Protein AF-0000000085033524 (afdb_homodimer)

Solvent-accessible surface area (backbone atoms only — not comparable to full-atom values): 27707 Å² total; per-residue (Å²): 84,31,34,38,39,38,35,22,25,26,67,36,60,43,72,45,89,21,35,26,10,49,56,45,33,50,42,51,32,61,70,63,69,38,68,74,52,73,75,43,91,75,57,65,40,12,24,36,32,35,22,51,78,85,36,62,29,49,69,34,47,79,43,47,58,60,38,48,35,35,47,39,37,12,21,62,41,65,65,59,43,49,51,47,51,52,40,39,69,71,48,62,40,58,52,90,86,17,42,34,45,59,75,43,74,45,74,42,58,53,74,60,82,67,63,80,59,50,15,35,35,42,35,34,72,24,38,23,25,34,77,52,83,61,86,55,93,70,95,64,90,46,53,45,50,73,89,40,58,53,61,50,52,48,40,28,38,54,52,28,39,76,70,65,75,44,83,69,50,68,73,55,51,52,47,40,60,50,31,41,38,65,71,39,44,49,47,86,80,50,30,50,38,76,31,48,38,88,97,75,44,72,49,66,10,22,29,32,37,38,30,34,39,40,80,53,71,90,54,35,63,61,49,39,53,46,52,34,44,23,48,31,43,19,28,56,48,56,18,49,42,10,21,12,19,39,47,78,42,80,35,80,63,73,71,88,58,88,74,78,77,80,78,69,83,130,84,30,33,38,39,37,37,22,25,28,66,35,59,44,72,45,90,23,35,26,10,48,54,42,31,49,43,50,32,61,68,63,68,39,68,72,52,73,75,42,90,76,58,64,40,12,24,36,32,36,21,52,76,84,35,63,29,49,68,34,48,78,42,47,58,59,37,49,34,34,47,39,37,12,22,61,41,67,66,60,43,51,52,46,51,51,40,38,70,69,50,64,40,57,52,89,85,19,41,37,45,59,75,44,73,45,74,44,58,52,73,59,82,66,62,79,58,52,16,36,36,43,36,34,73,26,38,24,23,34,79,53,84,62,86,55,93,70,96,64,91,46,53,45,49,73,88,41,57,53,61,49,51,46,39,26,39,54,53,30,41,76,69,67,75,44,84,67,52,69,73,56,51,51,48,41,59,50,30,40,37,63,72,40,46,50,47,88,80,51,29,49,38,77,30,48,38,88,95,75,44,72,48,66,10,23,28,31,38,38,32,37,39,40,79,55,71,89,54,36,62,61,48,39,52,46,52,33,44,24,48,31,43,19,28,55,47,57,18,47,42,9,21,13,20,40,47,78,42,81,35,81,63,73,71,87,59,87,74,76,76,80,79,69,84,129

Nearest PDB structures (foldseek):
  4ilm-assembly2_H-2  TM=7.804E-01  e=1.007E-13  Saccharolobus solfataricus P2
  4ilm-assembly4_N-3  TM=7.829E-01  e=7.421E-13  Saccharolobus solfataricus P2
  3zfv-assembly3_D  TM=7.131E-01  e=2.994E-13  Saccharolobus solfataricus
  4ilm-assembly1_A  TM=7.771E-01  e=6.964E-12  Saccharolobus solfataricus P2
  6dd5-assembly2_B  TM=6.134E-01  e=4.002E-09  Escherichia coli O157:H7

pLDDT: mean 91.76, std 13.5, range [21.06, 98.81]

Foldseek 3Di:
DKKKKWKFFWQAKDKDAWAQLQQLLVQLCVQLVPPVQVPPPFRQKFWAAKAWQNAHDGGMDIHHGGTIIMTMMFGNDPVSVVSNLVCSCVQNGDGPNITTGTPDMDMDDLLPPFDQFQKKKKFFRAFAWAWDDDPDDDDDTDIDADPFQLQFLVQLQVSCVVSVNDDDDDVVSVLSVVFKDWDDWDADPDQWDWIADPPGDIDIHGGTMTMMGGRDRPCSSVVRVSVSSCQRQAGHPPRRSNHRHMDMDRDHDPPPPPDDDPCPDD/DKKKKWKFFWQAKDKDAWAQLQQLLVQLCVQLVNPVQVPPPFRQKFWAAKDWQNAHDGGMDIHHGGTIIMTMMFGNDPVSNVSNLVCSCVQNGDGPNITTGTPDMDMDDLLPPFDQFQKKKKFFRAFAWAWDDDPDDDDDTDIDADPFQLQFLVQLQVSCVVSVNDDDDDVVSVLSVVFKDWDDWDADPDQWDWIADPPGDIDIHGGTMTMMGGRDRPCSSVVRVSVSSCQRQAGHPPRRSNHRHMDMDRDHDPPPPPDDDPCPDD

Radius of gyration: 26.19 Å; Cα contacts (8 Å, |Δi|>4): 1264; chains: 2; bounding box: 50×79×59 Å

Structure (mmCIF, N/CA/C/O backbone):
data_AF-0000000085033524-model_v1
#
loop_
_entity.id
_entity.type
_entity.pdbx_description
1 polymer 'CRISPR-associated protein Cas6'
#
loop_
_atom_site.group_PDB
_atom_site.id
_atom_site.type_symbol
_atom_site.label_atom_id
_atom_site.label_alt_id
_atom_site.label_comp_id
_atom_site.label_asym_id
_atom_site.label_entity_id
_atom_site.label_seq_id
_atom_site.pdbx_PDB_ins_code
_atom_site.Cartn_x
_atom_site.Cartn_y
_atom_site.Cartn_z
_atom_site.occupancy
_atom_site.B_iso_or_equiv
_atom_site.auth_seq_id
_atom_site.auth_comp_id
_atom_site.auth_asym_id
_atom_site.auth_atom_id
_atom_site.pdbx_PDB_model_num
ATOM 1 N N . MET A 1 1 ? 11.75 -27.016 -8.055 1 93.81 1 MET A N 1
ATOM 2 C CA . MET A 1 1 ? 10.594 -26.266 -8.531 1 93.81 1 MET A CA 1
ATOM 3 C C . MET A 1 1 ? 10.625 -26.109 -10.047 1 93.81 1 MET A C 1
ATOM 5 O O . MET A 1 1 ? 11.68 -25.891 -10.633 1 93.81 1 MET A O 1
ATOM 9 N N . ARG A 1 2 ? 9.484 -26.312 -10.672 1 97 2 ARG A N 1
ATOM 10 C CA . ARG A 1 2 ? 9.359 -26.219 -12.125 1 97 2 ARG A CA 1
ATOM 11 C C . ARG A 1 2 ? 8.164 -25.359 -12.508 1 97 2 ARG A C 1
ATOM 13 O O . ARG A 1 2 ? 7.164 -25.312 -11.789 1 97 2 ARG A O 1
ATOM 20 N N . ILE A 1 3 ? 8.344 -24.688 -13.578 1 97.81 3 ILE A N 1
ATOM 21 C CA . ILE A 1 3 ? 7.238 -23.984 -14.203 1 97.81 3 ILE A CA 1
ATOM 22 C C . ILE A 1 3 ? 6.898 -24.625 -15.547 1 97.81 3 ILE A C 1
ATOM 24 O O . ILE A 1 3 ? 7.789 -24.875 -16.359 1 97.81 3 ILE A O 1
ATOM 28 N N . VAL A 1 4 ? 5.695 -24.953 -15.719 1 98.31 4 VAL A N 1
ATOM 29 C CA . VAL A 1 4 ? 5.223 -25.484 -16.984 1 98.31 4 VAL A CA 1
ATOM 30 C C . VAL A 1 4 ? 4.273 -24.484 -17.656 1 98.31 4 VAL A C 1
ATOM 32 O O . VAL A 1 4 ? 3.27 -24.094 -17.062 1 98.31 4 VAL A O 1
ATOM 35 N N . ALA A 1 5 ? 4.586 -24.062 -18.812 1 98.19 5 ALA A N 1
ATOM 36 C CA . ALA A 1 5 ? 3.746 -23.188 -19.625 1 98.19 5 ALA A CA 1
ATOM 37 C C . ALA A 1 5 ? 3.236 -23.906 -20.875 1 98.19 5 ALA A C 1
ATOM 39 O O . ALA A 1 5 ? 4.027 -24.438 -21.656 1 98.19 5 ALA A O 1
ATOM 40 N N . VAL A 1 6 ? 1.983 -23.938 -21.031 1 98.31 6 VAL A N 1
ATOM 41 C CA . VAL A 1 6 ? 1.35 -24.562 -22.188 1 98.31 6 VAL A CA 1
ATOM 42 C C . VAL A 1 6 ? 0.674 -23.5 -23.047 1 98.31 6 VAL A C 1
ATOM 44 O O . VAL A 1 6 ? -0.318 -22.891 -22.625 1 98.31 6 VAL A O 1
ATOM 47 N N . ARG A 1 7 ? 1.209 -23.281 -24.172 1 98.12 7 ARG A N 1
ATOM 48 C CA . ARG A 1 7 ? 0.556 -22.422 -25.172 1 98.12 7 ARG A CA 1
ATOM 49 C C . ARG A 1 7 ? -0.286 -23.25 -26.125 1 98.12 7 ARG A C 1
ATOM 51 O O . ARG A 1 7 ? 0.213 -24.203 -26.734 1 98.12 7 ARG A O 1
ATOM 58 N N . ALA A 1 8 ? -1.533 -22.906 -26.219 1 97.94 8 ALA A N 1
ATOM 59 C CA . ALA A 1 8 ? -2.467 -23.719 -26.984 1 97.94 8 ALA A CA 1
ATOM 60 C C . ALA A 1 8 ? -3.475 -22.844 -27.734 1 97.94 8 ALA A C 1
ATOM 62 O O . ALA A 1 8 ? -3.516 -21.625 -27.531 1 97.94 8 ALA A O 1
ATOM 63 N N . ARG A 1 9 ? -4.172 -23.453 -28.578 1 97.5 9 ARG A N 1
ATOM 64 C CA . ARG A 1 9 ? -5.32 -22.844 -29.25 1 97.5 9 ARG A CA 1
ATOM 65 C C . ARG A 1 9 ? -6.617 -23.547 -28.859 1 97.5 9 ARG A C 1
ATOM 67 O O . ARG A 1 9 ? -6.645 -24.781 -28.703 1 97.5 9 ARG A O 1
ATOM 74 N N . ALA A 1 10 ? -7.617 -22.766 -28.719 1 96.69 10 ALA A N 1
ATOM 75 C CA . ALA A 1 10 ? -8.914 -23.359 -28.375 1 96.69 10 ALA A CA 1
ATOM 76 C C . ALA A 1 10 ? -9.469 -24.156 -29.562 1 96.69 10 ALA A C 1
ATOM 78 O O . ALA A 1 10 ? -9.648 -23.609 -30.656 1 96.69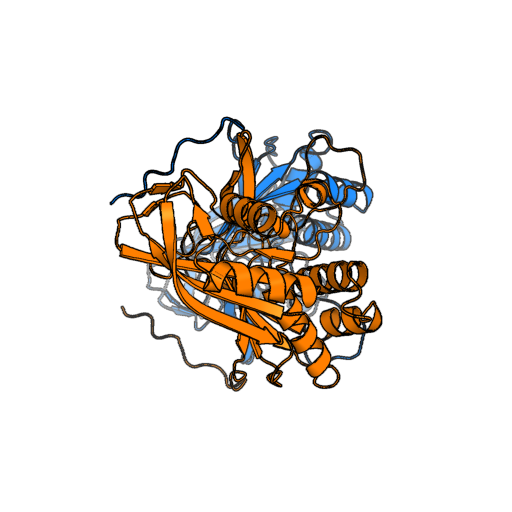 10 ALA A O 1
ATOM 79 N N . GLY A 1 11 ? -9.773 -25.391 -29.312 1 95.81 11 GLY A N 1
ATOM 80 C CA . GLY A 1 11 ? -10.328 -26.219 -30.359 1 95.81 11 GLY A CA 1
ATOM 81 C C . GLY A 1 11 ? -11.766 -25.859 -30.703 1 95.81 11 GLY A C 1
ATOM 82 O O . GLY A 1 11 ? -12.211 -26.062 -31.828 1 95.81 11 GLY A O 1
ATOM 83 N N . SER A 1 12 ? -12.492 -25.453 -29.734 1 96.5 12 SER A N 1
ATOM 84 C CA . SER A 1 12 ? -13.859 -24.969 -29.859 1 96.5 12 SER A CA 1
ATOM 85 C C . SER A 1 12 ? -14.125 -23.812 -28.906 1 96.5 12 SER A C 1
ATOM 87 O O . SER A 1 12 ? -13.289 -23.484 -28.062 1 96.5 12 SER A O 1
ATOM 89 N N . ALA A 1 13 ? -15.242 -23.203 -29.156 1 96.88 13 ALA A N 1
ATOM 90 C CA . ALA A 1 13 ? -15.586 -22.031 -28.344 1 96.88 13 ALA A CA 1
ATOM 91 C C . ALA A 1 13 ? -15.961 -22.453 -26.922 1 96.88 13 ALA A C 1
ATOM 93 O O . ALA A 1 13 ? -16.562 -23.516 -26.719 1 96.88 13 ALA A O 1
ATOM 94 N N . PHE A 1 14 ? -15.586 -21.625 -25.953 1 96.25 14 PHE A N 1
ATOM 95 C CA . PHE A 1 14 ? -16.062 -21.781 -24.578 1 96.25 14 PHE A CA 1
ATOM 96 C C . PHE A 1 14 ? -16.031 -20.453 -23.844 1 96.25 14 PHE A C 1
ATOM 98 O O . PHE A 1 14 ? -15.484 -19.469 -24.359 1 96.25 14 PHE A O 1
ATOM 105 N N . ALA A 1 15 ? -16.641 -20.438 -22.656 1 95.38 15 ALA A N 1
ATOM 106 C CA . ALA A 1 15 ? -16.703 -19.203 -21.875 1 95.38 15 ALA A CA 1
ATOM 107 C C . ALA A 1 15 ? -16.297 -19.453 -20.422 1 95.38 15 ALA A C 1
ATOM 109 O O . ALA A 1 15 ? -16.672 -20.469 -19.844 1 95.38 15 ALA A O 1
ATOM 110 N N . VAL A 1 16 ? -15.555 -18.531 -19.938 1 92.75 16 VAL A N 1
ATOM 111 C CA . VAL A 1 16 ? -15.219 -18.5 -18.516 1 92.75 16 VAL A CA 1
ATOM 112 C C . VAL A 1 16 ? -16.016 -17.406 -17.812 1 92.75 16 VAL A C 1
ATOM 114 O O . VAL A 1 16 ? -15.992 -16.25 -18.234 1 92.75 16 VAL A O 1
ATOM 117 N N . SER A 1 17 ? -16.797 -17.656 -16.703 1 89 17 SER A N 1
ATOM 118 C CA . SER A 1 17 ? -17.688 -16.688 -16.078 1 89 17 SER A CA 1
ATOM 119 C C . SER A 1 17 ? -17.047 -16.062 -14.852 1 89 17 SER A C 1
ATOM 121 O O . SER A 1 17 ? -17.625 -15.156 -14.234 1 89 17 SER A O 1
ATOM 123 N N . GLY A 1 18 ? -15.938 -15.938 -14.703 1 91.06 18 GLY A N 1
ATOM 124 C CA . GLY A 1 18 ? -15.305 -15.359 -13.523 1 91.06 18 GLY A CA 1
ATOM 125 C C . GLY A 1 18 ? -13.805 -15.539 -13.5 1 91.06 18 GLY A C 1
ATOM 126 O O . GLY A 1 18 ? -13.141 -15.445 -14.539 1 91.06 18 GLY A O 1
ATOM 127 N N . PHE A 1 19 ? -13.367 -15.633 -12.25 1 96.12 19 PHE A N 1
ATOM 128 C CA . PHE A 1 19 ? -11.93 -15.758 -12.078 1 96.12 19 PHE A CA 1
ATOM 129 C C . PHE A 1 19 ? -11.422 -17.078 -12.633 1 96.12 19 PHE A C 1
ATOM 131 O O . PHE A 1 19 ? -11.891 -18.156 -12.227 1 96.12 19 PHE A O 1
ATOM 138 N N . SER A 1 20 ? -10.484 -17.031 -13.484 1 96.94 20 SER A N 1
ATOM 139 C CA . SER A 1 20 ? -10.102 -18.219 -14.25 1 96.94 20 SER A CA 1
ATOM 140 C C . SER A 1 20 ? -9.07 -19.062 -13.5 1 96.94 20 SER A C 1
ATOM 142 O O . SER A 1 20 ? -8.766 -20.188 -13.906 1 96.94 20 SER A O 1
ATOM 144 N N . GLY A 1 21 ? -8.5 -18.5 -12.375 1 97.06 21 GLY A N 1
ATOM 145 C CA . GLY A 1 21 ? -7.551 -19.297 -11.609 1 97.06 21 GLY A CA 1
ATOM 146 C C . GLY A 1 21 ? -8.125 -20.609 -11.125 1 97.06 21 GLY A C 1
ATOM 147 O O . GLY A 1 21 ? -7.473 -21.656 -11.219 1 97.06 21 GLY A O 1
ATOM 148 N N . THR A 1 22 ? -9.328 -20.594 -10.734 1 93.69 22 THR A N 1
ATOM 149 C CA . THR A 1 22 ? -9.984 -21.797 -10.227 1 93.69 22 THR A CA 1
ATOM 150 C C . THR A 1 22 ? -10.219 -22.797 -11.352 1 93.69 22 THR A C 1
ATOM 152 O O . THR A 1 22 ? -10.188 -24 -11.133 1 93.69 22 THR A O 1
ATOM 155 N N . VAL A 1 23 ? -10.477 -22.312 -12.5 1 94.12 23 VAL A N 1
ATOM 156 C CA . VAL A 1 23 ? -10.648 -23.156 -13.68 1 94.12 23 VAL A CA 1
ATOM 157 C C . VAL A 1 23 ? -9.344 -23.891 -13.992 1 94.12 23 VAL A C 1
ATOM 159 O O . VAL A 1 23 ? -9.344 -25.094 -14.227 1 94.12 23 VAL A O 1
ATOM 162 N N . VAL A 1 24 ? -8.305 -23.156 -13.93 1 96.56 24 VAL A N 1
ATOM 163 C CA . VAL A 1 24 ? -6.996 -23.75 -14.227 1 96.56 24 VAL A CA 1
ATOM 164 C C . VAL A 1 24 ? -6.625 -24.75 -13.133 1 96.56 24 VAL A C 1
ATOM 166 O O . VAL A 1 24 ? -6.078 -25.812 -13.422 1 96.56 24 VAL A O 1
ATOM 169 N N . GLU A 1 25 ? -6.91 -24.375 -11.906 1 94.94 25 GLU A N 1
ATOM 170 C CA . GLU A 1 25 ? -6.664 -25.297 -10.805 1 94.94 25 GLU A CA 1
ATOM 171 C C . GLU A 1 25 ? -7.363 -26.641 -11.047 1 94.94 25 GLU A C 1
ATOM 173 O O . GLU A 1 25 ? -6.75 -27.688 -10.922 1 94.94 25 GLU A O 1
ATOM 178 N N . SER A 1 26 ? -8.633 -26.562 -11.398 1 92.5 26 SER A N 1
ATOM 179 C CA . SER A 1 26 ? -9.406 -27.766 -11.664 1 92.5 26 SER A CA 1
ATOM 180 C C . SER A 1 26 ? -8.805 -28.562 -12.812 1 92.5 26 SER A C 1
ATOM 182 O O . SER A 1 26 ? -8.758 -29.797 -12.766 1 92.5 26 SER A O 1
ATOM 184 N N . LEU A 1 27 ? -8.391 -27.906 -13.797 1 94.06 27 LEU A N 1
ATOM 185 C CA . LEU A 1 27 ? -7.746 -28.547 -14.938 1 94.06 27 LEU A CA 1
ATOM 186 C C . LEU A 1 27 ? -6.512 -29.328 -14.508 1 94.06 27 LEU A C 1
ATOM 188 O O . LEU A 1 27 ? -6.305 -30.453 -14.938 1 94.06 27 LEU A O 1
ATOM 192 N N . VAL A 1 28 ? -5.703 -28.703 -13.641 1 94.62 28 VAL A N 1
ATOM 193 C CA . VAL A 1 28 ? -4.469 -29.328 -13.18 1 94.62 28 VAL A CA 1
ATOM 194 C C . VAL A 1 28 ? -4.793 -30.578 -12.359 1 94.62 28 VAL A C 1
ATOM 196 O O . VAL A 1 28 ? -4.211 -31.641 -12.57 1 94.62 28 VAL A O 1
ATOM 199 N N . LEU A 1 29 ? -5.734 -30.469 -11.484 1 93.25 29 LEU A N 1
ATOM 200 C CA . LEU A 1 29 ? -6.109 -31.594 -10.633 1 93.25 29 LEU A CA 1
ATOM 201 C C . LEU A 1 29 ? -6.656 -32.75 -11.461 1 93.25 29 LEU A C 1
ATOM 203 O O . LEU A 1 29 ? -6.316 -33.906 -11.219 1 93.25 29 LEU A O 1
ATOM 207 N N . LYS A 1 30 ? -7.477 -32.406 -12.414 1 91.88 30 LYS A N 1
ATOM 208 C CA . LYS A 1 30 ? -8.039 -33.438 -13.297 1 91.88 30 LYS A CA 1
ATOM 209 C C . LYS A 1 30 ? -6.953 -34.094 -14.117 1 91.88 30 LYS A C 1
ATOM 211 O O . LYS A 1 30 ? -6.953 -35.312 -14.266 1 91.88 30 LYS A O 1
ATOM 216 N N . THR A 1 31 ? -6.113 -33.312 -14.625 1 92.69 31 THR A N 1
ATOM 217 C CA . THR A 1 31 ? -5.047 -33.812 -15.484 1 92.69 31 THR A CA 1
ATOM 218 C C . THR A 1 31 ? -4.109 -34.719 -14.703 1 92.69 31 THR A C 1
ATOM 220 O O . THR A 1 31 ? -3.654 -35.75 -15.227 1 92.69 31 THR A O 1
ATOM 223 N N . LEU A 1 32 ? -3.805 -34.375 -13.461 1 91.75 32 LEU A N 1
ATOM 224 C CA . LEU A 1 32 ? -2.873 -35.156 -12.641 1 91.75 32 LEU A CA 1
ATOM 225 C C . LEU A 1 32 ? -3.572 -36.344 -12 1 91.75 32 LEU A C 1
ATOM 227 O O . LEU A 1 32 ? -2.916 -37.25 -11.484 1 91.75 32 LEU A O 1
ATOM 231 N N . GLY A 1 33 ? -4.844 -36.406 -12.086 1 88.94 33 GLY A N 1
ATOM 232 C CA . GLY A 1 33 ? -5.586 -37.5 -11.453 1 88.94 33 GLY A CA 1
ATOM 233 C C . GLY A 1 33 ? -5.457 -37.5 -9.938 1 88.94 33 GLY A C 1
ATOM 234 O O . GLY A 1 33 ? -5.281 -38.562 -9.328 1 88.94 33 GLY A O 1
ATOM 235 N N . ARG A 1 34 ? -5.262 -36.375 -9.422 1 83.31 34 ARG A N 1
ATOM 236 C CA . ARG A 1 34 ? -5.062 -36.219 -7.98 1 83.31 34 ARG A CA 1
ATOM 237 C C . ARG A 1 34 ? -6.164 -35.375 -7.355 1 83.31 34 ARG A C 1
ATOM 239 O O . ARG A 1 34 ? -5.895 -34.312 -6.801 1 83.31 34 ARG A O 1
ATOM 246 N N . PRO A 1 35 ? -7.359 -35.938 -7.402 1 77.25 35 PRO A N 1
ATOM 247 C CA . PRO A 1 35 ? -8.445 -35.156 -6.789 1 77.25 35 PRO A CA 1
ATOM 248 C C . PRO A 1 35 ? -8.266 -34.969 -5.285 1 77.25 35 PRO A C 1
ATOM 250 O O . PRO A 1 35 ? -8.859 -34.062 -4.691 1 77.25 35 PRO A O 1
ATOM 253 N N . ASP A 1 36 ? -7.41 -35.844 -4.703 1 76.94 36 ASP A N 1
ATOM 254 C CA . ASP A 1 36 ? -7.145 -35.781 -3.27 1 76.94 36 ASP A CA 1
ATOM 255 C C . ASP A 1 36 ? -6.457 -34.469 -2.883 1 76.94 36 ASP A C 1
ATOM 257 O O . ASP A 1 36 ? -6.539 -34.031 -1.732 1 76.94 36 ASP A O 1
ATOM 261 N N . LEU A 1 37 ? -5.859 -33.844 -3.832 1 78.31 37 LEU A N 1
ATOM 262 C CA . LEU A 1 37 ? -5.117 -32.625 -3.557 1 78.31 37 LEU A CA 1
ATOM 263 C C . LEU A 1 37 ? -6.059 -31.438 -3.406 1 78.31 37 LEU A C 1
ATOM 265 O O . LEU A 1 37 ? -5.664 -30.375 -2.896 1 78.31 37 LEU A O 1
ATOM 269 N N . HIS A 1 38 ? -7.25 -31.672 -3.748 1 72.62 38 HIS A N 1
ATOM 270 C CA . HIS A 1 38 ? -8.211 -30.578 -3.652 1 72.62 38 HIS A CA 1
ATOM 271 C C . HIS A 1 38 ? -8.367 -30.109 -2.213 1 72.62 38 HIS A C 1
ATOM 273 O O . HIS A 1 38 ? -8.477 -28.906 -1.96 1 72.62 38 HIS A O 1
ATOM 279 N N . ASP A 1 39 ? -8.195 -30.984 -1.314 1 71.31 39 ASP A N 1
ATOM 280 C CA . ASP A 1 39 ? -8.453 -30.641 0.081 1 71.31 39 ASP A CA 1
ATOM 281 C C . ASP A 1 39 ? -7.141 -30.5 0.855 1 71.31 39 ASP A C 1
ATOM 283 O O . ASP A 1 39 ? -7.152 -30.328 2.076 1 71.31 39 ASP A O 1
ATOM 287 N N . ALA A 1 40 ? -6.121 -30.578 0.167 1 74.62 40 ALA A N 1
ATOM 288 C CA . ALA A 1 40 ? -4.84 -30.453 0.855 1 74.62 40 ALA A CA 1
ATOM 289 C C . ALA A 1 40 ? -4.625 -29.047 1.39 1 74.62 40 ALA A C 1
ATOM 291 O O . ALA A 1 40 ? -5.02 -28.062 0.75 1 74.62 40 ALA A O 1
ATOM 292 N N . ARG A 1 41 ? -4.043 -28.953 2.551 1 70.06 41 ARG A N 1
ATOM 293 C CA . ARG A 1 41 ? -3.781 -27.672 3.186 1 70.06 41 ARG A CA 1
ATOM 294 C C . ARG A 1 41 ? -2.75 -26.859 2.396 1 70.06 41 ARG A C 1
ATOM 296 O O . ARG A 1 41 ? -2.918 -25.672 2.184 1 70.06 41 ARG A O 1
ATOM 303 N N . VAL A 1 42 ? -1.719 -27.688 2.09 1 81.94 42 VAL A N 1
ATOM 304 C CA . VAL A 1 42 ? -0.676 -27.078 1.272 1 81.94 42 VAL A CA 1
ATOM 305 C C . VAL A 1 42 ? -0.542 -27.828 -0.046 1 81.94 42 VAL A C 1
ATOM 307 O O . VAL A 1 42 ? -0.179 -29.016 -0.058 1 81.94 42 VAL A O 1
ATOM 310 N N . LYS A 1 43 ? -0.93 -27.172 -1.04 1 90.19 43 LYS A N 1
ATOM 311 C CA . LYS A 1 43 ? -0.827 -27.797 -2.357 1 90.19 43 LYS A CA 1
ATOM 312 C C . LYS A 1 43 ? 0.543 -27.547 -2.98 1 90.19 43 LYS A C 1
ATOM 314 O O . LYS A 1 43 ? 1.025 -26.406 -2.988 1 90.19 43 LYS A O 1
ATOM 319 N N . PRO A 1 44 ? 1.163 -28.547 -3.48 1 94.19 44 PRO A N 1
ATOM 320 C CA . PRO A 1 44 ? 2.518 -28.406 -4.02 1 94.19 44 PRO A CA 1
ATOM 321 C C . PRO A 1 44 ? 2.533 -27.812 -5.43 1 94.19 44 PRO A C 1
ATOM 323 O O . PRO A 1 44 ? 3.336 -28.234 -6.266 1 94.19 44 PRO A O 1
ATOM 326 N N . PHE A 1 45 ? 1.577 -27.047 -5.754 1 96.25 45 PHE A N 1
ATOM 327 C CA . PHE A 1 45 ? 1.538 -26.359 -7.035 1 96.25 45 PHE A CA 1
ATOM 328 C C . PHE A 1 45 ? 0.716 -25.078 -6.926 1 96.25 45 PHE A C 1
ATOM 330 O O . PHE A 1 45 ? -0.011 -24.875 -5.949 1 96.25 45 PHE A O 1
ATOM 337 N N . SER A 1 46 ? 0.914 -24.172 -7.734 1 97.12 46 SER A N 1
ATOM 338 C CA . SER A 1 46 ? 0.104 -22.969 -7.926 1 97.12 46 SER A CA 1
ATOM 339 C C . SER A 1 46 ? -0.139 -22.703 -9.406 1 97.12 46 SER A C 1
ATOM 341 O O . SER A 1 46 ? 0.578 -23.219 -10.266 1 97.12 46 SER A O 1
ATOM 343 N N . VAL A 1 47 ? -1.146 -21.938 -9.656 1 98.12 47 VAL A N 1
ATOM 344 C CA . VAL A 1 47 ? -1.498 -21.703 -11.055 1 98.12 47 VAL A CA 1
ATOM 345 C C . VAL A 1 47 ? -1.625 -20.203 -11.312 1 98.12 47 VAL A C 1
ATOM 347 O O . VAL A 1 47 ? -1.903 -19.422 -10.391 1 98.12 47 VAL A O 1
ATOM 350 N N . TRP A 1 48 ? -1.317 -19.781 -12.516 1 98.5 48 TRP A N 1
ATOM 351 C CA . TRP A 1 48 ? -1.77 -18.484 -12.992 1 98.5 48 TRP A CA 1
ATOM 352 C C . TRP A 1 48 ? -3.215 -18.547 -13.469 1 98.5 48 TRP A C 1
ATOM 354 O O . TRP A 1 48 ? -3.717 -19.625 -13.797 1 98.5 48 TRP A O 1
ATOM 364 N N . PRO A 1 49 ? -3.938 -17.391 -13.492 1 98.25 49 PRO A N 1
ATOM 365 C CA . PRO A 1 49 ? -5.172 -17.391 -14.273 1 98.25 49 PRO A CA 1
ATOM 366 C C . PRO A 1 49 ? -4.938 -17.719 -15.75 1 98.25 49 PRO A C 1
ATOM 368 O O . PRO A 1 49 ? -3.826 -17.547 -16.25 1 98.25 49 PRO A O 1
ATOM 371 N N . LEU A 1 50 ? -5.988 -18.266 -16.344 1 98.12 50 LEU A N 1
ATOM 372 C CA . LEU A 1 50 ? -5.906 -18.484 -17.781 1 98.12 50 LEU A CA 1
ATOM 373 C C . LEU A 1 50 ? -5.523 -17.203 -18.516 1 98.12 50 LEU A C 1
ATOM 375 O O . LEU A 1 50 ? -6.043 -16.141 -18.219 1 98.12 50 LEU A O 1
ATOM 379 N N . LEU A 1 51 ? -4.52 -17.328 -19.328 1 98.19 51 LEU A N 1
ATOM 380 C CA . LEU A 1 51 ? -4.223 -16.203 -20.203 1 98.19 51 LEU A CA 1
ATOM 381 C C . LEU A 1 51 ? -4.949 -16.344 -21.531 1 98.19 51 LEU A C 1
ATOM 383 O O . LEU A 1 51 ? -4.848 -17.391 -22.188 1 98.19 51 LEU A O 1
ATOM 387 N N . HIS A 1 52 ? -5.738 -15.438 -21.875 1 98.12 52 HIS A N 1
ATOM 388 C CA . HIS A 1 52 ? -6.426 -15.344 -23.156 1 98.12 52 HIS A CA 1
ATOM 389 C C . HIS A 1 52 ? -5.91 -14.172 -23.969 1 98.12 52 HIS A C 1
ATOM 391 O O . HIS A 1 52 ? -6 -13.016 -23.547 1 98.12 52 HIS A O 1
ATOM 397 N N . ARG A 1 53 ? -5.297 -14.43 -25.141 1 97.06 53 ARG A N 1
ATOM 398 C CA . ARG A 1 53 ? -4.672 -13.414 -25.984 1 97.06 53 ARG A CA 1
ATOM 399 C C . ARG A 1 53 ? -3.641 -12.609 -25.203 1 97.06 53 ARG A C 1
ATOM 401 O O . ARG A 1 53 ? -3.615 -11.375 -25.266 1 97.06 53 ARG A O 1
ATOM 408 N N . GLY A 1 54 ? -2.982 -13.312 -24.297 1 95.69 54 GLY A N 1
ATOM 409 C CA . GLY A 1 54 ? -1.86 -12.742 -23.562 1 95.69 54 GLY A CA 1
ATOM 410 C C . GLY A 1 54 ? -2.273 -12.031 -22.297 1 95.69 54 GLY A C 1
ATOM 411 O O . GLY A 1 54 ? -1.428 -11.508 -21.562 1 95.69 54 GLY A O 1
ATOM 412 N N . ARG A 1 55 ? -3.521 -12.016 -22 1 95.88 55 ARG A N 1
ATOM 413 C CA . ARG A 1 55 ? -4.012 -11.305 -20.828 1 95.88 55 ARG A CA 1
ATOM 414 C C . ARG A 1 55 ? -4.688 -12.258 -19.844 1 95.88 55 ARG A C 1
ATOM 416 O O . ARG A 1 55 ? -5.395 -13.18 -20.266 1 95.88 55 ARG A O 1
ATOM 423 N N . PRO A 1 56 ? -4.461 -12.016 -18.594 1 97.5 56 PRO A N 1
ATOM 424 C CA . PRO A 1 56 ? -5.133 -12.875 -17.625 1 97.5 56 PRO A CA 1
ATOM 425 C C . PRO A 1 56 ? -6.648 -12.695 -17.609 1 97.5 56 PRO A C 1
ATOM 427 O O . PRO A 1 56 ? -7.137 -11.562 -17.656 1 97.5 56 PRO A O 1
ATOM 430 N N . VAL A 1 57 ? -7.371 -13.742 -17.516 1 97.5 57 VAL A N 1
ATOM 431 C CA . VAL A 1 57 ? -8.828 -13.703 -17.438 1 97.5 57 VAL A CA 1
ATOM 432 C C . VAL A 1 57 ? -9.258 -13.656 -15.969 1 97.5 57 VAL A C 1
ATOM 434 O O . VAL A 1 57 ? -9.359 -14.688 -15.312 1 97.5 57 VAL A O 1
ATOM 437 N N . LEU A 1 58 ? -9.648 -12.492 -15.531 1 96.38 58 LEU A N 1
ATOM 438 C CA . LEU A 1 58 ? -9.938 -12.297 -14.117 1 96.38 58 LEU A CA 1
ATOM 439 C C . LEU A 1 58 ? -11.438 -12.234 -13.867 1 96.38 58 LEU A C 1
ATOM 441 O O . LEU A 1 58 ? -11.906 -12.531 -12.766 1 96.38 58 LEU A O 1
ATOM 445 N N . TRP A 1 59 ? -12.125 -11.805 -14.859 1 95.25 59 TRP A N 1
ATOM 446 C CA . TRP A 1 59 ? -13.547 -11.555 -14.664 1 95.25 59 TRP A CA 1
ATOM 447 C C . TRP A 1 59 ? -14.375 -12.305 -15.703 1 95.25 59 TRP A C 1
ATOM 449 O O . TRP A 1 59 ? -15.547 -11.992 -15.914 1 95.25 59 TRP A O 1
ATOM 459 N N . GLY A 1 60 ? -13.836 -13.102 -16.406 1 94.25 60 GLY A N 1
ATOM 460 C CA . GLY A 1 60 ? -14.523 -13.852 -17.453 1 94.25 60 GLY A CA 1
ATOM 461 C C . GLY A 1 60 ? -14.07 -13.477 -18.844 1 94.25 60 GLY A C 1
ATOM 462 O O . GLY A 1 60 ? -13.469 -12.422 -19.047 1 94.25 60 GLY A O 1
ATOM 463 N N . ALA A 1 61 ? -14.367 -14.391 -19.734 1 95.44 61 ALA A N 1
ATOM 464 C CA . ALA A 1 61 ? -14.016 -14.172 -21.141 1 95.44 61 ALA A CA 1
ATOM 465 C C . ALA A 1 61 ? -14.719 -15.18 -22.047 1 95.44 61 ALA A C 1
ATOM 467 O O . ALA A 1 61 ? -14.969 -16.312 -21.641 1 95.44 61 ALA A O 1
ATOM 468 N N . ALA A 1 62 ? -14.977 -14.719 -23.203 1 97.25 62 ALA A N 1
ATOM 469 C CA . ALA A 1 62 ? -15.391 -15.609 -24.281 1 97.25 62 ALA A CA 1
ATOM 470 C C . ALA A 1 62 ? -14.211 -15.977 -25.172 1 97.25 62 ALA A C 1
ATOM 472 O O . ALA A 1 62 ? -13.586 -15.109 -25.781 1 97.25 62 ALA A O 1
ATOM 473 N N . VAL A 1 63 ? -13.961 -17.25 -25.25 1 97.62 63 VAL A N 1
ATOM 474 C CA . VAL A 1 63 ? -12.836 -17.734 -26.031 1 97.62 63 VAL A CA 1
ATOM 475 C C . VAL A 1 63 ? -13.344 -18.328 -27.344 1 97.62 63 VAL A C 1
ATOM 477 O O . VAL A 1 63 ? -14.133 -19.281 -27.328 1 97.62 63 VAL A O 1
ATOM 480 N N . ALA A 1 64 ? -12.898 -17.75 -28.406 1 97.81 64 ALA A N 1
ATOM 481 C CA . ALA A 1 64 ? -13.297 -18.25 -29.719 1 97.81 64 ALA A CA 1
ATOM 482 C C . ALA A 1 64 ? -12.398 -19.391 -30.172 1 97.81 64 ALA A C 1
ATOM 484 O O . ALA A 1 64 ? -11.289 -19.547 -29.656 1 97.81 64 ALA A O 1
ATOM 485 N N . PRO A 1 65 ? -13.039 -20.203 -31.094 1 97.06 65 PRO A N 1
ATOM 486 C CA . PRO A 1 65 ? -12.164 -21.219 -31.672 1 97.06 65 PRO A CA 1
ATOM 487 C C . PRO A 1 65 ? -10.898 -20.625 -32.281 1 97.06 65 PRO A C 1
ATOM 489 O O . PRO A 1 65 ? -10.961 -19.609 -32.969 1 97.06 65 PRO A O 1
ATOM 492 N N . GLY A 1 66 ? -9.781 -21.203 -31.922 1 97.25 66 GLY A N 1
ATOM 493 C CA . GLY A 1 66 ? -8.523 -20.75 -32.5 1 97.25 66 GLY A CA 1
ATOM 494 C C . GLY A 1 66 ? -7.824 -19.703 -31.656 1 97.25 66 GLY A C 1
ATOM 495 O O . GLY A 1 66 ? -6.656 -19.391 -31.891 1 97.25 66 GLY A O 1
ATOM 496 N N . ASP A 1 67 ? -8.57 -19.125 -30.688 1 97.75 67 ASP A N 1
ATOM 497 C CA . ASP A 1 67 ? -7.953 -18.125 -29.828 1 97.75 67 ASP A CA 1
ATOM 498 C C . ASP A 1 67 ? -6.746 -18.688 -29.094 1 97.75 67 ASP A C 1
ATOM 500 O O . ASP A 1 67 ? -6.777 -19.812 -28.609 1 97.75 67 ASP A O 1
ATOM 504 N N . PRO A 1 68 ? -5.672 -17.891 -29.047 1 98.12 68 PRO A N 1
ATOM 505 C CA . PRO A 1 68 ? -4.539 -18.328 -28.234 1 98.12 68 PRO A CA 1
ATOM 506 C C . PRO A 1 68 ? -4.844 -18.297 -26.734 1 98.12 68 PRO A C 1
ATOM 508 O O . PRO A 1 68 ? -5.395 -17.312 -26.234 1 98.12 68 PRO A O 1
ATOM 511 N N . VAL A 1 69 ? -4.562 -19.375 -26.062 1 97.94 69 VAL A N 1
ATOM 512 C CA . VAL A 1 69 ? -4.691 -19.469 -24.609 1 97.94 69 VAL A CA 1
ATOM 513 C C . VAL A 1 69 ? -3.396 -20.031 -24.016 1 97.94 69 VAL A C 1
ATOM 515 O O . VAL A 1 69 ? -2.648 -20.734 -24.703 1 97.94 69 VAL A O 1
ATOM 518 N N . GLU A 1 70 ? -3.111 -19.641 -22.812 1 98.31 70 GLU A N 1
ATOM 519 C CA . GLU A 1 70 ? -1.927 -20.141 -22.125 1 98.31 70 GLU A CA 1
ATOM 520 C C . GLU A 1 70 ? -2.266 -20.594 -20.703 1 98.31 70 GLU A C 1
ATOM 522 O O . GLU A 1 70 ? -3.016 -19.922 -20 1 98.31 70 GLU A O 1
ATOM 527 N N . VAL A 1 71 ? -1.824 -21.75 -20.375 1 98.19 71 VAL A N 1
ATOM 528 C CA . VAL A 1 71 ? -1.907 -22.297 -19.031 1 98.19 71 VAL A CA 1
ATOM 529 C C . VAL A 1 71 ? -0.512 -22.359 -18.422 1 98.19 71 VAL A C 1
ATOM 531 O O . VAL A 1 71 ? 0.389 -22.984 -18.984 1 98.19 71 VAL A O 1
ATOM 534 N N . ARG A 1 72 ? -0.371 -21.703 -17.328 1 98.19 72 ARG A N 1
ATOM 535 C CA . ARG A 1 72 ? 0.914 -21.719 -16.625 1 98.19 72 ARG A CA 1
ATOM 536 C C . ARG A 1 72 ? 0.765 -22.25 -15.211 1 98.19 72 ARG A C 1
ATOM 538 O O . ARG A 1 72 ? -0.058 -21.75 -14.438 1 98.19 72 ARG A O 1
ATOM 545 N N . VAL A 1 73 ? 1.562 -23.219 -14.867 1 98.25 73 VAL A N 1
ATOM 546 C CA . VAL A 1 73 ? 1.488 -23.875 -13.562 1 98.25 73 VAL A CA 1
ATOM 547 C C . VAL A 1 73 ? 2.885 -23.969 -12.953 1 98.25 73 VAL A C 1
ATOM 549 O O . VAL A 1 73 ? 3.854 -24.281 -13.656 1 98.25 73 VAL A O 1
ATOM 552 N N . GLY A 1 74 ? 2.986 -23.594 -11.695 1 98.12 74 GLY A N 1
ATOM 553 C CA . GLY A 1 74 ? 4.195 -23.828 -10.93 1 98.12 74 GLY A CA 1
ATOM 554 C C . GLY A 1 74 ? 4.094 -25.062 -10.031 1 98.12 74 GLY A C 1
ATOM 555 O O . GLY A 1 74 ? 3.066 -25.281 -9.383 1 98.12 74 GLY A O 1
ATOM 556 N N . PHE A 1 75 ? 5.156 -25.891 -10.023 1 97.56 75 PHE A N 1
ATOM 557 C CA . PHE A 1 75 ? 5.172 -27.109 -9.242 1 97.56 75 PHE A CA 1
ATOM 558 C C . PHE A 1 75 ? 6.367 -27.141 -8.289 1 97.56 75 PHE A C 1
ATOM 560 O O . PHE A 1 75 ? 7.469 -26.734 -8.664 1 97.56 75 PHE A O 1
ATOM 567 N N . ALA A 1 76 ? 6.113 -27.562 -7.102 1 95.88 76 ALA A N 1
ATOM 568 C CA . ALA A 1 76 ? 7.191 -27.797 -6.145 1 95.88 76 ALA A CA 1
ATOM 569 C C . ALA A 1 76 ? 7.867 -29.141 -6.402 1 95.88 76 ALA A C 1
ATOM 571 O O . ALA A 1 76 ? 9.008 -29.359 -5.992 1 95.88 76 ALA A O 1
ATOM 572 N N . ASP A 1 77 ? 7.164 -30.016 -7.086 1 91.12 77 ASP A N 1
ATOM 573 C CA . ASP A 1 77 ? 7.602 -31.391 -7.316 1 91.12 77 ASP A CA 1
ATOM 574 C C . ASP A 1 77 ? 7.867 -31.641 -8.797 1 91.12 77 ASP A C 1
ATOM 576 O O . ASP A 1 77 ? 6.984 -31.438 -9.633 1 91.12 77 ASP A O 1
ATOM 580 N N . ASP A 1 78 ? 8.969 -32.281 -9.117 1 94 78 ASP A N 1
ATOM 581 C CA . ASP A 1 78 ? 9.383 -32.469 -10.5 1 94 78 ASP A CA 1
ATOM 582 C C . ASP A 1 78 ? 8.516 -33.531 -11.18 1 94 78 ASP A C 1
ATOM 584 O O . ASP A 1 78 ? 8.227 -33.438 -12.375 1 94 78 ASP A O 1
ATOM 588 N N . ASP A 1 79 ? 8.156 -34.5 -10.43 1 94.12 79 ASP A N 1
ATOM 589 C CA . ASP A 1 79 ? 7.352 -35.562 -11 1 94.12 79 ASP A CA 1
ATOM 590 C C . ASP A 1 79 ? 5.98 -35.062 -11.445 1 94.12 79 ASP A C 1
ATOM 592 O O . ASP A 1 79 ? 5.496 -35.406 -12.523 1 94.12 79 ASP A O 1
ATOM 596 N N . MET A 1 80 ? 5.43 -34.281 -10.633 1 94.62 80 MET A N 1
ATOM 597 C CA . MET A 1 80 ? 4.137 -33.688 -10.977 1 94.62 80 MET A CA 1
ATOM 598 C C . MET A 1 80 ? 4.25 -32.812 -12.203 1 94.62 80 MET A C 1
ATOM 600 O O . MET A 1 80 ? 3.369 -32.812 -13.07 1 94.62 80 MET A O 1
ATOM 604 N N . ALA A 1 81 ? 5.289 -32.031 -12.227 1 97.44 81 ALA A N 1
ATOM 605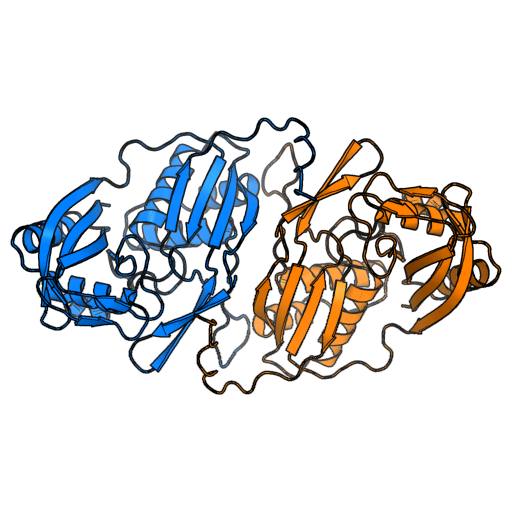 C CA . ALA A 1 81 ? 5.52 -31.156 -13.375 1 97.44 81 ALA A CA 1
ATOM 606 C C . ALA A 1 81 ? 5.637 -31.969 -14.664 1 97.44 81 ALA A C 1
ATOM 608 O O . ALA A 1 81 ? 5.023 -31.609 -15.68 1 97.44 81 ALA A O 1
ATOM 609 N N . SER A 1 82 ? 6.383 -33.031 -14.594 1 97.12 82 SER A N 1
ATOM 610 C CA . SER A 1 82 ? 6.602 -33.875 -15.766 1 97.12 82 SER A CA 1
ATOM 611 C C . SER A 1 82 ? 5.309 -34.531 -16.219 1 97.12 82 SER A C 1
ATOM 613 O O . SER A 1 82 ? 5.039 -34.656 -17.422 1 97.12 82 SER A O 1
ATOM 615 N N . GLN A 1 83 ? 4.605 -34.969 -15.266 1 96.06 83 GLN A N 1
ATOM 616 C CA . GLN A 1 83 ? 3.326 -35.625 -15.57 1 96.06 83 GLN A CA 1
ATOM 617 C C . GLN A 1 83 ? 2.385 -34.625 -16.266 1 96.06 83 GLN A C 1
ATOM 619 O O . GLN A 1 83 ? 1.756 -34.969 -17.281 1 96.06 83 GLN A O 1
ATOM 624 N N . PHE A 1 84 ? 2.271 -33.5 -15.75 1 97.12 84 PHE A N 1
ATOM 625 C CA . PHE A 1 84 ? 1.397 -32.469 -16.328 1 97.12 84 PHE A CA 1
ATOM 626 C C . PHE A 1 84 ? 1.869 -32.094 -17.734 1 97.12 84 PHE A C 1
ATOM 628 O O . PHE A 1 84 ? 1.062 -31.984 -18.656 1 97.12 84 PHE A O 1
ATOM 635 N N . ALA A 1 85 ? 3.15 -31.828 -17.844 1 97.62 85 ALA A N 1
ATOM 636 C CA . ALA A 1 85 ? 3.725 -31.453 -19.141 1 97.62 85 ALA A CA 1
ATOM 637 C C . ALA A 1 85 ? 3.459 -32.531 -20.188 1 97.62 85 ALA A C 1
ATOM 639 O O . ALA A 1 85 ? 3.119 -32.219 -21.328 1 97.62 85 ALA A O 1
ATOM 640 N N . ALA A 1 86 ? 3.617 -33.75 -19.828 1 96.69 86 ALA A N 1
ATOM 641 C CA . ALA A 1 86 ? 3.393 -34.875 -20.75 1 96.69 86 ALA A CA 1
ATOM 642 C C . ALA A 1 86 ? 1.931 -34.938 -21.172 1 96.69 86 ALA A C 1
ATOM 644 O O . ALA A 1 86 ? 1.634 -35.125 -22.359 1 96.69 86 ALA A O 1
ATOM 645 N N . ALA A 1 87 ? 1.103 -34.844 -20.219 1 95.5 87 ALA A N 1
ATOM 646 C CA . ALA A 1 87 ? -0.328 -34.844 -20.516 1 95.5 87 ALA A CA 1
ATOM 647 C C . ALA A 1 87 ? -0.708 -33.719 -21.469 1 95.5 87 ALA A C 1
ATOM 649 O O . ALA A 1 87 ? -1.5 -33.906 -22.391 1 95.5 87 ALA A O 1
ATOM 650 N N . ALA A 1 88 ? -0.198 -32.562 -21.203 1 95.56 88 ALA A N 1
ATOM 651 C CA . ALA A 1 88 ? -0.484 -31.391 -22.031 1 95.56 88 ALA A CA 1
ATOM 652 C C . ALA A 1 88 ? 0.033 -31.594 -23.453 1 95.56 88 ALA A C 1
ATOM 654 O O . ALA A 1 88 ? -0.656 -31.266 -24.422 1 95.56 88 ALA A O 1
ATOM 655 N N . ALA A 1 89 ? 1.246 -32.094 -23.562 1 94.31 89 ALA A N 1
ATOM 656 C CA . ALA A 1 89 ? 1.868 -32.312 -24.859 1 94.31 89 ALA A CA 1
ATOM 657 C C . ALA A 1 89 ? 1.074 -33.344 -25.672 1 94.31 89 ALA A C 1
ATOM 659 O O . ALA A 1 89 ? 1.02 -33.25 -26.906 1 94.31 89 ALA A O 1
ATOM 660 N N . GLY A 1 90 ? 0.447 -34.219 -25 1 91.81 90 GLY A N 1
ATOM 661 C CA . GLY A 1 90 ? -0.324 -35.25 -25.656 1 91.81 90 GLY A CA 1
ATOM 662 C C . GLY A 1 90 ? -1.732 -34.812 -26.016 1 91.81 90 GLY A C 1
ATOM 663 O O . GLY A 1 90 ? -2.514 -35.594 -26.562 1 91.81 90 GLY A O 1
ATOM 664 N N . GLY A 1 91 ? -2.061 -33.594 -25.734 1 85.56 91 GLY A N 1
ATOM 665 C CA . GLY A 1 91 ? -3.375 -33.062 -26.078 1 85.56 91 GLY A CA 1
ATOM 666 C C . GLY A 1 91 ? -4.43 -33.375 -25.047 1 85.56 91 GLY A C 1
ATOM 667 O O . GLY A 1 91 ? -5.617 -33.5 -25.359 1 85.56 91 GLY A O 1
ATOM 668 N N . GLY A 1 92 ? -4.055 -33.562 -23.891 1 84.44 92 GLY A N 1
ATOM 669 C CA . GLY A 1 92 ? -4.969 -34 -22.859 1 84.44 92 GLY A CA 1
ATOM 670 C C . GLY A 1 92 ? -5.656 -32.875 -22.109 1 84.44 92 GLY A C 1
ATOM 671 O O . GLY A 1 92 ? -6.469 -33.125 -21.219 1 84.44 92 GLY A O 1
ATOM 672 N N . LEU A 1 93 ? -5.391 -31.688 -22.5 1 93.75 93 LEU A N 1
ATOM 673 C CA . LEU A 1 93 ? -5.984 -30.578 -21.75 1 93.75 93 LEU A CA 1
ATOM 674 C C . LEU A 1 93 ? -7.324 -30.188 -22.359 1 93.75 93 LEU A C 1
ATOM 676 O O . LEU A 1 93 ? -7.434 -30.031 -23.578 1 93.75 93 LEU A O 1
ATOM 680 N N . GLN A 1 94 ? -8.336 -30.125 -21.5 1 94.06 94 GLN A N 1
ATOM 681 C CA . GLN A 1 94 ? -9.68 -29.719 -21.906 1 94.06 94 GLN A CA 1
ATOM 682 C C . GLN A 1 94 ? -10.305 -28.766 -20.891 1 94.06 94 GLN A C 1
ATOM 684 O O . GLN A 1 94 ? -10.164 -28.953 -19.688 1 94.06 94 GLN A O 1
ATOM 689 N N . LEU A 1 95 ? -10.914 -27.734 -21.422 1 92.94 95 LEU A N 1
ATOM 690 C CA . LEU A 1 95 ? -11.656 -26.797 -20.609 1 92.94 95 LEU A CA 1
ATOM 691 C C . LEU A 1 95 ? -13.094 -26.656 -21.094 1 92.94 95 LEU A C 1
ATOM 693 O O . LEU A 1 95 ? -13.328 -26.312 -22.25 1 92.94 95 LEU A O 1
ATOM 697 N N . PHE A 1 96 ? -13.984 -26.922 -20.219 1 92.12 96 PHE A N 1
ATOM 698 C CA . PHE A 1 96 ? -15.406 -26.812 -20.531 1 92.12 96 PHE A CA 1
ATOM 699 C C . PHE A 1 96 ? -15.742 -27.562 -21.812 1 92.12 96 PHE A C 1
ATOM 701 O O . PHE A 1 96 ? -16.438 -27.031 -22.688 1 92.12 96 PHE A O 1
ATOM 708 N N . GLY A 1 97 ? -15.188 -28.688 -21.969 1 90.06 97 GLY A N 1
ATOM 709 C CA . GLY A 1 97 ? -15.461 -29.547 -23.109 1 90.06 97 GLY A CA 1
ATOM 710 C C . GLY A 1 97 ? -14.641 -29.203 -24.328 1 90.06 97 GLY A C 1
ATOM 711 O O . GLY A 1 97 ? -14.617 -29.953 -25.312 1 90.06 97 GLY A O 1
ATOM 712 N N . ALA A 1 98 ? -14.055 -28.078 -24.297 1 93.62 98 ALA A N 1
ATOM 713 C CA . ALA A 1 98 ? -13.227 -27.656 -25.438 1 93.62 98 ALA A CA 1
ATOM 714 C C . ALA A 1 98 ? -11.797 -28.141 -25.281 1 93.62 98 ALA A C 1
ATOM 716 O O . ALA A 1 98 ? -11.156 -27.906 -24.25 1 93.62 98 ALA A O 1
ATOM 717 N N . ARG A 1 99 ? -11.359 -28.75 -26.297 1 94.12 99 ARG A N 1
ATOM 718 C CA . ARG A 1 99 ? -9.969 -29.188 -26.297 1 94.12 99 ARG A CA 1
ATOM 719 C C . ARG A 1 99 ? -9.016 -28 -26.453 1 94.12 99 ARG A C 1
ATOM 721 O O . ARG A 1 99 ? -9.305 -27.078 -27.203 1 94.12 99 ARG A O 1
ATOM 728 N N . LEU A 1 100 ? -7.934 -28.031 -25.75 1 95.88 100 LEU A N 1
ATOM 729 C CA . LEU A 1 100 ? -6.84 -27.094 -25.953 1 95.88 100 LEU A CA 1
ATOM 730 C C . LEU A 1 100 ? -5.727 -27.719 -26.781 1 95.88 100 LEU A C 1
ATOM 732 O O . LEU A 1 100 ? -5.016 -28.609 -26.297 1 95.88 100 LEU A O 1
ATOM 736 N N . ASP A 1 101 ? -5.582 -27.297 -27.953 1 95.44 101 ASP A N 1
ATOM 737 C CA . ASP A 1 101 ? -4.574 -27.859 -28.844 1 95.44 101 ASP A CA 1
ATOM 738 C C . ASP A 1 101 ? -3.199 -27.25 -28.578 1 95.44 101 ASP A C 1
ATOM 740 O O . ASP A 1 101 ? -2.955 -26.078 -28.891 1 95.44 101 ASP A O 1
ATOM 744 N N . PRO A 1 102 ? -2.32 -28.016 -28.078 1 96.06 102 PRO A N 1
ATOM 745 C CA . PRO A 1 102 ? -1.037 -27.453 -27.656 1 96.06 102 PRO A CA 1
ATOM 746 C C . PRO A 1 102 ? -0.163 -27.047 -28.844 1 96.06 102 PRO A C 1
ATOM 748 O O . PRO A 1 102 ? -0.077 -27.781 -29.828 1 96.06 102 PRO A O 1
ATOM 751 N N . GLU A 1 103 ? 0.344 -25.859 -28.766 1 96.38 103 GLU A N 1
ATOM 752 C CA . GLU A 1 103 ? 1.334 -25.391 -29.734 1 96.38 103 GLU A CA 1
ATOM 753 C C . GLU A 1 103 ? 2.748 -25.5 -29.172 1 96.38 103 GLU A C 1
ATOM 755 O O . GLU A 1 103 ? 3.697 -25.766 -29.922 1 96.38 103 GLU A O 1
ATOM 760 N N . ALA A 1 104 ? 2.871 -25.297 -27.953 1 97.06 104 ALA A N 1
ATOM 761 C CA . ALA A 1 104 ? 4.16 -25.391 -27.281 1 97.06 104 ALA A CA 1
ATOM 762 C C . ALA A 1 104 ? 3.977 -25.719 -25.797 1 97.06 104 ALA A C 1
ATOM 764 O O . ALA A 1 104 ? 3.064 -25.203 -25.141 1 97.06 104 ALA A O 1
ATOM 765 N N . VAL A 1 105 ? 4.742 -26.625 -25.312 1 97.69 105 VAL A N 1
ATOM 766 C CA . VAL A 1 105 ? 4.824 -26.953 -23.891 1 97.69 105 VAL A CA 1
ATOM 767 C C . VAL A 1 105 ? 6.25 -26.734 -23.391 1 97.69 105 VAL A C 1
ATOM 769 O O . VAL A 1 105 ? 7.184 -27.391 -23.844 1 97.69 105 VAL A O 1
ATOM 772 N N . GLU A 1 106 ? 6.367 -25.797 -22.516 1 96.94 106 GLU A N 1
ATOM 773 C CA . GLU A 1 106 ? 7.684 -25.453 -21.969 1 96.94 106 GLU A CA 1
ATOM 774 C C . GLU A 1 106 ? 7.77 -25.781 -20.484 1 96.94 106 GLU A C 1
ATOM 776 O O . GLU A 1 106 ? 6.887 -25.406 -19.703 1 96.94 106 GLU A O 1
ATOM 781 N N . MET A 1 107 ? 8.711 -26.562 -20.156 1 96.38 107 MET A N 1
ATOM 782 C CA . MET A 1 107 ? 9.016 -26.812 -18.75 1 96.38 107 MET A CA 1
ATOM 783 C C . MET A 1 107 ? 10.391 -26.281 -18.391 1 96.38 107 MET A C 1
ATOM 785 O O . MET A 1 107 ? 11.383 -26.594 -19.047 1 96.38 107 MET A O 1
ATOM 789 N N . ARG A 1 108 ? 10.453 -25.453 -17.406 1 94.38 108 ARG A N 1
ATOM 790 C CA . ARG A 1 108 ? 11.75 -24.891 -17.047 1 94.38 108 ARG A CA 1
ATOM 791 C C . ARG A 1 108 ? 11.984 -24.984 -15.539 1 94.38 108 ARG A C 1
ATOM 793 O O . ARG A 1 108 ? 11.031 -25.031 -14.758 1 94.38 108 ARG A O 1
ATOM 800 N N . ASP A 1 109 ? 13.273 -25.031 -15.242 1 94.38 109 ASP A N 1
ATOM 801 C CA . ASP A 1 109 ? 13.703 -24.891 -13.859 1 94.38 109 ASP A CA 1
ATOM 802 C C . ASP A 1 109 ? 13.547 -23.453 -13.375 1 94.38 109 ASP A C 1
ATOM 804 O O . ASP A 1 109 ? 14.117 -22.531 -13.969 1 94.38 109 ASP A O 1
ATOM 808 N N . ALA A 1 110 ? 12.867 -23.312 -12.297 1 92.25 110 ALA A N 1
ATOM 809 C CA . ALA A 1 110 ? 12.57 -21.969 -11.812 1 92.25 110 ALA A CA 1
ATOM 810 C C . ALA A 1 110 ? 13.836 -21.25 -11.375 1 92.25 110 ALA A C 1
ATOM 812 O O . ALA A 1 110 ? 13.891 -20.016 -11.383 1 92.25 110 ALA A O 1
ATOM 813 N N . HIS A 1 111 ? 14.859 -21.969 -10.984 1 89.69 111 HIS A N 1
ATOM 814 C CA . HIS A 1 111 ? 16.062 -21.359 -10.445 1 89.69 111 HIS A CA 1
ATOM 815 C C . HIS A 1 111 ? 17.156 -21.266 -11.516 1 89.69 111 HIS A C 1
ATOM 817 O O . HIS A 1 111 ? 18.297 -20.891 -11.211 1 89.69 111 HIS A O 1
ATOM 823 N N . HIS A 1 112 ? 16.719 -21.5 -12.648 1 85.25 112 HIS A N 1
ATOM 824 C CA . HIS A 1 112 ? 17.703 -21.391 -13.711 1 85.25 112 HIS A CA 1
ATOM 825 C C . HIS A 1 112 ? 18.094 -19.938 -13.961 1 85.25 112 HIS A C 1
ATOM 827 O O . HIS A 1 112 ? 17.234 -19.062 -14.039 1 85.25 112 HIS A O 1
ATOM 833 N N . ASP A 1 113 ? 19.375 -19.594 -13.945 1 90.25 113 ASP A N 1
ATOM 834 C CA . ASP A 1 113 ? 19.938 -18.297 -14.305 1 90.25 113 ASP A CA 1
ATOM 835 C C . ASP A 1 113 ? 19.375 -17.188 -13.422 1 90.25 113 ASP A C 1
ATOM 837 O O . ASP A 1 113 ? 18.703 -16.281 -13.914 1 90.25 113 ASP A O 1
ATOM 841 N N . LEU A 1 114 ? 19.672 -17.25 -12.266 1 95.06 114 LEU A N 1
ATOM 842 C CA . LEU A 1 114 ? 19.188 -16.25 -11.312 1 95.06 114 LEU A CA 1
ATOM 843 C C . LEU A 1 114 ? 19.828 -14.891 -11.578 1 95.06 114 LEU A C 1
ATOM 845 O O . LEU A 1 114 ? 21.062 -14.781 -11.617 1 95.06 114 LEU A O 1
ATOM 849 N N . PRO A 1 115 ? 19 -13.875 -11.734 1 96.06 115 PRO A N 1
ATOM 850 C CA . PRO A 1 115 ? 19.578 -12.531 -11.852 1 96.06 115 PRO A CA 1
ATOM 851 C C . PRO A 1 115 ? 20.344 -12.109 -10.602 1 96.06 115 PRO A C 1
ATOM 853 O O . PRO A 1 115 ? 20.234 -12.75 -9.555 1 96.06 115 PRO A O 1
ATOM 856 N N . GLN A 1 116 ? 21.156 -11.078 -10.75 1 96 116 GLN A N 1
ATOM 857 C CA . GLN A 1 116 ? 21.906 -10.531 -9.625 1 96 116 GLN A CA 1
ATOM 858 C C . GLN A 1 116 ? 21.609 -9.047 -9.43 1 96 116 GLN A C 1
ATOM 860 O O . GLN A 1 116 ? 22.297 -8.359 -8.68 1 96 116 GLN A O 1
ATOM 865 N N . GLU A 1 117 ? 20.562 -8.578 -10.078 1 97.31 117 GLU A N 1
ATOM 866 C CA . GLU A 1 117 ? 20.203 -7.168 -9.992 1 97.31 117 GLU A CA 1
ATOM 867 C C . GLU A 1 117 ? 19.641 -6.824 -8.609 1 97.31 117 GLU A C 1
ATOM 869 O O . GLU A 1 117 ? 18.953 -7.637 -7.996 1 97.31 117 GLU A O 1
ATOM 874 N N . GLN A 1 118 ? 19.891 -5.586 -8.195 1 97.44 118 GLN A N 1
ATOM 875 C CA . GLN A 1 118 ? 19.391 -5.102 -6.914 1 97.44 118 GLN A CA 1
ATOM 876 C C . GLN A 1 118 ? 18 -4.5 -7.051 1 97.44 118 GLN A C 1
ATOM 878 O O . GLN A 1 118 ? 17.266 -4.379 -6.066 1 97.44 118 GLN A O 1
ATOM 883 N N . CYS A 1 119 ? 17.656 -4.023 -8.258 1 98.25 119 CYS A N 1
ATOM 884 C CA . CYS A 1 119 ? 16.344 -3.467 -8.523 1 98.25 119 CYS A CA 1
ATOM 885 C C . CYS A 1 119 ? 15.484 -4.445 -9.32 1 98.25 119 CYS A C 1
ATOM 887 O O . CYS A 1 119 ? 15.992 -5.168 -10.18 1 98.25 119 CYS A O 1
ATOM 889 N N . PHE A 1 120 ? 14.219 -4.465 -8.992 1 98.56 120 PHE A N 1
ATOM 890 C CA . PHE A 1 120 ? 13.336 -5.375 -9.703 1 98.56 120 PHE A CA 1
ATOM 891 C C . PHE A 1 120 ? 11.898 -4.875 -9.672 1 98.56 120 PHE A C 1
ATOM 893 O O . PHE A 1 120 ? 11.539 -4.062 -8.812 1 98.56 120 PHE A O 1
ATOM 900 N N . LYS A 1 121 ? 11.164 -5.266 -10.625 1 98.69 121 LYS A N 1
ATOM 901 C CA . LYS A 1 121 ? 9.742 -4.988 -10.742 1 98.69 121 LYS A CA 1
ATOM 902 C C . LYS A 1 121 ? 8.914 -6.258 -10.562 1 98.69 121 LYS A C 1
ATOM 904 O O . LYS A 1 121 ? 9.273 -7.316 -11.078 1 98.69 121 LYS A O 1
ATOM 909 N N . LEU A 1 122 ? 7.93 -6.219 -9.773 1 98.69 122 LEU A N 1
ATOM 910 C CA . LEU A 1 122 ? 6.922 -7.273 -9.711 1 98.69 122 LEU A CA 1
ATOM 911 C C . LEU A 1 122 ? 5.598 -6.805 -10.297 1 98.69 122 LEU A C 1
ATOM 913 O O . LEU A 1 122 ? 5.086 -5.746 -9.922 1 98.69 122 LEU A O 1
ATOM 917 N N . GLU A 1 123 ? 5.102 -7.516 -11.195 1 98.12 123 GLU A N 1
ATOM 918 C CA . GLU A 1 123 ? 3.762 -7.32 -11.734 1 98.12 123 GLU A CA 1
ATOM 919 C C . GLU A 1 123 ? 2.789 -8.359 -11.188 1 98.12 123 GLU A C 1
ATOM 921 O O . GLU A 1 123 ? 3.031 -9.562 -11.297 1 98.12 123 GLU A O 1
ATOM 926 N N . PHE A 1 124 ? 1.78 -7.895 -10.625 1 97.81 124 PHE A N 1
ATOM 927 C CA . PHE A 1 124 ? 0.783 -8.789 -10.047 1 97.81 124 PHE A CA 1
ATOM 928 C C . PHE A 1 124 ? -0.339 -9.062 -11.039 1 97.81 124 PHE A C 1
ATOM 930 O O . PHE A 1 124 ? -1.194 -8.203 -11.273 1 97.81 124 PHE A O 1
ATOM 937 N N . LEU A 1 125 ? -0.399 -10.258 -11.523 1 97.38 125 LEU A N 1
ATOM 938 C CA . LEU A 1 125 ? -1.279 -10.641 -12.617 1 97.38 125 LEU A CA 1
ATOM 939 C C . LEU A 1 125 ? -2.666 -11.008 -12.102 1 97.38 125 LEU A C 1
ATOM 941 O O . LEU A 1 125 ? -3.623 -11.078 -12.875 1 97.38 125 LEU A O 1
ATOM 945 N N . SER A 1 126 ? -2.777 -11.312 -10.875 1 97.88 126 SER A N 1
ATOM 946 C CA . SER A 1 126 ? -4.02 -11.602 -10.172 1 97.88 126 SER A CA 1
ATOM 947 C C . SER A 1 126 ? -4.016 -10.984 -8.773 1 97.88 126 SER A C 1
ATOM 949 O O . SER A 1 126 ? -2.969 -10.562 -8.281 1 97.88 126 SER A O 1
ATOM 951 N N . PRO A 1 127 ? -5.164 -10.875 -8.141 1 97.19 127 PRO A N 1
ATOM 952 C CA . PRO A 1 127 ? -5.262 -10.164 -6.867 1 97.19 127 PRO A CA 1
ATOM 953 C C . PRO A 1 127 ? -4.324 -10.727 -5.801 1 97.19 127 PRO A C 1
ATOM 955 O O . PRO A 1 127 ? -4.332 -11.938 -5.547 1 97.19 127 PRO A O 1
ATOM 958 N N . LEU A 1 128 ? -3.566 -9.844 -5.199 1 98.06 128 LEU A N 1
ATOM 959 C CA . LEU A 1 128 ? -2.682 -10.164 -4.086 1 98.06 128 LEU A CA 1
ATOM 960 C C . LEU A 1 128 ? -3.338 -9.82 -2.752 1 98.06 128 LEU A C 1
ATOM 962 O O . LEU A 1 128 ? -3.861 -8.711 -2.58 1 98.06 128 LEU A O 1
ATOM 966 N N . ARG A 1 129 ? -3.309 -10.695 -1.837 1 97.75 129 ARG A N 1
ATOM 967 C CA . ARG A 1 129 ? -3.869 -10.422 -0.517 1 97.75 129 ARG A CA 1
ATOM 968 C C . ARG A 1 129 ? -3.158 -11.234 0.559 1 97.75 129 ARG A C 1
ATOM 970 O O . ARG A 1 129 ? -2.736 -12.367 0.312 1 97.75 129 ARG A O 1
ATOM 977 N N . PHE A 1 130 ? -3.021 -10.68 1.714 1 97.5 130 PHE A N 1
ATOM 978 C CA . PHE A 1 130 ? -2.449 -11.344 2.879 1 97.5 130 PHE A CA 1
ATOM 979 C C . PHE A 1 130 ? -3.445 -11.375 4.031 1 97.5 130 PHE A C 1
ATOM 981 O O . PHE A 1 130 ? -3.961 -10.336 4.441 1 97.5 130 PHE A O 1
ATOM 988 N N . ALA A 1 131 ? -3.697 -12.531 4.5 1 94.5 131 ALA A N 1
ATOM 989 C CA . ALA A 1 131 ? -4.582 -12.617 5.66 1 94.5 131 ALA A CA 1
ATOM 990 C C . ALA A 1 131 ? -3.932 -12 6.895 1 94.5 131 ALA A C 1
ATOM 992 O O . ALA A 1 131 ? -2.736 -12.195 7.133 1 94.5 131 ALA A O 1
ATOM 993 N N . THR A 1 132 ? -4.676 -11.234 7.652 1 91.94 132 THR A N 1
ATOM 994 C CA . THR A 1 132 ? -4.191 -10.633 8.891 1 91.94 132 THR A CA 1
ATOM 995 C C . THR A 1 132 ? -4.73 -11.391 10.102 1 91.94 132 THR A C 1
ATOM 997 O O . THR A 1 132 ? -5.93 -11.359 10.375 1 91.94 132 THR A O 1
ATOM 1000 N N . PRO A 1 133 ? -3.859 -12.023 10.758 1 91 133 PRO A N 1
ATOM 1001 C CA . PRO A 1 133 ? -4.348 -12.727 11.945 1 91 133 PRO A CA 1
ATOM 1002 C C . PRO A 1 133 ? -4.891 -11.781 13.008 1 91 133 PRO A C 1
ATOM 1004 O O . PRO A 1 133 ? -4.242 -10.789 13.344 1 91 133 PRO A O 1
ATOM 1007 N N . PRO A 1 134 ? -5.98 -12.125 13.562 1 89.06 134 PRO A N 1
ATOM 1008 C CA . PRO A 1 134 ? -6.578 -11.219 14.547 1 89.06 134 PRO A CA 1
ATOM 1009 C C . PRO A 1 134 ? -5.977 -11.383 15.945 1 89.06 134 PRO A C 1
ATOM 1011 O O . PRO A 1 134 ? -5.48 -12.453 16.281 1 89.06 134 PRO A O 1
ATOM 1014 N N . LEU A 1 135 ? -5.988 -10.312 16.703 1 91.19 135 LEU A N 1
ATOM 1015 C CA . LEU A 1 135 ? -5.633 -10.367 18.109 1 91.19 135 LEU A CA 1
ATOM 1016 C C . LEU A 1 135 ? -6.855 -10.68 18.969 1 91.19 135 LEU A C 1
ATOM 1018 O O . LEU A 1 135 ? -6.723 -11.211 20.078 1 91.19 135 LEU A O 1
ATOM 1022 N N . TYR A 1 136 ? -8.055 -10.281 18.469 1 89.5 136 TYR A N 1
ATOM 1023 C CA . TYR A 1 136 ? -9.336 -10.531 19.109 1 89.5 136 TYR A CA 1
ATOM 1024 C C . TYR A 1 136 ? -10.297 -11.227 18.156 1 89.5 136 TYR A C 1
ATOM 1026 O O . TYR A 1 136 ? -10.062 -11.258 16.938 1 89.5 136 TYR A O 1
ATOM 1034 N N . ARG A 1 137 ? -11.25 -11.773 18.719 1 88.31 137 ARG A N 1
ATOM 1035 C CA . ARG A 1 137 ? -12.242 -12.469 17.906 1 88.31 137 ARG A CA 1
ATOM 1036 C C . ARG A 1 137 ? -12.883 -11.523 16.906 1 88.31 137 ARG A C 1
ATOM 1038 O O . ARG A 1 137 ? -13.211 -10.375 17.234 1 88.31 137 ARG A O 1
ATOM 1045 N N . ARG A 1 138 ? -12.945 -12.008 15.648 1 86.38 138 ARG A N 1
ATOM 1046 C CA . ARG A 1 138 ? -13.664 -11.234 14.641 1 86.38 138 ARG A CA 1
ATOM 1047 C C . ARG A 1 138 ? -14.492 -12.141 13.742 1 86.38 138 ARG A C 1
ATOM 1049 O O . ARG A 1 138 ? -14.148 -13.312 13.539 1 86.38 138 ARG A O 1
ATOM 1056 N N . SER A 1 139 ? -15.531 -11.633 13.172 1 82.19 139 SER A N 1
ATOM 1057 C CA . SER A 1 139 ? -16.5 -12.398 12.398 1 82.19 139 SER A CA 1
ATOM 1058 C C . SER A 1 139 ? -16.031 -12.586 10.961 1 82.19 139 SER A C 1
ATOM 1060 O O . SER A 1 139 ? -16.422 -13.547 10.289 1 82.19 139 SER A O 1
ATOM 1062 N N . LYS A 1 140 ? -15.234 -11.672 10.5 1 83.81 140 LYS A N 1
ATOM 1063 C CA . LYS A 1 140 ? -14.797 -11.711 9.109 1 83.81 140 LYS A CA 1
ATOM 1064 C C . LYS A 1 140 ? -13.281 -11.555 9 1 83.81 140 LYS A C 1
ATOM 1066 O O . LYS A 1 140 ? -12.68 -10.789 9.758 1 83.81 140 LYS A O 1
ATOM 1071 N N . PRO A 1 141 ? -12.789 -12.297 8.102 1 88.88 141 PRO A N 1
ATOM 1072 C CA . PRO A 1 141 ? -11.344 -12.117 7.91 1 88.88 141 PRO A CA 1
ATOM 1073 C C . PRO A 1 141 ? -10.992 -10.758 7.305 1 88.88 141 PRO A C 1
ATOM 1075 O O . PRO A 1 141 ? -11.773 -10.203 6.527 1 88.88 141 PRO A O 1
ATOM 1078 N N . ILE A 1 142 ? -9.922 -10.227 7.746 1 92.44 142 ILE A N 1
ATOM 1079 C CA . ILE A 1 142 ? -9.383 -8.992 7.191 1 92.44 142 ILE A CA 1
ATOM 1080 C C . ILE A 1 142 ? -8.086 -9.289 6.438 1 92.44 142 ILE A C 1
ATOM 1082 O O . ILE A 1 142 ? -7.266 -10.094 6.887 1 92.44 142 ILE A O 1
ATOM 1086 N N . TYR A 1 143 ? -7.988 -8.633 5.262 1 95.12 143 TYR A N 1
ATOM 1087 C CA . TYR A 1 143 ? -6.816 -8.852 4.418 1 95.12 143 TYR A CA 1
ATOM 1088 C C . TYR A 1 143 ? -6.062 -7.543 4.195 1 95.12 143 TYR A C 1
ATOM 1090 O O . TYR A 1 143 ? -6.656 -6.465 4.211 1 95.12 143 TYR A O 1
ATOM 1098 N N . GLU A 1 144 ? -4.805 -7.684 4.078 1 95.88 144 GLU A N 1
ATOM 1099 C CA . GLU A 1 144 ? -3.947 -6.598 3.615 1 95.88 144 GLU A CA 1
ATOM 1100 C C . GLU A 1 144 ? -3.629 -6.738 2.129 1 95.88 144 GLU A C 1
ATOM 1102 O O . GLU A 1 144 ? -3.389 -7.844 1.643 1 95.88 144 GLU A O 1
ATOM 1107 N N . PHE A 1 145 ? -3.562 -5.605 1.418 1 96.56 145 PHE A N 1
ATOM 1108 C CA . PHE A 1 145 ? -3.455 -5.648 -0.035 1 96.56 145 PHE A CA 1
ATOM 1109 C C . PHE A 1 145 ? -2.131 -5.051 -0.499 1 96.56 145 PHE A C 1
ATOM 1111 O O . PHE A 1 145 ? -1.808 -5.094 -1.688 1 96.56 145 PHE A O 1
ATOM 1118 N N . PHE A 1 146 ? -1.316 -4.594 0.358 1 96.56 146 PHE A N 1
ATOM 1119 C CA . PHE A 1 146 ? -0.121 -3.861 -0.045 1 96.56 146 PHE A CA 1
ATOM 1120 C C . PHE A 1 146 ? 1.026 -4.82 -0.344 1 96.56 146 PHE A C 1
ATOM 1122 O O . PHE A 1 146 ? 1.295 -5.734 0.436 1 96.56 146 PHE A O 1
ATOM 1129 N N . PRO A 1 147 ? 1.692 -4.566 -1.403 1 97.25 147 PRO A N 1
ATOM 1130 C CA . PRO A 1 147 ? 2.846 -5.402 -1.745 1 97.25 147 PRO A CA 1
ATOM 1131 C C . PRO A 1 147 ? 4.109 -5.004 -0.986 1 97.25 147 PRO A C 1
ATOM 1133 O O . PRO A 1 147 ? 5.141 -4.715 -1.601 1 97.25 147 PRO A O 1
ATOM 1136 N N . ARG A 1 148 ? 4.094 -5.125 0.255 1 97.12 148 ARG A N 1
ATOM 1137 C CA . ARG A 1 148 ? 5.25 -4.848 1.099 1 97.12 148 ARG A CA 1
ATOM 1138 C C . ARG A 1 148 ? 6.328 -5.91 0.916 1 97.12 148 ARG A C 1
ATOM 1140 O O . ARG A 1 148 ? 6.031 -7.105 0.876 1 97.12 148 ARG A O 1
ATOM 1147 N N . PRO A 1 149 ? 7.539 -5.441 0.912 1 97.56 149 PRO A N 1
ATOM 1148 C CA . PRO A 1 149 ? 8.594 -6.441 0.729 1 97.56 149 PRO A CA 1
ATOM 1149 C C . PRO A 1 149 ? 8.539 -7.559 1.769 1 97.56 149 PRO A C 1
ATOM 1151 O O . PRO A 1 149 ? 8.523 -8.742 1.411 1 97.56 149 PRO A O 1
ATOM 1154 N N . LEU A 1 150 ? 8.43 -7.18 2.992 1 97.06 150 LEU A N 1
ATOM 1155 C CA . LEU A 1 150 ? 8.492 -8.203 4.027 1 97.06 150 LEU A CA 1
ATOM 1156 C C . LEU A 1 150 ? 7.305 -9.156 3.914 1 97.06 150 LEU A C 1
ATOM 1158 O O . LEU A 1 150 ? 7.453 -10.367 4.109 1 97.06 150 LEU A O 1
ATOM 1162 N N . SER A 1 151 ? 6.102 -8.641 3.621 1 97.75 151 SER A N 1
ATOM 1163 C CA . SER A 1 151 ? 4.93 -9.5 3.475 1 97.75 151 SER A CA 1
ATOM 1164 C C . SER A 1 151 ? 5.102 -10.484 2.322 1 97.75 151 SER A C 1
ATOM 1166 O O . SER A 1 151 ? 4.77 -11.664 2.451 1 97.75 151 SER A O 1
ATOM 1168 N N . LEU A 1 152 ? 5.633 -10 1.232 1 98.69 152 LEU A N 1
ATOM 1169 C CA . LEU A 1 152 ? 5.84 -10.828 0.051 1 98.69 152 LEU A CA 1
ATOM 1170 C C . LEU A 1 152 ? 6.836 -11.945 0.34 1 98.69 152 LEU A C 1
ATOM 1172 O O . LEU A 1 152 ? 6.543 -13.125 0.112 1 98.69 152 LEU A O 1
ATOM 1176 N N . PHE A 1 153 ? 7.969 -11.57 0.887 1 98.81 153 PHE A N 1
ATOM 1177 C CA . PHE A 1 153 ? 9.047 -12.531 1.093 1 98.81 153 PHE A CA 1
ATOM 1178 C C . PHE A 1 153 ? 8.703 -13.492 2.227 1 98.81 153 PHE A C 1
ATOM 1180 O O . PHE A 1 153 ? 9.062 -14.672 2.18 1 98.81 153 PHE A O 1
ATOM 1187 N N . LYS A 1 154 ? 8.078 -12.969 3.217 1 98.44 154 LYS A N 1
ATOM 1188 C CA . LYS A 1 154 ? 7.625 -13.844 4.301 1 98.44 154 LYS A CA 1
ATOM 1189 C C . LYS A 1 154 ? 6.656 -14.898 3.785 1 98.44 154 LYS A C 1
ATOM 1191 O O . LYS A 1 154 ? 6.762 -16.078 4.148 1 98.44 154 LYS A O 1
ATOM 1196 N N . SER A 1 155 ? 5.68 -14.477 2.992 1 98.06 155 SER A N 1
ATOM 1197 C CA . SER A 1 155 ? 4.727 -15.398 2.393 1 98.06 155 SER A CA 1
ATOM 1198 C C . SER A 1 155 ? 5.441 -16.484 1.59 1 98.06 155 SER A C 1
ATOM 1200 O O . SER A 1 155 ? 5.16 -17.672 1.755 1 98.06 155 SER A O 1
ATOM 1202 N N . ALA A 1 156 ? 6.367 -16.078 0.749 1 98.19 156 ALA A N 1
ATOM 1203 C CA . ALA A 1 156 ? 7.094 -17 -0.11 1 98.19 156 ALA A CA 1
ATOM 1204 C C . ALA A 1 156 ? 7.934 -17.969 0.718 1 98.19 156 ALA A C 1
ATOM 1206 O O . ALA A 1 156 ? 7.922 -19.172 0.471 1 98.19 156 ALA A O 1
ATOM 1207 N N . VAL A 1 157 ? 8.648 -17.469 1.721 1 98.38 157 VAL A N 1
ATOM 1208 C CA . VAL A 1 157 ? 9.523 -18.281 2.557 1 98.38 157 VAL A CA 1
ATOM 1209 C C . VAL A 1 157 ? 8.695 -19.297 3.35 1 98.38 157 VAL A C 1
ATOM 1211 O O . VAL A 1 157 ? 9.047 -20.469 3.43 1 98.38 157 VAL A O 1
ATOM 1214 N N . LYS A 1 158 ? 7.613 -18.812 3.922 1 97.5 158 LYS A N 1
ATOM 1215 C CA . LYS A 1 158 ? 6.742 -19.688 4.695 1 97.5 158 LYS A CA 1
ATOM 1216 C C . LYS A 1 158 ? 6.23 -20.844 3.844 1 97.5 158 LYS A C 1
ATOM 1218 O O . LYS A 1 158 ? 6.32 -22 4.246 1 97.5 158 LYS A O 1
ATOM 1223 N N . HIS A 1 159 ? 5.727 -20.516 2.725 1 96.31 159 HIS A N 1
ATOM 1224 C CA . HIS A 1 159 ? 5.191 -21.547 1.831 1 96.31 159 HIS A CA 1
ATOM 1225 C C . HIS A 1 159 ? 6.293 -22.469 1.32 1 96.31 159 HIS A C 1
ATOM 1227 O O . HIS A 1 159 ? 6.117 -23.688 1.278 1 96.31 159 HIS A O 1
ATOM 1233 N N . GLY A 1 160 ? 7.406 -21.875 0.903 1 96.88 160 GLY A N 1
ATOM 1234 C CA . GLY A 1 160 ? 8.531 -22.672 0.43 1 96.88 160 GLY A CA 1
ATOM 1235 C C . GLY A 1 160 ? 9.055 -23.641 1.467 1 96.88 160 GLY A C 1
ATOM 1236 O O . GLY A 1 160 ? 9.391 -24.781 1.14 1 96.88 160 GLY A O 1
ATOM 1237 N N . ARG A 1 161 ? 9.102 -23.25 2.656 1 97.12 161 ARG A N 1
ATOM 1238 C CA . ARG A 1 161 ? 9.539 -24.125 3.732 1 97.12 161 ARG A CA 1
ATOM 1239 C C . ARG A 1 161 ? 8.547 -25.266 3.953 1 97.12 161 ARG A C 1
ATOM 1241 O O . ARG A 1 161 ? 8.945 -26.422 4.152 1 97.12 161 ARG A O 1
ATOM 1248 N N . ALA A 1 162 ? 7.277 -24.922 3.928 1 95.81 162 ALA A N 1
ATOM 1249 C CA . ALA A 1 162 ? 6.238 -25.938 4.102 1 95.81 162 ALA A CA 1
ATOM 1250 C C . ALA A 1 162 ? 6.344 -27.016 3.037 1 95.81 162 ALA A C 1
ATOM 1252 O O . ALA A 1 162 ? 6.039 -28.188 3.301 1 95.81 162 ALA A O 1
ATOM 1253 N N . LEU A 1 163 ? 6.797 -26.672 1.859 1 95.31 163 LEU A N 1
ATOM 1254 C CA . LEU A 1 163 ? 6.883 -27.609 0.743 1 95.31 163 LEU A CA 1
ATOM 1255 C C . LEU A 1 163 ? 8.289 -28.203 0.633 1 95.31 163 LEU A C 1
ATOM 1257 O O . LEU A 1 163 ? 8.555 -29.016 -0.255 1 95.31 163 LEU A O 1
ATOM 1261 N N . GLY A 1 164 ? 9.18 -27.688 1.451 1 94.88 164 GLY A N 1
ATOM 1262 C CA . GLY A 1 164 ? 10.539 -28.203 1.466 1 94.88 164 GLY A CA 1
ATOM 1263 C C . GLY A 1 164 ? 11.391 -27.688 0.322 1 94.88 164 GLY A C 1
ATOM 1264 O O . GLY A 1 164 ? 12.406 -28.281 -0.028 1 94.88 164 GLY A O 1
ATOM 1265 N N . VAL A 1 165 ? 11.031 -26.562 -0.243 1 94.75 165 VAL A N 1
ATOM 1266 C CA . VAL A 1 165 ? 11.727 -26.078 -1.429 1 94.75 165 VAL A CA 1
ATOM 1267 C C . VAL A 1 165 ? 12.773 -25.047 -1.023 1 94.75 165 VAL A C 1
ATOM 1269 O O . VAL A 1 165 ? 13.656 -24.703 -1.814 1 94.75 165 VAL A O 1
ATOM 1272 N N . THR A 1 166 ? 12.719 -24.516 0.171 1 96.81 166 THR A N 1
ATOM 1273 C CA . THR A 1 166 ? 13.719 -23.578 0.652 1 96.81 166 THR A CA 1
ATOM 1274 C C . THR A 1 166 ? 13.984 -23.781 2.141 1 96.81 166 THR A C 1
ATOM 1276 O O . THR A 1 166 ? 13.133 -24.312 2.861 1 96.81 166 THR A O 1
ATOM 1279 N N . LYS A 1 167 ? 15.133 -23.344 2.592 1 97.38 167 LYS A N 1
ATOM 1280 C CA . LYS A 1 167 ? 15.492 -23.391 4.004 1 97.38 167 LYS A CA 1
ATOM 1281 C C . LYS A 1 167 ? 15.633 -22 4.586 1 97.38 167 LYS A C 1
ATOM 1283 O O . LYS A 1 167 ? 15.961 -21.828 5.762 1 97.38 167 LYS A O 1
ATOM 1288 N N . LEU A 1 168 ? 15.398 -21.031 3.756 1 98.12 168 LEU A N 1
ATOM 1289 C CA . LEU A 1 168 ? 15.516 -19.641 4.211 1 98.12 168 LEU A CA 1
ATOM 1290 C C . LEU A 1 168 ? 14.531 -19.359 5.344 1 98.12 168 LEU A C 1
ATOM 1292 O O . LEU A 1 168 ? 13.453 -19.969 5.402 1 98.12 168 LEU A O 1
ATOM 1296 N N . GLY A 1 169 ? 14.922 -18.453 6.246 1 97.5 169 GLY A N 1
ATOM 1297 C CA . GLY A 1 169 ? 14.086 -18.172 7.402 1 97.5 169 GLY A CA 1
ATOM 1298 C C . GLY A 1 169 ? 14.273 -16.781 7.957 1 97.5 169 GLY A C 1
ATOM 1299 O O . GLY A 1 169 ? 14.391 -15.812 7.195 1 97.5 169 GLY A O 1
ATOM 1300 N N . ALA A 1 170 ? 14.344 -16.703 9.273 1 97.31 170 ALA A N 1
ATOM 1301 C CA . ALA A 1 170 ? 14.289 -15.438 9.992 1 97.31 170 ALA A CA 1
ATOM 1302 C C . ALA A 1 170 ? 15.492 -14.562 9.648 1 97.31 170 ALA A C 1
ATOM 1304 O O . ALA A 1 170 ? 15.336 -13.352 9.43 1 97.31 170 ALA A O 1
ATOM 1305 N N . PRO A 1 171 ? 16.734 -15.125 9.539 1 97.19 171 PRO A N 1
ATOM 1306 C CA . PRO A 1 171 ? 17.875 -14.258 9.203 1 97.19 171 PRO A CA 1
ATOM 1307 C C . PRO A 1 171 ? 17.703 -13.586 7.844 1 97.19 171 PRO A C 1
ATOM 1309 O O . PRO A 1 171 ? 18.031 -12.398 7.699 1 97.19 171 PRO A O 1
ATOM 1312 N N . PHE A 1 172 ? 17.203 -14.336 6.918 1 98.19 172 PHE A N 1
ATOM 1313 C CA . PHE A 1 172 ? 16.969 -13.773 5.594 1 98.19 172 PHE A CA 1
ATOM 1314 C C . PHE A 1 172 ? 15.875 -12.719 5.637 1 98.19 172 PHE A C 1
ATOM 1316 O O . PHE A 1 172 ? 16.016 -11.648 5.043 1 98.19 172 PHE A O 1
ATOM 1323 N N . LEU A 1 173 ? 14.812 -13 6.316 1 98.31 173 LEU A N 1
ATOM 1324 C CA . LEU A 1 173 ? 13.688 -12.078 6.398 1 98.31 173 LEU A CA 1
ATOM 1325 C C . LEU A 1 173 ? 14.086 -10.789 7.105 1 98.31 173 LEU A C 1
ATOM 1327 O O . LEU A 1 173 ? 13.602 -9.711 6.766 1 98.31 173 LEU A O 1
ATOM 1331 N N . ARG A 1 174 ? 14.945 -10.867 8.109 1 97.25 174 ARG A N 1
ATOM 1332 C CA . ARG A 1 174 ? 15.469 -9.672 8.758 1 97.25 174 ARG A CA 1
ATOM 1333 C C . ARG A 1 174 ? 16.281 -8.828 7.777 1 97.25 174 ARG A C 1
ATOM 1335 O O . ARG A 1 174 ? 16.219 -7.594 7.824 1 97.25 174 ARG A O 1
ATOM 1342 N N . TRP A 1 175 ? 17.047 -9.555 6.984 1 97 175 TRP A N 1
ATOM 1343 C CA . TRP A 1 175 ? 17.797 -8.852 5.949 1 97 175 TRP A CA 1
ATOM 1344 C C . TRP A 1 175 ? 16.859 -8.133 4.988 1 97 175 TRP A C 1
ATOM 1346 O O . TRP A 1 175 ? 17.094 -6.977 4.633 1 97 175 TRP A O 1
ATOM 1356 N N . VAL A 1 176 ? 15.797 -8.789 4.559 1 97.81 176 VAL A N 1
ATOM 1357 C CA . VAL A 1 176 ? 14.805 -8.203 3.662 1 97.81 176 VAL A CA 1
ATOM 1358 C C . VAL A 1 176 ? 14.195 -6.961 4.305 1 97.81 176 VAL A C 1
ATOM 1360 O O . VAL A 1 176 ? 14.109 -5.902 3.676 1 97.81 176 VAL A O 1
ATOM 1363 N N . TYR A 1 177 ? 13.82 -7.094 5.52 1 96.75 177 TYR A N 1
ATOM 1364 C CA . TYR A 1 177 ? 13.211 -5.996 6.262 1 96.75 177 TYR A CA 1
ATOM 1365 C C . TYR A 1 177 ? 14.133 -4.785 6.293 1 96.75 177 TYR A C 1
ATOM 1367 O O . TYR A 1 177 ? 13.68 -3.645 6.164 1 96.75 177 TYR A O 1
ATOM 1375 N N . THR A 1 178 ? 15.383 -5.07 6.461 1 96 178 THR A N 1
ATOM 1376 C CA . THR A 1 178 ? 16.344 -4.004 6.691 1 96 178 THR A CA 1
ATOM 1377 C C . THR A 1 178 ? 16.766 -3.361 5.371 1 96 178 THR A C 1
ATOM 1379 O O . THR A 1 178 ? 16.984 -2.148 5.301 1 96 178 THR A O 1
ATOM 1382 N N . TYR A 1 179 ? 16.828 -4.191 4.281 1 95.94 179 TYR A N 1
ATOM 1383 C CA . TYR A 1 179 ? 17.609 -3.697 3.15 1 95.94 179 TYR A CA 1
ATOM 1384 C C . TYR A 1 179 ? 16.75 -3.639 1.887 1 95.94 179 TYR A C 1
ATOM 1386 O O . TYR A 1 179 ? 17.188 -3.111 0.862 1 95.94 179 TYR A O 1
ATOM 1394 N N . VAL A 1 180 ? 15.578 -4.211 1.885 1 97.12 180 VAL A N 1
ATOM 1395 C CA . VAL A 1 180 ? 14.75 -4.188 0.683 1 97.12 180 VAL A CA 1
ATOM 1396 C C . VAL A 1 180 ? 13.625 -3.162 0.846 1 97.12 180 VAL A C 1
ATOM 1398 O O . VAL A 1 180 ? 12.852 -3.227 1.802 1 97.12 180 VAL A O 1
ATOM 1401 N N . ALA A 1 181 ? 13.555 -2.262 -0.087 1 96.44 181 ALA A N 1
ATOM 1402 C CA . ALA A 1 181 ? 12.594 -1.17 0.016 1 96.44 181 ALA A CA 1
ATOM 1403 C C . ALA A 1 181 ? 11.695 -1.115 -1.215 1 96.44 181 ALA A C 1
ATOM 1405 O O . ALA A 1 181 ? 12.133 -1.416 -2.326 1 96.44 181 ALA A O 1
ATOM 1406 N N . LEU A 1 182 ? 10.445 -0.784 -0.997 1 96.88 182 LEU A N 1
ATOM 1407 C CA . LEU A 1 182 ? 9.555 -0.371 -2.076 1 96.88 182 LEU A CA 1
ATOM 1408 C C . LEU A 1 182 ? 9.898 1.036 -2.555 1 96.88 182 LEU A C 1
ATOM 1410 O O . LEU A 1 182 ? 10.016 1.96 -1.745 1 96.88 182 LEU A O 1
ATOM 1414 N N . THR A 1 183 ? 10.062 1.217 -3.84 1 94.75 183 THR A N 1
ATOM 1415 C CA . THR A 1 183 ? 10.43 2.537 -4.34 1 94.75 183 THR A CA 1
ATOM 1416 C C . THR A 1 183 ? 9.25 3.189 -5.055 1 94.75 183 THR A C 1
ATOM 1418 O O . THR A 1 183 ? 9.164 4.418 -5.129 1 94.75 183 THR A O 1
ATOM 1421 N N . ASP A 1 184 ? 8.43 2.389 -5.645 1 94.44 184 ASP A N 1
ATOM 1422 C CA . ASP A 1 184 ? 7.234 2.881 -6.32 1 94.44 184 ASP A CA 1
ATOM 1423 C C . ASP A 1 184 ? 6.234 1.754 -6.555 1 94.44 184 ASP A C 1
ATOM 1425 O O . ASP A 1 184 ? 6.578 0.576 -6.438 1 94.44 184 ASP A O 1
ATOM 1429 N N . PHE A 1 185 ? 5.031 2.162 -6.809 1 96.25 185 PHE A N 1
ATOM 1430 C CA . PHE A 1 185 ? 4.012 1.188 -7.188 1 96.25 185 PHE A CA 1
ATOM 1431 C C . PHE A 1 185 ? 2.859 1.866 -7.914 1 96.25 185 PHE A C 1
ATOM 1433 O O . PHE A 1 185 ? 2.787 3.096 -7.965 1 96.25 185 PHE A O 1
ATOM 1440 N N . GLY A 1 186 ? 2.006 1.055 -8.5 1 94.12 186 GLY A N 1
ATOM 1441 C CA . GLY A 1 186 ? 0.857 1.589 -9.219 1 94.12 186 GLY A CA 1
ATOM 1442 C C . GLY A 1 186 ? -0.149 0.523 -9.609 1 94.12 186 GLY A C 1
ATOM 1443 O O . GLY A 1 186 ? 0.088 -0.668 -9.406 1 94.12 186 GLY A O 1
ATOM 1444 N N . CYS A 1 187 ? -1.285 1.037 -9.977 1 92.31 187 CYS A N 1
ATOM 1445 C CA . CYS A 1 187 ? -2.354 0.178 -10.477 1 92.31 187 CYS A CA 1
ATOM 1446 C C . CYS A 1 187 ? -2.918 0.71 -11.789 1 92.31 187 CYS A C 1
ATOM 1448 O O . CYS A 1 187 ? -2.725 1.88 -12.117 1 92.31 187 CYS A O 1
ATOM 1450 N N . HIS A 1 188 ? -3.365 -0.094 -12.648 1 78 188 HIS A N 1
ATOM 1451 C CA . HIS A 1 188 ? -3.854 0.299 -13.961 1 78 188 HIS A CA 1
ATOM 1452 C C . HIS A 1 188 ? -5.246 0.913 -13.875 1 78 188 HIS A C 1
ATOM 1454 O O . HIS A 1 188 ? -5.57 1.841 -14.617 1 78 188 HIS A O 1
ATOM 1460 N N . SER A 1 189 ? -6.113 0.301 -13.117 1 77.44 189 SER A N 1
ATOM 1461 C CA . SER A 1 189 ? -7.457 0.825 -12.898 1 77.44 189 SER A CA 1
ATOM 1462 C C . SER A 1 189 ? -7.785 0.917 -11.414 1 77.44 189 SER A C 1
ATOM 1464 O O . SER A 1 189 ? -7.555 1.952 -10.789 1 77.44 189 SER A O 1
ATOM 1466 N N . ARG A 1 190 ? -8.094 -0.154 -10.969 1 84.25 190 ARG A N 1
ATOM 1467 C CA . ARG A 1 190 ? -8.344 -0.245 -9.539 1 84.25 190 ARG A CA 1
ATOM 1468 C C . ARG A 1 190 ? -7.195 -0.945 -8.82 1 84.25 190 ARG A C 1
ATOM 1470 O O . ARG A 1 190 ? -6.668 -1.944 -9.312 1 84.25 190 ARG A O 1
ATOM 1477 N N . CYS A 1 191 ? -6.828 -0.334 -7.762 1 92.06 191 CYS A N 1
ATOM 1478 C CA . CYS A 1 191 ? -5.719 -0.934 -7.031 1 92.06 191 CYS A CA 1
ATOM 1479 C C . CYS A 1 191 ? -6.164 -2.199 -6.309 1 92.06 191 CYS A C 1
ATOM 1481 O O . CYS A 1 191 ? -5.414 -3.176 -6.242 1 92.06 191 CYS A O 1
ATOM 1483 N N . VAL A 1 192 ? -7.395 -2.125 -5.844 1 95.81 192 VAL A N 1
ATOM 1484 C CA . VAL A 1 192 ? -7.965 -3.32 -5.23 1 95.81 192 VAL A CA 1
ATOM 1485 C C . VAL A 1 192 ? -9.047 -3.898 -6.141 1 95.81 192 VAL A C 1
ATOM 1487 O O . VAL A 1 192 ? -10.109 -3.297 -6.309 1 95.81 192 VAL A O 1
ATOM 1490 N N . ALA A 1 193 ? -8.773 -5.043 -6.641 1 95.25 193 ALA A N 1
ATOM 1491 C CA . ALA A 1 193 ? -9.711 -5.707 -7.543 1 95.25 193 ALA A CA 1
ATOM 1492 C C . ALA A 1 193 ? -10.516 -6.777 -6.812 1 95.25 193 ALA A C 1
ATOM 1494 O O . ALA A 1 193 ? -10.016 -7.402 -5.871 1 95.25 193 ALA A O 1
ATOM 1495 N N . THR A 1 194 ? -11.703 -6.961 -7.234 1 94.5 194 THR A N 1
ATOM 1496 C CA . THR A 1 194 ? -12.578 -8.016 -6.73 1 94.5 194 THR A CA 1
ATOM 1497 C C . THR A 1 194 ? -12.836 -9.062 -7.805 1 94.5 194 THR A C 1
ATOM 1499 O O . THR A 1 194 ? -13.203 -8.734 -8.93 1 94.5 194 THR A O 1
ATOM 1502 N N . VAL A 1 195 ? -12.609 -10.273 -7.43 1 95.19 195 VAL A N 1
ATOM 1503 C CA . VAL A 1 195 ? -12.906 -11.352 -8.375 1 95.19 195 VAL A CA 1
ATOM 1504 C C . VAL A 1 195 ? -13.906 -12.32 -7.754 1 95.19 195 VAL A C 1
ATOM 1506 O O . VAL A 1 195 ? -13.922 -12.508 -6.535 1 95.19 195 VAL A O 1
ATOM 1509 N N . LYS A 1 196 ? -14.664 -12.945 -8.578 1 93.81 196 LYS A N 1
ATOM 1510 C CA . LYS A 1 196 ? -15.641 -13.93 -8.141 1 93.81 196 LYS A CA 1
ATOM 1511 C C . LYS A 1 196 ? -15.047 -15.336 -8.125 1 93.81 196 LYS A C 1
ATOM 1513 O O . LYS A 1 196 ? -14.398 -15.75 -9.086 1 93.81 196 LYS A O 1
ATOM 1518 N N . LEU A 1 197 ? -15.211 -15.945 -6.996 1 87.5 197 LEU A N 1
ATOM 1519 C CA . LEU A 1 197 ? -14.734 -17.312 -6.863 1 87.5 197 LEU A CA 1
ATOM 1520 C C . LEU A 1 197 ? -15.875 -18.312 -7.062 1 87.5 197 LEU A C 1
ATOM 1522 O O . LEU A 1 197 ? -17.047 -17.969 -6.898 1 87.5 197 LEU A O 1
ATOM 1526 N N . PRO A 1 198 ? -15.406 -19.5 -7.469 1 75.25 198 PRO A N 1
ATOM 1527 C CA . PRO A 1 198 ? -16.453 -20.5 -7.598 1 75.25 198 PRO A CA 1
ATOM 1528 C C . PRO A 1 198 ? -17.156 -20.797 -6.273 1 75.25 198 PRO A C 1
ATOM 1530 O O . PRO A 1 198 ? -16.531 -20.75 -5.211 1 75.25 198 PRO A O 1
ATOM 1533 N N . GLY A 1 199 ? -18.5 -21.047 -6.246 1 73.62 199 GLY A N 1
ATOM 1534 C CA . GLY A 1 199 ? -19.281 -21.328 -5.051 1 73.62 199 GLY A CA 1
ATOM 1535 C C . GLY A 1 199 ? -19.875 -20.078 -4.41 1 73.62 199 GLY A C 1
ATOM 1536 O O . GLY A 1 199 ? -20.469 -20.156 -3.334 1 73.62 199 GLY A O 1
ATOM 1537 N N . GLY A 1 200 ? -19.562 -18.906 -5.094 1 75.94 200 GLY A N 1
ATOM 1538 C CA . GLY A 1 200 ? -20.25 -17.703 -4.672 1 75.94 200 GLY A CA 1
ATOM 1539 C C . GLY A 1 200 ? -19.375 -16.766 -3.859 1 75.94 200 GLY A C 1
ATOM 1540 O O . GLY A 1 200 ? -19.766 -15.648 -3.545 1 75.94 200 GLY A O 1
ATOM 1541 N N . GLY A 1 201 ? -18.172 -17.141 -3.553 1 86.12 201 GLY A N 1
ATOM 1542 C CA . GLY A 1 201 ? -17.312 -16.25 -2.775 1 86.12 201 GLY A CA 1
ATOM 1543 C C . GLY A 1 201 ? -16.547 -15.266 -3.629 1 86.12 201 GLY A C 1
ATOM 1544 O O . GLY A 1 201 ? -16.609 -15.312 -4.859 1 86.12 201 GLY A O 1
ATOM 1545 N N . ILE A 1 202 ? -16.078 -14.164 -2.969 1 91.62 202 ILE A N 1
ATOM 1546 C CA . ILE A 1 202 ? -15.258 -13.172 -3.666 1 91.62 202 ILE A CA 1
ATOM 1547 C C . ILE A 1 202 ? -13.875 -13.094 -3.023 1 91.62 202 ILE A C 1
ATOM 1549 O O . ILE A 1 202 ? -13.703 -13.477 -1.863 1 91.62 202 ILE A O 1
ATOM 1553 N N . ALA A 1 203 ? -12.961 -12.719 -3.816 1 94.44 203 ALA A N 1
ATOM 1554 C CA . ALA A 1 203 ? -11.625 -12.398 -3.332 1 94.44 203 ALA A CA 1
ATOM 1555 C C . ALA A 1 203 ? -11.195 -11.008 -3.789 1 94.44 203 ALA A C 1
ATOM 1557 O O . ALA A 1 203 ? -11.359 -10.648 -4.957 1 94.44 203 ALA A O 1
ATOM 1558 N N . ARG A 1 204 ? -10.789 -10.266 -2.834 1 95.25 204 ARG A N 1
ATOM 1559 C CA . ARG A 1 204 ? -10.258 -8.938 -3.115 1 95.25 204 ARG A CA 1
ATOM 1560 C C . ARG A 1 204 ? -8.75 -8.891 -2.896 1 95.25 204 ARG A C 1
ATOM 1562 O O . ARG A 1 204 ? -8.234 -9.523 -1.976 1 95.25 204 ARG A O 1
ATOM 1569 N N . GLY A 1 205 ? -8.117 -8.141 -3.785 1 96.75 205 GLY A N 1
ATOM 1570 C CA . GLY A 1 205 ? -6.676 -7.992 -3.621 1 96.75 205 GLY A CA 1
ATOM 1571 C C . GLY A 1 205 ? -6.07 -6.953 -4.547 1 96.75 205 GLY A C 1
ATOM 1572 O O . GLY A 1 205 ? -6.773 -6.367 -5.371 1 96.75 205 GLY A O 1
ATOM 1573 N N . PHE A 1 206 ? -4.871 -6.699 -4.395 1 97.56 206 PHE A N 1
ATOM 1574 C CA . PHE A 1 206 ? -4.133 -5.703 -5.164 1 97.56 206 PHE A CA 1
ATOM 1575 C C . PHE A 1 206 ? -3.84 -6.211 -6.57 1 97.56 206 PHE A C 1
ATOM 1577 O O . PHE A 1 206 ? -3.408 -7.355 -6.746 1 97.56 206 PHE A O 1
ATOM 1584 N N . LEU A 1 207 ? -4.086 -5.406 -7.543 1 96.62 207 LEU A N 1
ATOM 1585 C CA . LEU A 1 207 ? -3.754 -5.629 -8.945 1 96.62 207 LEU A CA 1
ATOM 1586 C C . LEU A 1 207 ? -2.949 -4.461 -9.508 1 96.62 207 LEU A C 1
ATOM 1588 O O . LEU A 1 207 ? -3.447 -3.336 -9.578 1 96.62 207 LEU A O 1
ATOM 1592 N N . GLY A 1 208 ? -1.715 -4.707 -9.836 1 96.06 208 GLY A N 1
ATOM 1593 C CA . GLY A 1 208 ? -0.838 -3.652 -10.312 1 96.06 208 GLY A CA 1
ATOM 1594 C C . GLY A 1 208 ? 0.621 -4.066 -10.367 1 96.06 208 GLY A C 1
ATOM 1595 O O . GLY A 1 208 ? 0.936 -5.207 -10.711 1 96.06 208 GLY A O 1
ATOM 1596 N N . TRP A 1 209 ? 1.463 -3.076 -10.164 1 97 209 TRP A N 1
ATOM 1597 C CA . TRP A 1 209 ? 2.902 -3.312 -10.211 1 97 209 TRP A CA 1
ATOM 1598 C C . TRP A 1 209 ? 3.609 -2.59 -9.07 1 97 209 TRP A C 1
ATOM 1600 O O . TRP A 1 209 ? 3.053 -1.667 -8.469 1 97 209 TRP A O 1
ATOM 1610 N N . ALA A 1 210 ? 4.762 -3.045 -8.75 1 97.62 210 ALA A N 1
ATOM 1611 C CA . ALA A 1 210 ? 5.586 -2.424 -7.715 1 97.62 210 ALA A CA 1
ATOM 1612 C C . ALA A 1 210 ? 7.066 -2.514 -8.062 1 97.62 210 ALA A C 1
ATOM 1614 O O . ALA A 1 210 ? 7.508 -3.479 -8.688 1 97.62 210 ALA A O 1
ATOM 1615 N N . LEU A 1 211 ? 7.793 -1.5 -7.668 1 97.75 211 LEU A N 1
ATOM 1616 C CA . LEU A 1 211 ? 9.234 -1.423 -7.852 1 97.75 211 LEU A CA 1
ATOM 1617 C C . LEU A 1 211 ? 9.961 -1.514 -6.516 1 97.75 211 LEU A C 1
ATOM 1619 O O . LEU A 1 211 ? 9.523 -0.923 -5.523 1 97.75 211 LEU A O 1
ATOM 1623 N N . TYR A 1 212 ? 11.031 -2.27 -6.547 1 97.94 212 TYR A N 1
ATOM 1624 C CA . TYR A 1 212 ? 11.797 -2.49 -5.32 1 97.94 212 TYR A CA 1
ATOM 1625 C C . TYR A 1 212 ? 13.281 -2.279 -5.559 1 97.94 212 TYR A C 1
ATOM 1627 O O . TYR A 1 212 ? 13.758 -2.383 -6.691 1 97.94 212 TYR A O 1
ATOM 1635 N N . ARG A 1 213 ? 13.961 -2.029 -4.484 1 96.94 213 ARG A N 1
ATOM 1636 C CA . ARG A 1 213 ? 15.422 -1.93 -4.492 1 96.94 213 ARG A CA 1
ATOM 1637 C C . ARG A 1 213 ? 16.016 -2.574 -3.248 1 96.94 213 ARG A C 1
ATOM 1639 O O . ARG A 1 213 ? 15.578 -2.307 -2.129 1 96.94 213 ARG A O 1
ATOM 1646 N N . ALA A 1 214 ? 16.969 -3.402 -3.434 1 96.56 214 ALA A N 1
ATOM 1647 C CA . ALA A 1 214 ? 17.766 -3.951 -2.336 1 96.56 214 ALA A CA 1
ATOM 1648 C C . ALA A 1 214 ? 19.031 -3.121 -2.1 1 96.56 214 ALA A C 1
ATOM 1650 O O . ALA A 1 214 ? 19.844 -2.963 -3.002 1 96.56 214 ALA A O 1
ATOM 1651 N N . TYR A 1 215 ? 19.219 -2.564 -0.944 1 91.69 215 TYR A N 1
ATOM 1652 C CA . TYR A 1 215 ? 20.391 -1.763 -0.604 1 91.69 215 TYR A CA 1
ATOM 1653 C C . TYR A 1 215 ? 21.516 -2.639 -0.06 1 91.69 215 TYR A C 1
ATOM 1655 O O . TYR A 1 215 ? 22.641 -2.168 0.141 1 91.69 215 TYR A O 1
ATOM 1663 N N . GLY A 1 216 ? 21.375 -3.867 0.027 1 86.38 216 GLY A N 1
ATOM 1664 C CA . GLY A 1 216 ? 22.391 -4.828 0.408 1 86.38 216 GLY A CA 1
ATOM 1665 C C . GLY A 1 216 ? 22.688 -5.848 -0.675 1 86.38 216 GLY A C 1
ATOM 1666 O O . GLY A 1 216 ? 21.781 -6.297 -1.378 1 86.38 216 GLY A O 1
ATOM 1667 N N . LYS A 1 217 ? 23.969 -6.254 -0.716 1 89.06 217 LYS A N 1
ATOM 1668 C CA . LYS A 1 217 ? 24.359 -7.184 -1.774 1 89.06 217 LYS A CA 1
ATOM 1669 C C . LYS A 1 217 ? 24.578 -8.586 -1.22 1 89.06 217 LYS A C 1
ATOM 1671 O O . LYS A 1 217 ? 24.641 -9.555 -1.978 1 89.06 217 LYS A O 1
ATOM 1676 N N . ARG A 1 218 ? 24.641 -8.719 -0.01 1 92.19 218 ARG A N 1
ATOM 1677 C CA . ARG A 1 218 ? 25.109 -9.953 0.616 1 92.19 218 ARG A CA 1
ATOM 1678 C C . ARG A 1 218 ? 24.156 -11.102 0.332 1 92.19 218 ARG A C 1
ATOM 1680 O O . ARG A 1 218 ? 24.594 -12.258 0.225 1 92.19 218 ARG A O 1
ATOM 1687 N N . ARG A 1 219 ? 22.875 -10.805 0.181 1 96.44 219 ARG A N 1
ATOM 1688 C CA . ARG A 1 219 ? 21.891 -11.883 0.067 1 96.44 219 ARG A CA 1
ATOM 1689 C C . ARG A 1 219 ? 21.078 -11.75 -1.214 1 96.44 219 ARG A C 1
ATOM 1691 O O . ARG A 1 219 ? 19.891 -12.07 -1.233 1 96.44 219 ARG A O 1
ATOM 1698 N N . ILE A 1 220 ? 21.688 -11.305 -2.234 1 97.56 220 ILE A N 1
ATOM 1699 C CA . ILE A 1 220 ? 20.984 -11.055 -3.496 1 97.56 220 ILE A CA 1
ATOM 1700 C C . ILE A 1 220 ? 20.578 -12.383 -4.133 1 97.56 220 ILE A C 1
ATOM 1702 O O . ILE A 1 220 ? 19.5 -12.492 -4.719 1 97.56 220 ILE A O 1
ATOM 1706 N N . THR A 1 221 ? 21.453 -13.359 -4.02 1 97.44 221 THR A N 1
ATOM 1707 C CA . THR A 1 221 ? 21.109 -14.672 -4.559 1 97.44 221 THR A CA 1
ATOM 1708 C C . THR A 1 221 ? 19.875 -15.234 -3.865 1 97.44 221 THR A C 1
ATOM 1710 O O . THR A 1 221 ? 18.969 -15.742 -4.523 1 97.44 221 THR A O 1
ATOM 1713 N N . ASP A 1 222 ? 19.859 -15.148 -2.506 1 98.12 222 ASP A N 1
ATOM 1714 C CA . ASP A 1 222 ? 18.703 -15.594 -1.741 1 98.12 222 ASP A CA 1
ATOM 1715 C C . ASP A 1 222 ? 17.453 -14.805 -2.133 1 98.12 222 ASP A C 1
ATOM 1717 O O . ASP A 1 222 ? 16.359 -15.359 -2.191 1 98.12 222 ASP A O 1
ATOM 1721 N N . LEU A 1 223 ? 17.688 -13.516 -2.371 1 98.56 223 LEU A N 1
ATOM 1722 C CA . LEU A 1 223 ? 16.594 -12.641 -2.807 1 98.56 223 LEU A CA 1
ATOM 1723 C C . LEU A 1 223 ? 15.977 -13.156 -4.102 1 98.56 223 LEU A C 1
ATOM 1725 O O . LEU A 1 223 ? 14.766 -13.359 -4.176 1 98.56 223 LEU A O 1
ATOM 1729 N N . TRP A 1 224 ? 16.719 -13.453 -5.043 1 98.44 224 TRP A N 1
ATOM 1730 C CA . TRP A 1 224 ? 16.203 -13.852 -6.348 1 98.44 224 TRP A CA 1
ATOM 1731 C C . TRP A 1 224 ? 15.664 -15.281 -6.312 1 98.44 224 TRP A C 1
ATOM 1733 O O . TRP A 1 224 ? 14.703 -15.609 -7.012 1 98.44 224 TRP A O 1
ATOM 1743 N N . LYS A 1 225 ? 16.281 -16.156 -5.516 1 98.12 225 LYS A N 1
ATOM 1744 C CA . LYS A 1 225 ? 15.68 -17.469 -5.316 1 98.12 225 LYS A CA 1
ATOM 1745 C C . LYS A 1 225 ? 14.25 -17.359 -4.805 1 98.12 225 LYS A C 1
ATOM 1747 O O . LYS A 1 225 ? 13.367 -18.094 -5.246 1 98.12 225 LYS A O 1
ATOM 1752 N N . THR A 1 226 ? 14.086 -16.469 -3.912 1 98.62 226 THR A N 1
ATOM 1753 C CA . THR A 1 226 ? 12.758 -16.281 -3.32 1 98.62 226 THR A CA 1
ATOM 1754 C C . THR A 1 226 ? 11.805 -15.625 -4.312 1 98.62 226 THR A C 1
ATOM 1756 O O . THR A 1 226 ? 10.617 -15.953 -4.348 1 98.62 226 THR A O 1
ATOM 1759 N N . ILE A 1 227 ? 12.305 -14.672 -5.121 1 98.62 227 ILE A N 1
ATOM 1760 C CA . ILE A 1 227 ? 11.484 -14.055 -6.156 1 98.62 227 ILE A CA 1
ATOM 1761 C C . ILE A 1 227 ? 11.016 -15.117 -7.148 1 98.62 227 ILE A C 1
ATOM 1763 O O . ILE A 1 227 ? 9.859 -15.109 -7.57 1 98.62 227 ILE A O 1
ATOM 1767 N N . ARG A 1 228 ? 11.914 -16.031 -7.484 1 97.94 228 ARG A N 1
ATOM 1768 C CA . ARG A 1 228 ? 11.531 -17.109 -8.383 1 97.94 228 ARG A CA 1
ATOM 1769 C C . ARG A 1 228 ? 10.516 -18.031 -7.719 1 97.94 228 ARG A C 1
ATOM 1771 O O . ARG A 1 228 ? 9.633 -18.594 -8.391 1 97.94 228 ARG A O 1
ATOM 1778 N N . LEU A 1 229 ? 10.688 -18.219 -6.477 1 97.75 229 L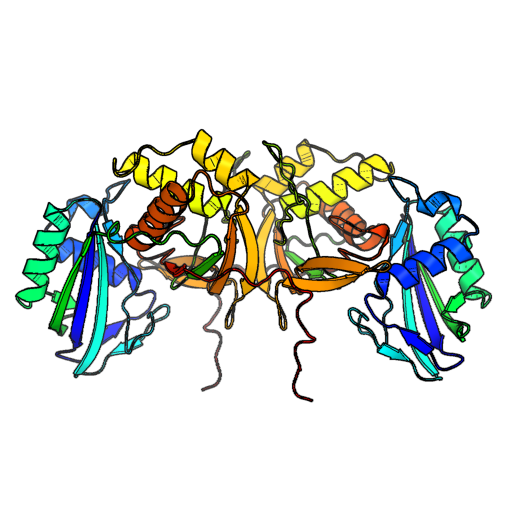EU A N 1
ATOM 1779 C CA . LEU A 1 229 ? 9.68 -18.969 -5.723 1 97.75 229 LEU A CA 1
ATOM 1780 C C . LEU A 1 229 ? 8.312 -18.281 -5.828 1 97.75 229 LEU A C 1
ATOM 1782 O O . LEU A 1 229 ? 7.297 -18.953 -6.035 1 97.75 229 LEU A O 1
ATOM 1786 N N . MET A 1 230 ? 8.234 -16.953 -5.719 1 98.44 230 MET A N 1
ATOM 1787 C CA . MET A 1 230 ? 7 -16.188 -5.875 1 98.44 230 MET A CA 1
ATOM 1788 C C . MET A 1 230 ? 6.391 -16.406 -7.254 1 98.44 230 MET A C 1
ATOM 1790 O O . MET A 1 230 ? 5.184 -16.625 -7.375 1 98.44 230 MET A O 1
ATOM 1794 N N . GLU A 1 231 ? 7.215 -16.375 -8.211 1 97.62 231 GLU A N 1
ATOM 1795 C CA . GLU A 1 231 ? 6.746 -16.547 -9.586 1 97.62 231 GLU A CA 1
ATOM 1796 C C . GLU A 1 231 ? 6.203 -17.953 -9.812 1 97.62 231 GLU A C 1
ATOM 1798 O O . GLU A 1 231 ? 5.281 -18.156 -10.609 1 97.62 231 GLU A O 1
ATOM 1803 N N . THR A 1 232 ? 6.797 -18.859 -9.148 1 97.75 232 THR A N 1
ATOM 1804 C CA . THR A 1 232 ? 6.453 -20.25 -9.375 1 97.75 232 THR A CA 1
ATOM 1805 C C . THR A 1 232 ? 5.223 -20.656 -8.57 1 97.75 232 THR A C 1
ATOM 1807 O O . THR A 1 232 ? 4.293 -21.266 -9.102 1 97.75 232 THR A O 1
ATOM 1810 N N . LEU A 1 233 ? 5.188 -20.25 -7.301 1 97.81 233 LEU A N 1
ATOM 1811 C CA . LEU A 1 233 ? 4.168 -20.766 -6.398 1 97.81 233 LEU A CA 1
ATOM 1812 C C . LEU A 1 233 ? 3.209 -19.672 -5.965 1 97.81 233 LEU A C 1
ATOM 1814 O O . LEU A 1 233 ? 2.373 -19.875 -5.086 1 97.81 233 LEU A O 1
ATOM 1818 N N . ASN A 1 234 ? 3.301 -18.516 -6.559 1 98.44 234 ASN A N 1
ATOM 1819 C CA . ASN A 1 234 ? 2.457 -17.375 -6.238 1 98.44 234 ASN A CA 1
ATOM 1820 C C . ASN A 1 234 ? 2.666 -16.906 -4.801 1 98.44 234 ASN A C 1
ATOM 1822 O O . ASN A 1 234 ? 3.506 -17.453 -4.082 1 98.44 234 ASN A O 1
ATOM 1826 N N . VAL A 1 235 ? 1.987 -15.805 -4.441 1 98.19 235 VAL A N 1
ATOM 1827 C CA . VAL A 1 235 ? 2.258 -15.188 -3.146 1 98.19 235 VAL A CA 1
ATOM 1828 C C . VAL A 1 235 ? 0.943 -14.789 -2.484 1 98.19 235 VAL A C 1
ATOM 1830 O O . VAL A 1 235 ? -0.036 -14.477 -3.168 1 98.19 235 VAL A O 1
ATOM 1833 N N . GLY A 1 236 ? 0.953 -14.812 -1.134 1 97.38 236 GLY A N 1
ATOM 1834 C CA . GLY A 1 236 ? -0.219 -14.414 -0.369 1 97.38 236 GLY A CA 1
ATOM 1835 C C . GLY A 1 236 ? -1.179 -15.562 -0.111 1 97.38 236 GLY A C 1
ATOM 1836 O O . GLY A 1 236 ? -0.754 -16.688 0.117 1 97.38 236 GLY A O 1
ATOM 1837 N N . THR A 1 237 ? -2.498 -15.25 -0.064 1 94.81 237 THR A N 1
ATOM 1838 C CA . THR A 1 237 ? -3.535 -16.25 0.189 1 94.81 237 THR A CA 1
ATOM 1839 C C . THR A 1 237 ? -4.23 -16.641 -1.109 1 94.81 237 THR A C 1
ATOM 1841 O O . THR A 1 237 ? -4.449 -15.805 -1.985 1 94.81 237 THR A O 1
ATOM 1844 N N . GLY A 1 238 ? -4.625 -17.922 -1.172 1 93.56 238 GLY A N 1
ATOM 1845 C CA . GLY A 1 238 ? -5.348 -18.406 -2.336 1 93.56 238 GLY A CA 1
ATOM 1846 C C . GLY A 1 238 ? -4.449 -18.672 -3.529 1 93.56 238 GLY A C 1
ATOM 1847 O O . GLY A 1 238 ? -4.844 -18.453 -4.672 1 93.56 238 GLY A O 1
ATOM 1848 N N . ARG A 1 239 ? -3.24 -19.125 -3.291 1 94.56 239 ARG A N 1
ATOM 1849 C CA . ARG A 1 239 ? -2.221 -19.297 -4.324 1 94.56 239 ARG A CA 1
ATOM 1850 C C . ARG A 1 239 ? -2.588 -20.422 -5.285 1 94.56 239 ARG A C 1
ATOM 1852 O O . ARG A 1 239 ? -2.398 -20.297 -6.496 1 94.56 239 ARG A O 1
ATOM 1859 N N . SER A 1 240 ? -3.125 -21.5 -4.75 1 92.75 240 SER A N 1
ATOM 1860 C CA . SER A 1 240 ? -3.42 -22.672 -5.582 1 92.75 240 SER A CA 1
ATOM 1861 C C . SER A 1 240 ? -4.586 -22.391 -6.523 1 92.75 240 SER A C 1
ATOM 1863 O O . SER A 1 240 ? -4.723 -23.031 -7.562 1 92.75 240 SER A O 1
ATOM 1865 N N . MET A 1 241 ? -5.383 -21.422 -6.129 1 93.75 241 MET A N 1
ATOM 1866 C CA . MET A 1 241 ? -6.52 -21.078 -6.977 1 93.75 241 MET A CA 1
ATOM 1867 C C . MET A 1 241 ? -6.172 -19.953 -7.934 1 93.75 241 MET A C 1
ATOM 1869 O O . MET A 1 241 ? -7.043 -19.422 -8.633 1 93.75 241 MET A O 1
ATOM 1873 N N . GLY A 1 242 ? -4.965 -19.578 -7.891 1 97.25 242 GLY A N 1
ATOM 1874 C CA . GLY A 1 242 ? -4.492 -18.672 -8.922 1 97.25 242 GLY A CA 1
ATOM 1875 C C . GLY A 1 242 ? -4.379 -17.234 -8.438 1 97.25 242 GLY A C 1
ATOM 1876 O O . GLY A 1 242 ? -4.121 -16.328 -9.234 1 97.25 242 GLY A O 1
ATOM 1877 N N . LEU A 1 243 ? -4.629 -16.969 -7.18 1 97.75 243 LEU A N 1
ATOM 1878 C CA . LEU A 1 243 ? -4.418 -15.625 -6.641 1 97.75 243 LEU A CA 1
ATOM 1879 C C . LEU A 1 243 ? -2.938 -15.383 -6.359 1 97.75 243 LEU A C 1
ATOM 1881 O O . LEU A 1 243 ? -2.172 -16.328 -6.176 1 97.75 243 LEU A O 1
ATOM 1885 N N . GLY A 1 244 ? -2.514 -14.141 -6.438 1 98.44 244 GLY A N 1
ATOM 1886 C CA . GLY A 1 244 ? -1.156 -13.773 -6.07 1 98.44 244 GLY A CA 1
ATOM 1887 C C . GLY A 1 244 ? -0.13 -14.133 -7.125 1 98.44 244 GLY A C 1
ATOM 1888 O O . GLY A 1 244 ? 1.043 -14.352 -6.809 1 98.44 244 GLY A O 1
ATOM 1889 N N . ALA A 1 245 ? -0.584 -14.32 -8.367 1 98.69 245 ALA A N 1
ATOM 1890 C CA . ALA A 1 245 ? 0.343 -14.57 -9.469 1 98.69 245 ALA A CA 1
ATOM 1891 C C . ALA A 1 245 ? 1.202 -13.344 -9.758 1 98.69 245 ALA A C 1
ATOM 1893 O O . ALA A 1 245 ? 0.685 -12.234 -9.875 1 98.69 245 ALA A O 1
ATOM 1894 N N . VAL A 1 246 ? 2.52 -13.602 -9.898 1 98.06 246 VAL A N 1
ATOM 1895 C CA . VAL A 1 246 ? 3.43 -12.469 -10.047 1 98.06 246 VAL A CA 1
ATOM 1896 C C . VAL A 1 246 ? 4.406 -12.742 -11.188 1 98.06 246 VAL A C 1
ATOM 1898 O O . VAL A 1 246 ? 4.758 -13.891 -11.453 1 98.06 246 VAL A O 1
ATOM 1901 N N . LYS A 1 247 ? 4.789 -11.766 -11.859 1 98.06 247 LYS A N 1
ATOM 1902 C CA . LYS A 1 247 ? 5.875 -11.758 -12.836 1 98.06 247 LYS A CA 1
ATOM 1903 C C . LYS A 1 247 ? 6.977 -10.789 -12.422 1 98.06 247 LYS A C 1
ATOM 1905 O O . LYS A 1 247 ? 6.711 -9.625 -12.125 1 98.06 247 LYS A O 1
ATOM 1910 N N . ALA A 1 248 ? 8.18 -11.297 -12.391 1 98.06 248 ALA A N 1
ATOM 1911 C CA . ALA A 1 248 ? 9.305 -10.492 -11.938 1 98.06 248 ALA A CA 1
ATOM 1912 C C . ALA A 1 248 ? 10.211 -10.102 -13.102 1 98.06 248 ALA A C 1
ATOM 1914 O O . ALA A 1 248 ? 10.453 -10.906 -14 1 98.06 248 ALA A O 1
ATOM 1915 N N . THR A 1 249 ? 10.695 -8.867 -13.062 1 98.44 249 THR A N 1
ATOM 1916 C CA . THR A 1 249 ? 11.641 -8.359 -14.047 1 98.44 249 THR A CA 1
ATOM 1917 C C . THR A 1 249 ? 12.836 -7.703 -13.359 1 98.44 249 THR A C 1
ATOM 1919 O O . THR A 1 249 ? 12.68 -6.723 -12.633 1 98.44 249 THR A O 1
ATOM 1922 N N . PRO A 1 250 ? 14.016 -8.289 -13.562 1 98.12 250 PRO A N 1
ATOM 1923 C CA . PRO A 1 250 ? 15.188 -7.574 -13.062 1 98.12 250 PRO A CA 1
ATOM 1924 C C . PRO A 1 250 ? 15.398 -6.227 -13.75 1 98.12 250 PRO A C 1
ATOM 1926 O O . PRO A 1 250 ? 15.148 -6.094 -14.953 1 98.12 250 PRO A O 1
ATOM 1929 N N . LEU A 1 251 ? 15.805 -5.273 -13 1 98 251 LEU A N 1
ATOM 1930 C CA . LEU A 1 251 ? 16.016 -3.934 -13.531 1 98 251 LEU A CA 1
ATOM 1931 C C . LEU A 1 251 ? 17.406 -3.41 -13.141 1 98 251 LEU A C 1
ATOM 1933 O O . LEU A 1 251 ? 17.938 -3.787 -12.094 1 98 251 LEU A O 1
ATOM 1937 N N . LYS A 1 252 ? 17.953 -2.512 -13.977 1 95.12 252 LYS A N 1
ATOM 1938 C CA . LYS A 1 252 ? 19.094 -1.713 -13.555 1 95.12 252 LYS A CA 1
ATOM 1939 C C . LYS A 1 252 ? 18.656 -0.577 -12.633 1 95.12 252 LYS A C 1
ATOM 1941 O O . LYS A 1 252 ? 17.703 0.146 -12.938 1 95.12 252 LYS A O 1
ATOM 1946 N N . CYS A 1 253 ? 19.297 -0.502 -11.508 1 92.5 253 CYS A N 1
ATOM 1947 C CA . CYS A 1 253 ? 18.906 0.554 -10.578 1 92.5 253 CYS A CA 1
ATOM 1948 C C . CYS A 1 253 ? 19.172 1.931 -11.18 1 92.5 253 CYS A C 1
ATOM 1950 O O . CYS A 1 253 ? 20.203 2.154 -11.812 1 92.5 253 CYS A O 1
ATOM 1952 N N . PRO A 1 254 ? 18.062 2.729 -11.102 1 80.38 254 PRO A N 1
ATOM 1953 C CA . PRO A 1 254 ? 18.312 4.078 -11.617 1 80.38 254 PRO A CA 1
ATOM 1954 C C . PRO A 1 254 ? 19.484 4.766 -10.938 1 80.38 254 PRO A C 1
ATOM 1956 O O . PRO A 1 254 ? 19.766 4.516 -9.766 1 80.38 254 PRO A O 1
ATOM 1959 N N . ASN A 1 255 ? 20.375 5.227 -11.688 1 64.44 255 ASN A N 1
ATOM 1960 C CA . ASN A 1 255 ? 21.469 6.012 -11.133 1 64.44 255 ASN A CA 1
ATOM 1961 C C . ASN A 1 255 ? 20.953 7.078 -10.164 1 64.44 255 ASN A C 1
ATOM 1963 O O . ASN A 1 255 ? 19.906 7.684 -10.398 1 64.44 255 ASN A O 1
ATOM 1967 N N . GLN A 1 256 ? 20.906 6.867 -8.906 1 52.97 256 GLN A N 1
ATOM 1968 C CA . GLN A 1 256 ? 20.469 7.883 -7.949 1 52.97 256 GLN A CA 1
ATOM 1969 C C . GLN A 1 256 ? 20.719 9.289 -8.484 1 52.97 256 GLN A C 1
ATOM 1971 O O . GLN A 1 256 ? 21.328 10.117 -7.805 1 52.97 256 GLN A O 1
ATOM 1976 N N . GLN A 1 257 ? 21.062 9.523 -9.742 1 43.66 257 GLN A N 1
ATOM 1977 C CA . GLN A 1 257 ? 21.156 10.961 -9.992 1 43.66 257 GLN A CA 1
ATOM 1978 C C . GLN A 1 257 ? 19.812 11.648 -9.844 1 43.66 257 GLN A C 1
ATOM 1980 O O . GLN A 1 257 ? 18.766 11.023 -10.055 1 43.66 257 GLN A O 1
ATOM 1985 N N . PRO A 1 258 ? 19.578 12.922 -9.273 1 39.66 258 PRO A N 1
ATOM 1986 C CA . PRO A 1 258 ? 18.375 13.75 -9.258 1 39.66 258 PRO A CA 1
ATOM 1987 C C . PRO A 1 258 ? 17.578 13.648 -10.555 1 39.66 258 PRO A C 1
ATOM 1989 O O . PRO A 1 258 ? 18.109 13.906 -11.633 1 39.66 258 PRO A O 1
ATOM 1992 N N . THR A 1 259 ? 16.781 12.688 -10.758 1 37.09 259 THR A N 1
ATOM 1993 C CA . THR A 1 259 ? 15.992 12.516 -11.969 1 37.09 259 THR A CA 1
ATOM 1994 C C . THR A 1 259 ? 15.414 13.852 -12.438 1 37.09 259 THR A C 1
ATOM 1996 O O . THR A 1 259 ? 14.977 14.664 -11.617 1 37.09 259 THR A O 1
ATOM 1999 N N . GLU A 1 260 ? 15.68 14.188 -13.711 1 32.84 260 GLU A N 1
ATOM 2000 C CA . GLU A 1 260 ? 15.039 15.273 -14.445 1 32.84 260 GLU A CA 1
ATOM 2001 C C . GLU A 1 260 ? 13.516 15.195 -14.32 1 32.84 260 GLU A C 1
ATOM 2003 O O . GLU A 1 260 ? 12.961 14.117 -14.102 1 32.84 260 GLU A O 1
ATOM 2008 N N . LYS A 1 261 ? 12.719 16.406 -14.391 1 32.25 261 LYS A N 1
ATOM 2009 C CA . LYS A 1 261 ? 11.312 16.781 -14.328 1 32.25 261 LYS A CA 1
ATOM 2010 C C . LYS A 1 261 ? 10.461 15.891 -15.219 1 32.25 261 LYS A C 1
ATOM 2012 O O . LYS A 1 261 ? 10.711 15.781 -16.422 1 32.25 261 LYS A O 1
ATOM 2017 N N . PRO A 1 262 ? 9.734 14.93 -14.734 1 32.25 262 PRO A N 1
ATOM 2018 C CA . PRO A 1 262 ? 8.867 14.305 -15.742 1 32.25 262 PRO A CA 1
ATOM 2019 C C . PRO A 1 262 ? 8.094 15.32 -16.562 1 32.25 262 PRO A C 1
ATOM 2021 O O . PRO A 1 262 ? 7.559 16.297 -16.016 1 32.25 262 PRO A O 1
ATOM 2024 N N . THR A 1 263 ? 8.43 15.492 -17.797 1 27.44 263 THR A N 1
ATOM 2025 C CA . THR A 1 263 ? 7.699 16.328 -18.75 1 27.44 263 THR A CA 1
ATOM 2026 C C . THR A 1 263 ? 6.254 15.852 -18.891 1 27.44 263 THR A C 1
ATOM 2028 O O . THR A 1 263 ? 6.008 14.75 -19.375 1 27.44 263 THR A O 1
ATOM 2031 N N . TYR A 1 264 ? 5.324 16.25 -17.953 1 23.45 264 TYR A N 1
ATOM 2032 C CA . TYR A 1 264 ? 3.904 16.078 -18.266 1 23.45 264 TYR A CA 1
ATOM 2033 C C . TYR A 1 264 ? 3.535 16.797 -19.562 1 23.45 264 TYR A C 1
ATOM 2035 O O . TYR A 1 264 ? 3.975 17.922 -19.797 1 23.45 264 TYR A O 1
ATOM 2043 N N . PRO A 1 265 ? 3.264 16.062 -20.594 1 25.23 265 PRO A N 1
ATOM 2044 C CA . PRO A 1 265 ? 2.729 16.875 -21.688 1 25.23 265 PRO A CA 1
ATOM 2045 C C . PRO A 1 265 ? 1.643 17.844 -21.219 1 25.23 265 PRO A C 1
ATOM 2047 O O . PRO A 1 265 ? 0.828 17.5 -20.359 1 25.23 265 PRO A O 1
ATOM 2050 N N . ILE A 1 266 ? 1.727 19.172 -21.578 1 21.06 266 ILE A N 1
ATOM 2051 C CA . ILE A 1 266 ? 0.694 20.203 -21.547 1 21.06 266 ILE A CA 1
ATOM 2052 C C . ILE A 1 266 ? -0.556 19.719 -22.266 1 21.06 266 ILE A C 1
ATOM 2054 O O . ILE A 1 266 ? -0.468 19.172 -23.359 1 21.06 266 ILE A O 1
ATOM 2058 N N . MET B 1 1 ? -6.738 20.844 20.641 1 93.94 1 MET B N 1
ATOM 2059 C CA . MET B 1 1 ? -6.262 20.938 19.266 1 93.94 1 MET B CA 1
ATOM 2060 C C . MET B 1 1 ? -7.152 21.875 18.438 1 93.94 1 MET B C 1
ATOM 2062 O O . MET B 1 1 ? -8.375 21.844 18.578 1 93.94 1 MET B O 1
ATOM 2066 N N . ARG B 1 2 ? -6.535 22.719 17.656 1 97 2 ARG B N 1
ATOM 2067 C CA . ARG B 1 2 ? -7.254 23.672 16.812 1 97 2 ARG B CA 1
ATOM 2068 C C . ARG B 1 2 ? -6.734 23.641 15.383 1 97 2 ARG B C 1
ATOM 2070 O O . ARG B 1 2 ? -5.555 23.375 15.156 1 97 2 ARG B O 1
ATOM 2077 N N . ILE B 1 3 ? -7.645 23.859 14.516 1 97.81 3 ILE B N 1
ATOM 2078 C CA . ILE B 1 3 ? -7.285 24.062 13.117 1 97.81 3 ILE B CA 1
ATOM 2079 C C . ILE B 1 3 ? -7.582 25.516 12.727 1 97.81 3 ILE B C 1
ATOM 2081 O O . ILE B 1 3 ? -8.68 26.016 12.992 1 97.81 3 ILE B O 1
ATOM 2085 N N . VAL B 1 4 ? -6.629 26.156 12.203 1 98.38 4 VAL B N 1
ATOM 2086 C CA . VAL B 1 4 ? -6.809 27.516 11.695 1 98.38 4 VAL B CA 1
ATOM 2087 C C . VAL B 1 4 ? -6.664 27.516 10.172 1 98.38 4 VAL B C 1
ATOM 2089 O O . VAL B 1 4 ? -5.637 27.094 9.641 1 98.38 4 VAL B O 1
ATOM 2092 N N . ALA B 1 5 ? -7.668 27.938 9.477 1 98.19 5 ALA B N 1
ATOM 2093 C CA . ALA B 1 5 ? -7.66 28.094 8.023 1 98.19 5 ALA B CA 1
ATOM 2094 C C . ALA B 1 5 ? -7.758 29.562 7.625 1 98.19 5 ALA B C 1
ATOM 2096 O O . ALA B 1 5 ? -8.688 30.266 8.039 1 98.19 5 ALA B O 1
ATOM 2097 N N . VAL B 1 6 ? -6.832 30.016 6.898 1 98.38 6 VAL B N 1
ATOM 2098 C CA . VAL B 1 6 ? -6.805 31.391 6.414 1 98.38 6 VAL B CA 1
ATOM 2099 C C . VAL B 1 6 ? -7.004 31.406 4.898 1 98.38 6 VAL B C 1
ATOM 2101 O O . VAL B 1 6 ? -6.137 30.953 4.145 1 98.38 6 VAL B O 1
ATOM 2104 N N . ARG B 1 7 ? -8.109 31.875 4.484 1 98.19 7 ARG B N 1
ATOM 2105 C CA . ARG B 1 7 ? -8.352 32.125 3.068 1 98.19 7 ARG B CA 1
ATOM 2106 C C . ARG B 1 7 ? -8 33.562 2.703 1 98.19 7 ARG B C 1
ATOM 2108 O O . ARG B 1 7 ? -8.492 34.531 3.324 1 98.19 7 ARG B O 1
ATOM 2115 N N . ALA B 1 8 ? -7.133 33.688 1.742 1 98 8 ALA B N 1
ATOM 2116 C CA . ALA B 1 8 ? -6.617 35 1.405 1 98 8 ALA B CA 1
ATOM 2117 C C . ALA B 1 8 ? -6.434 35.156 -0.103 1 98 8 ALA B C 1
ATOM 2119 O O . ALA B 1 8 ? -6.598 34.188 -0.854 1 98 8 ALA B O 1
ATOM 2120 N N . ARG B 1 9 ? -6.191 36.344 -0.489 1 97.56 9 ARG B N 1
ATOM 2121 C CA . ARG B 1 9 ? -5.789 36.656 -1.854 1 97.56 9 ARG B CA 1
ATOM 2122 C C . ARG B 1 9 ? -4.363 37.219 -1.891 1 97.56 9 ARG B C 1
ATOM 2124 O O . ARG B 1 9 ? -3.961 37.969 -1.003 1 97.56 9 ARG B O 1
ATOM 2131 N N . ALA B 1 10 ? -3.686 36.812 -2.912 1 96.81 10 ALA B N 1
ATOM 2132 C CA . ALA B 1 10 ? -2.324 37.344 -3.055 1 96.81 10 ALA B CA 1
ATOM 2133 C C . ALA B 1 10 ? -2.33 38.812 -3.398 1 96.81 10 ALA B C 1
ATOM 2135 O O . ALA B 1 10 ? -2.916 39.219 -4.402 1 96.81 10 ALA B O 1
ATOM 2136 N N . GLY B 1 11 ? -1.637 39.594 -2.588 1 95.81 11 GLY B N 1
ATOM 2137 C CA . GLY B 1 11 ? -1.56 41 -2.848 1 95.81 11 GLY B CA 1
ATOM 2138 C C . GLY B 1 11 ? -0.688 41.344 -4.043 1 95.81 11 GLY B C 1
ATOM 2139 O O . GLY B 1 11 ? -0.909 42.375 -4.707 1 95.81 11 GLY B O 1
ATOM 2140 N N . SER B 1 12 ? 0.32 40.594 -4.25 1 96.56 12 SER B N 1
ATOM 2141 C CA . SER B 1 12 ? 1.218 40.688 -5.395 1 96.56 12 SER B CA 1
ATOM 2142 C C . SER B 1 12 ? 1.665 39.312 -5.859 1 96.56 12 SER B C 1
ATOM 2144 O O . SER B 1 12 ? 1.381 38.312 -5.203 1 96.56 12 SER B O 1
ATOM 2146 N N . ALA B 1 13 ? 2.268 39.344 -7.016 1 96.94 13 ALA B N 1
ATOM 2147 C CA . ALA B 1 13 ? 2.697 38.062 -7.594 1 96.94 13 ALA B CA 1
ATOM 2148 C C . ALA B 1 13 ? 3.877 37.5 -6.82 1 96.94 13 ALA B C 1
ATOM 2150 O O . ALA B 1 13 ? 4.73 38.219 -6.328 1 96.94 13 ALA B O 1
ATOM 2151 N N . PHE B 1 14 ? 3.91 36.156 -6.695 1 96.25 14 PHE B N 1
ATOM 2152 C CA . PHE B 1 14 ? 5.078 35.469 -6.184 1 96.25 14 PHE B CA 1
ATOM 2153 C C . PHE B 1 14 ? 5.125 34.031 -6.719 1 96.25 14 PHE B C 1
ATOM 2155 O O . PHE B 1 14 ? 4.168 33.562 -7.336 1 96.25 14 PHE B O 1
ATOM 2162 N N . ALA B 1 15 ? 6.262 33.375 -6.488 1 95.38 15 ALA B N 1
ATOM 2163 C CA . ALA B 1 15 ? 6.43 32 -6.98 1 95.38 15 ALA B CA 1
ATOM 2164 C C . ALA B 1 15 ? 6.977 31.094 -5.891 1 95.38 15 ALA B C 1
ATOM 2166 O O . ALA B 1 15 ? 7.844 31.484 -5.113 1 95.38 15 ALA B O 1
ATOM 2167 N N . VAL B 1 16 ? 6.402 29.938 -5.871 1 92.75 16 VAL B N 1
ATOM 2168 C CA . VAL B 1 16 ? 6.91 28.875 -5.023 1 92.75 16 VAL B CA 1
ATOM 2169 C C . VAL B 1 16 ? 7.652 27.844 -5.875 1 92.75 16 VAL B C 1
ATOM 2171 O O . VAL B 1 16 ? 7.105 27.328 -6.852 1 92.75 16 VAL B O 1
ATOM 2174 N N . SER B 1 17 ? 8.945 27.453 -5.598 1 89.06 17 SER B N 1
ATOM 2175 C CA . SER B 1 17 ? 9.766 26.594 -6.449 1 89.06 17 SER B CA 1
ATOM 2176 C C . SER B 1 17 ? 9.758 25.156 -5.941 1 89.06 17 SER B C 1
ATOM 2178 O O . SER B 1 17 ? 10.289 24.266 -6.605 1 89.06 17 SER B O 1
ATOM 2180 N N . GLY B 1 18 ? 8.953 24.719 -5.289 1 91.12 18 GLY B N 1
ATOM 2181 C CA . GLY B 1 18 ? 8.945 23.359 -4.773 1 91.12 18 GLY B CA 1
ATOM 2182 C C . GLY B 1 18 ? 7.797 23.094 -3.816 1 91.12 18 GLY B C 1
ATOM 2183 O O . GLY B 1 18 ? 6.68 23.562 -4.023 1 91.12 18 GLY B O 1
ATOM 2184 N N . PHE B 1 19 ? 8.164 22.188 -2.91 1 96.12 19 PHE B N 1
ATOM 2185 C CA . PHE B 1 19 ? 7.137 21.797 -1.953 1 96.12 19 PHE B CA 1
ATOM 2186 C C . PHE B 1 19 ? 6.766 22.953 -1.045 1 96.12 19 PHE B C 1
ATOM 2188 O O . PHE B 1 19 ? 7.629 23.531 -0.381 1 96.12 19 PHE B O 1
ATOM 2195 N N . SER B 1 20 ? 5.531 23.266 -0.969 1 96.94 20 SER B N 1
ATOM 2196 C CA . SER B 1 20 ? 5.102 24.5 -0.331 1 96.94 20 SER B CA 1
ATOM 2197 C C . SER B 1 20 ? 4.902 24.312 1.169 1 96.94 20 SER B C 1
ATOM 2199 O O . SER B 1 20 ? 4.719 25.281 1.904 1 96.94 20 SER B O 1
ATOM 2201 N N . GLY B 1 21 ? 4.934 23.016 1.647 1 97.06 21 GLY B N 1
ATOM 2202 C CA . GLY B 1 21 ? 4.793 22.797 3.078 1 97.06 21 GLY B CA 1
ATOM 2203 C C . GLY B 1 21 ? 5.848 23.516 3.896 1 97.06 21 GLY B C 1
ATOM 2204 O O . GLY B 1 21 ? 5.535 24.125 4.922 1 97.06 21 GLY B O 1
ATOM 2205 N N . THR B 1 22 ? 7.016 23.547 3.42 1 93.69 22 THR B N 1
ATOM 2206 C CA . THR B 1 22 ? 8.109 24.188 4.133 1 93.69 22 THR B CA 1
ATOM 2207 C C . THR B 1 22 ? 7.938 25.703 4.141 1 93.69 22 THR B C 1
ATOM 2209 O O . THR B 1 22 ? 8.344 26.375 5.09 1 93.69 22 THR B O 1
ATOM 2212 N N . VAL B 1 23 ? 7.383 26.234 3.117 1 94.19 23 VAL B N 1
ATOM 2213 C CA . VAL B 1 23 ? 7.09 27.656 3.023 1 94.19 23 VAL B CA 1
ATOM 2214 C C . VAL B 1 23 ? 6.059 28.047 4.082 1 94.19 23 VAL B C 1
ATOM 2216 O O . VAL B 1 23 ? 6.23 29.031 4.793 1 94.19 23 VAL B O 1
ATOM 2219 N N . VAL B 1 24 ? 5.078 27.234 4.188 1 96.62 24 VAL B N 1
ATOM 2220 C CA . VAL B 1 24 ? 4.023 27.5 5.16 1 96.62 24 VAL B CA 1
ATOM 2221 C C . VAL B 1 24 ? 4.574 27.359 6.578 1 96.62 24 VAL B C 1
ATOM 2223 O O . VAL B 1 24 ? 4.25 28.141 7.465 1 96.62 24 VAL B O 1
ATOM 2226 N N . GLU B 1 25 ? 5.387 26.328 6.754 1 95 25 GLU B N 1
ATOM 2227 C CA . GLU B 1 25 ? 6.023 26.172 8.055 1 95 25 GLU B CA 1
ATOM 2228 C C . GLU B 1 25 ? 6.785 27.422 8.469 1 95 25 GLU B C 1
ATOM 2230 O O . GLU B 1 25 ? 6.633 27.906 9.586 1 95 25 GLU B O 1
ATOM 2235 N N . SER B 1 26 ? 7.59 27.938 7.555 1 92.56 26 SER B N 1
ATOM 2236 C CA . SER B 1 26 ? 8.359 29.141 7.82 1 92.56 26 SER B CA 1
ATOM 2237 C C . SER B 1 26 ? 7.445 30.328 8.141 1 92.56 26 SER B C 1
ATOM 2239 O O . SER B 1 26 ? 7.746 31.125 9.023 1 92.56 26 SER B O 1
ATOM 2241 N N . LEU B 1 27 ? 6.422 30.438 7.434 1 94.25 27 LEU B N 1
ATOM 2242 C CA . LEU B 1 27 ? 5.438 31.484 7.664 1 94.25 27 LEU B CA 1
ATOM 2243 C C . LEU B 1 27 ? 4.887 31.422 9.078 1 94.25 27 LEU B C 1
ATOM 2245 O O . LEU B 1 27 ? 4.762 32.438 9.758 1 94.25 27 LEU B O 1
ATOM 2249 N N . VAL B 1 28 ? 4.555 30.203 9.523 1 94.75 28 VAL B N 1
ATOM 2250 C CA . VAL B 1 28 ? 3.977 30 10.852 1 94.75 28 VAL B CA 1
ATOM 2251 C C . VAL B 1 28 ? 4.996 30.375 11.922 1 94.75 28 VAL B C 1
ATOM 2253 O O . VAL B 1 28 ? 4.676 31.109 12.867 1 94.75 28 VAL B O 1
ATOM 2256 N N . LEU B 1 29 ? 6.184 29.953 11.758 1 93.31 29 LEU B N 1
ATOM 2257 C CA . LEU B 1 29 ? 7.234 30.234 12.727 1 93.31 29 LEU B CA 1
ATOM 2258 C C . LEU B 1 29 ? 7.508 31.734 12.812 1 93.31 29 LEU B C 1
ATOM 2260 O O . LEU B 1 29 ? 7.66 32.281 13.914 1 93.31 29 LEU B O 1
ATOM 2264 N N . LYS B 1 30 ? 7.562 32.344 11.68 1 92 30 LYS B N 1
ATOM 2265 C CA . LYS B 1 30 ? 7.785 33.812 11.633 1 92 30 LYS B CA 1
ATOM 2266 C C . LYS B 1 30 ? 6.633 34.562 12.297 1 92 30 LYS B C 1
ATOM 2268 O O . LYS B 1 30 ? 6.859 35.5 13.055 1 92 30 LYS B O 1
ATOM 2273 N N . THR B 1 31 ? 5.484 34.125 11.961 1 92.94 31 THR B N 1
ATOM 2274 C CA . THR B 1 31 ? 4.285 34.781 12.469 1 92.94 31 THR B CA 1
ATOM 2275 C C . THR B 1 31 ? 4.199 34.656 13.984 1 92.94 31 THR B C 1
ATOM 2277 O O . THR B 1 31 ? 3.805 35.594 14.68 1 92.94 31 THR B O 1
ATOM 2280 N N . LEU B 1 32 ? 4.555 33.5 14.523 1 91.88 32 LEU B N 1
ATOM 2281 C CA . LEU B 1 32 ? 4.453 33.25 15.953 1 91.88 32 LEU B CA 1
ATOM 2282 C C . LEU B 1 32 ? 5.664 33.812 16.703 1 91.88 32 LEU B C 1
ATOM 2284 O O . LEU B 1 32 ? 5.652 33.906 17.922 1 91.88 32 LEU B O 1
ATOM 2288 N N . GLY B 1 33 ? 6.633 34.25 16.016 1 89.25 33 GLY B N 1
ATOM 2289 C CA . GLY B 1 33 ? 7.848 34.75 16.641 1 89.25 33 GLY B CA 1
ATOM 2290 C C . GLY B 1 33 ? 8.578 33.688 17.438 1 89.25 33 GLY B C 1
ATOM 2291 O O . GLY B 1 33 ? 9.047 33.938 18.547 1 89.25 33 GLY B O 1
ATOM 2292 N N . ARG B 1 34 ? 8.422 32.5 17.016 1 83.44 34 ARG B N 1
ATOM 2293 C CA . ARG B 1 34 ? 9.023 31.375 17.734 1 83.44 34 ARG B CA 1
ATOM 2294 C C . ARG B 1 34 ? 10.023 30.641 16.844 1 83.44 34 ARG B C 1
ATOM 2296 O O . ARG B 1 34 ? 9.844 29.469 16.547 1 83.44 34 ARG B O 1
ATOM 2303 N N . PRO B 1 35 ? 11.078 31.359 16.516 1 77.44 35 PRO B N 1
ATOM 2304 C CA . PRO B 1 35 ? 12.086 30.688 15.68 1 77.44 35 PRO B CA 1
ATOM 2305 C C . PRO B 1 35 ? 12.742 29.516 16.375 1 77.44 35 PRO B C 1
ATOM 2307 O O . PRO B 1 35 ? 13.305 28.625 15.719 1 77.44 35 PRO B O 1
ATOM 2310 N N . ASP B 1 36 ? 12.609 29.5 17.703 1 77.06 36 ASP B N 1
ATOM 2311 C CA . ASP B 1 36 ? 13.188 28.438 18.516 1 77.06 36 ASP B CA 1
ATOM 2312 C C . ASP B 1 36 ? 12.523 27.094 18.219 1 77.06 36 ASP B C 1
ATOM 2314 O O . ASP B 1 36 ? 13.117 26.031 18.438 1 77.06 36 ASP B O 1
ATOM 2318 N N . LEU B 1 37 ? 11.367 27.125 17.672 1 78.5 37 LEU B N 1
ATOM 2319 C CA . LEU B 1 37 ? 10.617 25.906 17.406 1 78.5 37 LEU B CA 1
ATOM 2320 C C . LEU B 1 37 ? 11.141 25.203 16.156 1 78.5 37 LEU B C 1
ATOM 2322 O O . LEU B 1 37 ? 10.844 24.031 15.914 1 78.5 37 LEU B O 1
ATOM 2326 N N . HIS B 1 38 ? 11.953 25.922 15.477 1 72.62 38 HIS B N 1
ATOM 2327 C CA . HIS B 1 38 ? 12.484 25.328 14.25 1 72.62 38 HIS B CA 1
ATOM 2328 C C . HIS B 1 38 ? 13.281 24.062 14.547 1 72.62 38 HIS B C 1
ATOM 2330 O O . HIS B 1 38 ? 13.211 23.094 13.797 1 72.62 38 HIS B O 1
ATOM 2336 N N . ASP B 1 39 ? 13.867 24.031 15.664 1 71.5 39 ASP B N 1
ATOM 2337 C CA . ASP B 1 39 ? 14.75 22.906 15.977 1 71.5 39 ASP B CA 1
ATOM 2338 C C . ASP B 1 39 ? 14.102 21.953 16.969 1 71.5 39 ASP B C 1
ATOM 2340 O O . ASP B 1 39 ? 14.742 21.016 17.453 1 71.5 39 ASP B O 1
ATOM 2344 N N . ALA B 1 40 ? 12.906 22.219 17.25 1 74.88 40 ALA B N 1
ATOM 2345 C CA . ALA B 1 40 ? 12.242 21.344 18.219 1 74.88 40 ALA B CA 1
ATOM 2346 C C . ALA B 1 40 ? 12.008 19.953 17.625 1 74.88 40 ALA B C 1
ATOM 2348 O O . ALA B 1 40 ? 11.734 19.812 16.438 1 74.88 40 ALA B O 1
ATOM 2349 N N . ARG B 1 41 ? 12.164 18.969 18.469 1 69.19 41 ARG B N 1
ATOM 2350 C CA . ARG B 1 41 ? 11.984 17.594 18.047 1 69.19 41 ARG B CA 1
ATOM 2351 C C . ARG B 1 41 ? 10.523 17.312 17.688 1 69.19 41 ARG B C 1
ATOM 2353 O O . ARG B 1 41 ? 10.242 16.656 16.688 1 69.19 41 ARG B O 1
ATOM 2360 N N . VAL B 1 42 ? 9.742 17.797 18.656 1 82.38 42 VAL B N 1
ATOM 2361 C CA . VAL B 1 42 ? 8.312 17.672 18.406 1 82.38 42 VAL B CA 1
ATOM 2362 C C . VAL B 1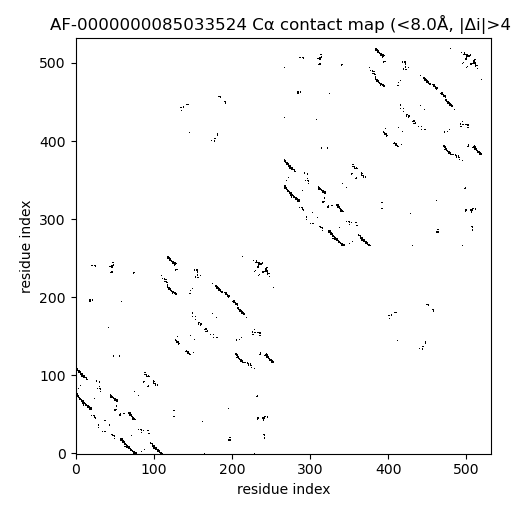 42 ? 7.668 19.062 18.359 1 82.38 42 VAL B C 1
ATOM 2364 O O . VAL B 1 42 ? 7.672 19.797 19.359 1 82.38 42 VAL B O 1
ATOM 2367 N N . LYS B 1 43 ? 7.266 19.375 17.219 1 90.12 43 LYS B N 1
ATOM 2368 C CA . LYS B 1 43 ? 6.613 20.672 17.062 1 90.12 43 LYS B CA 1
ATOM 2369 C C . LYS B 1 43 ? 5.113 20.578 17.328 1 90.12 43 LYS B C 1
ATOM 2371 O O . LYS B 1 43 ? 4.445 19.672 16.828 1 90.12 43 LYS B O 1
ATOM 2376 N N . PRO B 1 44 ? 4.605 21.453 18.109 1 94.19 44 PRO B N 1
ATOM 2377 C CA . PRO B 1 44 ? 3.193 21.375 18.5 1 94.19 44 PRO B CA 1
ATOM 2378 C C . PRO B 1 44 ? 2.26 21.922 17.422 1 94.19 44 PRO B C 1
ATOM 2380 O O . PRO B 1 44 ? 1.262 22.578 17.734 1 94.19 44 PRO B O 1
ATOM 2383 N N . PHE B 1 45 ? 2.654 21.875 16.219 1 96.38 45 PHE B N 1
ATOM 2384 C CA . PHE B 1 45 ? 1.811 22.266 15.102 1 96.38 45 PHE B CA 1
ATOM 2385 C C . PHE B 1 45 ? 2.209 21.531 13.828 1 96.38 45 PHE B C 1
ATOM 2387 O O . PHE B 1 45 ? 3.277 20.906 13.773 1 96.38 45 PHE B O 1
ATOM 2394 N N . SER B 1 46 ? 1.372 21.391 12.938 1 97.19 46 SER B N 1
ATOM 2395 C CA . SER B 1 46 ? 1.612 20.891 11.586 1 97.19 46 SER B CA 1
ATOM 2396 C C . SER B 1 46 ? 0.928 21.781 10.547 1 97.19 46 SER B C 1
ATOM 2398 O O . SER B 1 46 ? 0.014 22.531 10.875 1 97.19 46 SER B O 1
ATOM 2400 N N . VAL B 1 47 ? 1.41 21.688 9.344 1 98.19 47 VAL B N 1
ATOM 2401 C CA . VAL B 1 47 ? 0.869 22.562 8.312 1 98.19 47 VAL B CA 1
ATOM 2402 C C . VAL B 1 47 ? 0.456 21.734 7.094 1 98.19 47 VAL B C 1
ATOM 2404 O O . VAL B 1 47 ? 0.991 20.641 6.863 1 98.19 47 VAL B O 1
ATOM 2407 N N . TRP B 1 48 ? -0.558 22.188 6.402 1 98.5 48 TRP B N 1
ATOM 2408 C CA . TRP B 1 48 ? -0.784 21.734 5.035 1 98.5 48 TRP B CA 1
ATOM 2409 C C . TRP B 1 48 ? 0.119 22.469 4.055 1 98.5 48 TRP B C 1
ATOM 2411 O O . TRP B 1 48 ? 0.607 23.562 4.352 1 98.5 48 TRP B O 1
ATOM 2421 N N . PRO B 1 49 ? 0.4 21.859 2.861 1 98.25 49 PRO B N 1
ATOM 2422 C CA . PRO B 1 49 ? 0.951 22.703 1.8 1 98.25 49 PRO B CA 1
ATOM 2423 C C . PRO B 1 49 ? 0.037 23.875 1.444 1 98.25 49 PRO B C 1
ATOM 2425 O O . PRO B 1 49 ? -1.17 23.812 1.692 1 98.25 49 PRO B O 1
ATOM 2428 N N . LEU B 1 50 ? 0.686 24.922 0.943 1 98.12 50 LEU B N 1
ATOM 2429 C CA . LEU B 1 50 ? -0.114 26.031 0.446 1 98.12 50 LEU B CA 1
ATOM 2430 C C . LEU B 1 50 ? -1.145 25.547 -0.569 1 98.12 50 LEU B C 1
ATOM 2432 O O . LEU B 1 50 ? -0.832 24.734 -1.438 1 98.12 50 LEU B O 1
ATOM 2436 N N . LEU B 1 51 ? -2.367 25.922 -0.338 1 98.25 51 LEU B N 1
ATOM 2437 C CA . LEU B 1 51 ? -3.371 25.672 -1.367 1 98.25 51 LEU B CA 1
ATOM 2438 C C . LEU B 1 51 ? -3.488 26.859 -2.314 1 98.25 51 LEU B C 1
ATOM 2440 O O . LEU B 1 51 ? -3.674 28 -1.872 1 98.25 51 LEU B O 1
ATOM 2444 N N . HIS B 1 52 ? -3.26 26.656 -3.531 1 98.19 52 HIS B N 1
ATOM 2445 C CA . HIS B 1 52 ? -3.438 27.641 -4.594 1 98.19 52 HIS B CA 1
ATOM 2446 C C . HIS B 1 52 ? -4.598 27.25 -5.508 1 98.19 52 HIS B C 1
ATOM 2448 O O . HIS B 1 52 ? -4.582 26.188 -6.125 1 98.19 52 HIS B O 1
ATOM 2454 N N . ARG B 1 53 ? -5.664 28.078 -5.566 1 97.12 53 ARG B N 1
ATOM 2455 C CA . ARG B 1 53 ? -6.879 27.797 -6.32 1 97.12 53 ARG B CA 1
ATOM 2456 C C . ARG B 1 53 ? -7.469 26.453 -5.918 1 97.12 53 ARG B C 1
ATOM 2458 O O . ARG B 1 53 ? -7.84 25.641 -6.773 1 97.12 53 ARG B O 1
ATOM 2465 N N . GLY B 1 54 ? -7.316 26.156 -4.641 1 95.75 54 GLY B N 1
ATOM 2466 C CA . GLY B 1 54 ? -7.957 24.984 -4.062 1 95.75 54 GLY B CA 1
ATOM 2467 C C . GLY B 1 54 ? -7.109 23.734 -4.152 1 95.75 54 GLY B C 1
ATOM 2468 O O . GLY B 1 54 ? -7.52 22.672 -3.695 1 95.75 54 GLY B O 1
ATOM 2469 N N . ARG B 1 55 ? -5.953 23.844 -4.703 1 96 55 ARG B N 1
ATOM 2470 C CA . ARG B 1 55 ? -5.098 22.672 -4.891 1 96 55 ARG B CA 1
ATOM 2471 C C . ARG B 1 55 ? -3.783 22.828 -4.133 1 96 55 ARG B C 1
ATOM 2473 O O . ARG B 1 55 ? -3.213 23.922 -4.09 1 96 55 ARG B O 1
ATOM 2480 N N . PRO B 1 56 ? -3.332 21.75 -3.576 1 97.5 56 PRO B N 1
ATOM 2481 C CA . PRO B 1 56 ? -2.047 21.859 -2.881 1 97.5 56 PRO B CA 1
ATOM 2482 C C . PRO B 1 56 ? -0.878 22.109 -3.83 1 97.5 56 PRO B C 1
ATOM 2484 O O . PRO B 1 56 ? -0.795 21.484 -4.891 1 97.5 56 PRO B O 1
ATOM 2487 N N . VAL B 1 57 ? 0.002 22.953 -3.469 1 97.56 57 VAL B N 1
ATOM 2488 C CA . VAL B 1 57 ? 1.204 23.234 -4.246 1 97.56 57 VAL B CA 1
ATOM 2489 C C . VAL B 1 57 ? 2.336 22.312 -3.799 1 97.56 57 VAL B C 1
ATOM 2491 O O . VAL B 1 57 ? 3.033 22.594 -2.822 1 97.56 57 VAL B O 1
ATOM 2494 N N . LEU B 1 58 ? 2.605 21.312 -4.586 1 96.44 58 LEU B N 1
ATOM 2495 C CA . LEU B 1 58 ? 3.564 20.281 -4.188 1 96.44 58 LEU B CA 1
ATOM 2496 C C . LEU B 1 58 ? 4.883 20.453 -4.938 1 96.44 58 LEU B C 1
ATOM 2498 O O . LEU B 1 58 ? 5.934 20.031 -4.453 1 96.44 58 LEU B O 1
ATOM 2502 N N . TRP B 1 59 ? 4.777 21 -6.074 1 95.31 59 TRP B N 1
ATOM 2503 C CA . TRP B 1 59 ? 5.957 21.062 -6.934 1 95.31 59 TRP B CA 1
ATOM 2504 C C . TRP B 1 59 ? 6.234 22.484 -7.391 1 95.31 59 TRP B C 1
ATOM 2506 O O . TRP B 1 59 ? 6.977 22.703 -8.352 1 95.31 59 TRP B O 1
ATOM 2516 N N . GLY B 1 60 ? 5.625 23.359 -6.91 1 94.19 60 GLY B N 1
ATOM 2517 C CA . GLY B 1 60 ? 5.789 24.766 -7.285 1 94.19 60 GLY B CA 1
ATOM 2518 C C . GLY B 1 60 ? 4.566 25.344 -7.969 1 94.19 60 GLY B C 1
ATOM 2519 O O . GLY B 1 60 ? 3.713 24.609 -8.461 1 94.19 60 GLY B O 1
ATOM 2520 N N . ALA B 1 61 ? 4.543 26.641 -7.93 1 95.44 61 ALA B N 1
ATOM 2521 C CA . ALA B 1 61 ? 3.438 27.359 -8.562 1 95.44 61 ALA B CA 1
ATOM 2522 C C . ALA B 1 61 ? 3.754 28.844 -8.703 1 95.44 61 ALA B C 1
ATOM 2524 O O . ALA B 1 61 ? 4.477 29.422 -7.879 1 95.44 61 ALA B O 1
ATOM 2525 N N . ALA B 1 62 ? 3.211 29.391 -9.727 1 97.25 62 ALA B N 1
ATOM 2526 C CA . ALA B 1 62 ? 3.176 30.844 -9.867 1 97.25 62 ALA B CA 1
ATOM 2527 C C . ALA B 1 62 ? 1.834 31.406 -9.406 1 97.25 62 ALA B C 1
ATOM 2529 O O . ALA B 1 62 ? 0.786 31.062 -9.961 1 97.25 62 ALA B O 1
ATOM 2530 N N . VAL B 1 63 ? 1.91 32.25 -8.445 1 97.69 63 VAL B N 1
ATOM 2531 C CA . VAL B 1 63 ? 0.697 32.844 -7.883 1 97.69 63 VAL B CA 1
ATOM 2532 C C . VAL B 1 63 ? 0.538 34.281 -8.391 1 97.69 63 VAL B C 1
ATOM 2534 O O . VAL B 1 63 ? 1.409 35.125 -8.172 1 97.69 63 VAL B O 1
ATOM 2537 N N . ALA B 1 64 ? -0.543 34.5 -9.055 1 97.88 64 ALA B N 1
ATOM 2538 C CA . ALA B 1 64 ? -0.824 35.812 -9.578 1 97.88 64 ALA B CA 1
ATOM 2539 C C . ALA B 1 64 ? -1.512 36.688 -8.531 1 97.88 64 ALA B C 1
ATOM 2541 O O . ALA B 1 64 ? -2.076 36.188 -7.562 1 97.88 64 ALA B O 1
ATOM 2542 N N . PRO B 1 65 ? -1.303 38.031 -8.781 1 97.12 65 PRO B N 1
ATOM 2543 C CA . PRO B 1 65 ? -2.066 38.906 -7.891 1 97.12 65 PRO B CA 1
ATOM 2544 C C . PRO B 1 65 ? -3.562 38.594 -7.898 1 97.12 65 PRO B C 1
ATOM 2546 O O . PRO B 1 65 ? -4.145 38.375 -8.961 1 97.12 65 PRO B O 1
ATOM 2549 N N . GLY B 1 66 ? -4.113 38.469 -6.723 1 97.31 66 GLY B N 1
ATOM 2550 C CA . GLY B 1 66 ? -5.547 38.219 -6.625 1 97.31 66 GLY B CA 1
ATOM 2551 C C . GLY B 1 66 ? -5.906 36.75 -6.555 1 97.31 66 GLY B C 1
ATOM 2552 O O . GLY B 1 66 ? -7.047 36.406 -6.242 1 97.31 66 GLY B O 1
ATOM 2553 N N . ASP B 1 67 ? -4.918 35.906 -6.863 1 97.81 67 ASP B N 1
ATOM 2554 C CA . ASP B 1 67 ? -5.199 34.469 -6.801 1 97.81 67 ASP B CA 1
ATOM 2555 C C . ASP B 1 67 ? -5.613 34.062 -5.395 1 97.81 67 ASP B C 1
ATOM 2557 O O . ASP B 1 67 ? -5.039 34.531 -4.406 1 97.81 67 ASP B O 1
ATOM 2561 N N . PRO B 1 68 ? -6.641 33.219 -5.324 1 98.12 68 PRO B N 1
ATOM 2562 C CA . PRO B 1 68 ? -6.984 32.688 -4.008 1 98.12 68 PRO B CA 1
ATOM 2563 C C . PRO B 1 68 ? -5.93 31.719 -3.473 1 98.12 68 PRO B C 1
ATOM 2565 O O . PRO B 1 68 ? -5.457 30.844 -4.203 1 98.12 68 PRO B O 1
ATOM 2568 N N . VAL B 1 69 ? -5.516 31.922 -2.258 1 98 69 VAL B N 1
ATOM 2569 C CA . VAL B 1 69 ? -4.594 31.047 -1.549 1 98 69 VAL B CA 1
ATOM 2570 C C . VAL B 1 69 ? -5.156 30.703 -0.172 1 98 69 VAL B C 1
ATOM 2572 O O . VAL B 1 69 ? -5.949 31.453 0.387 1 98 69 VAL B O 1
ATOM 2575 N N . GLU B 1 70 ? -4.816 29.547 0.31 1 98.38 70 GLU B N 1
ATOM 2576 C CA . GLU B 1 70 ? -5.258 29.125 1.638 1 98.38 70 GLU B CA 1
ATOM 2577 C C . GLU B 1 70 ? -4.094 28.547 2.447 1 98.38 70 GLU B C 1
ATOM 2579 O O . GLU B 1 70 ? -3.275 27.797 1.919 1 98.38 70 GLU B O 1
ATOM 2584 N N . VAL B 1 71 ? -3.979 29.016 3.633 1 98.25 71 VAL B N 1
ATOM 2585 C CA . VAL B 1 71 ? -3.037 28.5 4.613 1 98.25 71 VAL B CA 1
ATOM 2586 C C . VAL B 1 71 ? -3.797 27.781 5.727 1 98.25 71 VAL B C 1
ATOM 2588 O O . VAL B 1 71 ? -4.672 28.359 6.367 1 98.25 71 VAL B O 1
ATOM 2591 N N . ARG B 1 72 ? -3.475 26.547 5.895 1 98.19 72 ARG B N 1
ATOM 2592 C CA . ARG B 1 72 ? -4.117 25.75 6.941 1 98.19 72 ARG B CA 1
ATOM 2593 C C . ARG B 1 72 ? -3.088 25.188 7.914 1 98.19 72 ARG B C 1
ATOM 2595 O O . ARG B 1 72 ? -2.135 24.531 7.5 1 98.19 72 ARG B O 1
ATOM 2602 N N . VAL B 1 73 ? -3.299 25.422 9.172 1 98.31 73 VAL B N 1
ATOM 2603 C CA . VAL B 1 73 ? -2.365 25.016 10.211 1 98.31 73 VAL B CA 1
ATOM 2604 C C . VAL B 1 73 ? -3.123 24.312 11.336 1 98.31 73 VAL B C 1
ATOM 2606 O O . VAL B 1 73 ? -4.203 24.766 11.734 1 98.31 73 VAL B O 1
ATOM 2609 N N . GLY B 1 74 ? -2.604 23.172 11.75 1 98.19 74 GLY B N 1
ATOM 2610 C CA . GLY B 1 74 ? -3.082 22.516 12.953 1 98.19 74 GLY B CA 1
ATOM 2611 C C . GLY B 1 74 ? -2.205 22.766 14.164 1 98.19 74 GLY B C 1
ATOM 2612 O O . GLY B 1 74 ? -0.977 22.75 14.062 1 98.19 74 GLY B O 1
ATOM 2613 N N . PHE B 1 75 ? -2.848 23.078 15.312 1 97.62 75 PHE B N 1
ATOM 2614 C CA . PHE B 1 75 ? -2.123 23.391 16.547 1 97.62 75 PHE B CA 1
ATOM 2615 C C . PHE B 1 75 ? -2.549 22.453 17.672 1 97.62 75 PHE B C 1
ATOM 2617 O O . PHE B 1 75 ? -3.736 22.156 17.828 1 97.62 75 PHE B O 1
ATOM 2624 N N . ALA B 1 76 ? -1.578 22 18.406 1 95.94 76 ALA B N 1
ATOM 2625 C CA . ALA B 1 76 ? -1.856 21.25 19.625 1 95.94 76 ALA B CA 1
ATOM 2626 C C . ALA B 1 76 ? -2.211 22.172 20.781 1 95.94 76 ALA B C 1
ATOM 2628 O O . ALA B 1 76 ? -2.848 21.75 21.75 1 95.94 76 ALA B O 1
ATOM 2629 N N . ASP B 1 77 ? -1.809 23.438 20.656 1 91.12 77 ASP B N 1
ATOM 2630 C CA . ASP B 1 77 ? -1.949 24.422 21.719 1 91.12 77 ASP B CA 1
ATOM 2631 C C . ASP B 1 77 ? -2.914 25.531 21.297 1 91.12 77 ASP B C 1
ATOM 2633 O O . ASP B 1 77 ? -2.723 26.172 20.266 1 91.12 77 ASP B O 1
ATOM 2637 N N . ASP B 1 78 ? -3.811 25.891 22.188 1 94 78 ASP B N 1
ATOM 2638 C CA . ASP B 1 78 ? -4.844 26.875 21.891 1 94 78 ASP B CA 1
ATOM 2639 C C . ASP B 1 78 ? -4.254 28.281 21.797 1 94 78 ASP B C 1
ATOM 2641 O O . ASP B 1 78 ? -4.707 29.109 20.984 1 94 78 ASP B O 1
ATOM 2645 N N . ASP B 1 79 ? -3.32 28.516 22.609 1 94.19 79 ASP B N 1
ATOM 2646 C CA . ASP B 1 79 ? -2.727 29.859 22.625 1 94.19 79 ASP B CA 1
ATOM 2647 C C . ASP B 1 79 ? -2.002 30.141 21.312 1 94.19 79 ASP B C 1
ATOM 2649 O O . ASP B 1 79 ? -2.121 31.234 20.75 1 94.19 79 ASP B O 1
ATOM 2653 N N . MET B 1 80 ? -1.308 29.188 20.875 1 94.62 80 MET B N 1
ATOM 2654 C CA . MET B 1 80 ? -0.606 29.359 19.594 1 94.62 80 MET B CA 1
ATOM 2655 C C . MET B 1 80 ? -1.595 29.547 18.453 1 94.62 80 MET B C 1
ATOM 2657 O O . MET B 1 80 ? -1.364 30.359 17.562 1 94.62 80 MET B O 1
ATOM 2661 N N . ALA B 1 81 ? -2.621 28.766 18.5 1 97.44 81 ALA B N 1
ATOM 2662 C CA . ALA B 1 81 ? -3.652 28.891 17.469 1 97.44 81 ALA B CA 1
ATOM 2663 C C . ALA B 1 81 ? -4.258 30.281 17.453 1 97.44 81 ALA B C 1
ATOM 2665 O O . ALA B 1 81 ? -4.41 30.891 16.375 1 97.44 81 ALA B O 1
ATOM 2666 N N . SER B 1 82 ? -4.543 30.797 18.625 1 97.19 82 SER B N 1
ATOM 2667 C CA . SER B 1 82 ? -5.152 32.125 18.734 1 97.19 82 SER B CA 1
ATOM 2668 C C . SER B 1 82 ? -4.203 33.219 18.266 1 97.19 82 SER B C 1
ATOM 2670 O O . SER B 1 82 ? -4.621 34.156 17.609 1 97.19 82 SER B O 1
ATOM 2672 N N . GLN B 1 83 ? -3.006 33.031 18.641 1 96.19 83 GLN B N 1
ATOM 2673 C CA . GLN B 1 83 ? -1.997 34 18.219 1 96.19 83 GLN B CA 1
ATOM 2674 C C . GLN B 1 83 ? -1.874 34.031 16.703 1 96.19 83 GLN B C 1
ATOM 2676 O O . GLN B 1 83 ? -1.836 35.125 16.109 1 96.19 83 GLN B O 1
ATOM 2681 N N . PHE B 1 84 ? -1.78 32.938 16.109 1 97.19 84 PHE B N 1
ATOM 2682 C CA . PHE B 1 84 ? -1.655 32.844 14.664 1 97.19 84 PHE B CA 1
ATOM 2683 C C . PHE B 1 84 ? -2.893 33.406 13.984 1 97.19 84 PHE B C 1
ATOM 2685 O O . PHE B 1 84 ? -2.783 34.156 13.016 1 97.19 84 PHE B O 1
ATOM 2692 N N . ALA B 1 85 ? -4.043 32.969 14.445 1 97.75 85 ALA B N 1
ATOM 2693 C CA . ALA B 1 85 ? -5.305 33.469 13.875 1 97.75 85 ALA B CA 1
ATOM 2694 C C . ALA B 1 85 ? -5.398 34.969 13.953 1 97.75 85 ALA B C 1
ATOM 2696 O O . ALA B 1 85 ? -5.832 35.625 12.992 1 97.75 85 ALA B O 1
ATOM 2697 N N . ALA B 1 86 ? -5.023 35.531 15.047 1 96.81 86 ALA B N 1
ATOM 2698 C CA . ALA B 1 86 ? -5.074 37 15.234 1 96.81 86 ALA B CA 1
ATOM 2699 C C . ALA B 1 86 ? -4.125 37.688 14.273 1 96.81 86 ALA B C 1
ATOM 2701 O O . ALA B 1 86 ? -4.488 38.719 13.664 1 96.81 86 ALA B O 1
ATOM 2702 N N . ALA B 1 87 ? -2.957 37.188 14.219 1 95.69 87 ALA B N 1
ATOM 2703 C CA . ALA B 1 87 ? -1.973 37.75 13.305 1 95.69 87 ALA B CA 1
ATOM 2704 C C . ALA B 1 87 ? -2.473 37.719 11.859 1 95.69 87 ALA B C 1
ATOM 2706 O O . ALA B 1 87 ? -2.299 38.688 11.109 1 95.69 87 ALA B O 1
ATOM 2707 N N . ALA B 1 88 ? -3.033 36.594 11.477 1 95.69 88 ALA B N 1
ATOM 2708 C CA . ALA B 1 88 ? -3.553 36.438 10.125 1 95.69 88 ALA B CA 1
ATOM 2709 C C . ALA B 1 88 ? -4.695 37.406 9.852 1 95.69 88 ALA B C 1
ATOM 2711 O O . ALA B 1 88 ? -4.758 38.031 8.781 1 95.69 88 ALA B O 1
ATOM 2712 N N . ALA B 1 89 ? -5.594 37.5 10.805 1 94.5 89 ALA B N 1
ATOM 2713 C CA . ALA B 1 89 ? -6.746 38.406 10.664 1 94.5 89 ALA B CA 1
ATOM 2714 C C . ALA B 1 89 ? -6.305 39.844 10.531 1 94.5 89 ALA B C 1
ATOM 2716 O O . ALA B 1 89 ? -6.957 40.625 9.836 1 94.5 89 ALA B O 1
ATOM 2717 N N . GLY B 1 90 ? -5.219 40.156 11.117 1 92.12 90 GLY B N 1
ATOM 2718 C CA . GLY B 1 90 ? -4.707 41.5 11.086 1 92.12 90 GLY B CA 1
ATOM 2719 C C . GLY B 1 90 ? -3.887 41.812 9.844 1 92.12 90 GLY B C 1
ATOM 2720 O O . GLY B 1 90 ? -3.355 42.906 9.695 1 92.12 90 GLY B O 1
ATOM 2721 N N . GLY B 1 91 ? -3.771 40.844 8.961 1 85.88 91 GLY B N 1
ATOM 2722 C CA . GLY B 1 91 ? -3.035 41.062 7.723 1 85.88 91 GLY B CA 1
ATOM 2723 C C . GLY B 1 91 ? -1.54 40.844 7.875 1 85.88 91 GLY B C 1
ATOM 2724 O O . GLY B 1 91 ? -0.746 41.438 7.137 1 85.88 91 GLY B O 1
ATOM 2725 N N . GLY B 1 92 ? -1.164 40.094 8.766 1 85 92 GLY B N 1
ATOM 2726 C CA . GLY B 1 92 ? 0.248 39.938 9.078 1 85 92 GLY B CA 1
ATOM 2727 C C . GLY B 1 92 ? 0.92 38.812 8.289 1 85 92 GLY B C 1
ATOM 2728 O O . GLY B 1 92 ? 2.123 38.594 8.43 1 85 92 GLY B O 1
ATOM 2729 N N . LEU B 1 93 ? 0.195 38.188 7.438 1 93.94 93 LEU B N 1
ATOM 2730 C CA . LEU B 1 93 ? 0.797 37.062 6.711 1 93.94 93 LEU B CA 1
ATOM 2731 C C . LEU B 1 93 ? 1.424 37.562 5.406 1 93.94 93 LEU B C 1
ATOM 2733 O O . LEU B 1 93 ? 0.803 38.312 4.652 1 93.94 93 LEU B O 1
ATOM 2737 N N . GLN B 1 94 ? 2.693 37.156 5.227 1 94.25 94 GLN B N 1
ATOM 2738 C CA . GLN B 1 94 ? 3.436 37.5 4.016 1 94.25 94 GLN B CA 1
ATOM 2739 C C . GLN B 1 94 ? 4.25 36.312 3.516 1 94.25 94 GLN B C 1
ATOM 2741 O O . GLN B 1 94 ? 4.852 35.594 4.309 1 94.25 94 GLN B O 1
ATOM 2746 N N . LEU B 1 95 ? 4.188 36.125 2.221 1 93.19 95 LEU B N 1
ATOM 2747 C CA . LEU B 1 95 ? 5 35.125 1.567 1 93.19 95 LEU B CA 1
ATOM 2748 C C . LEU B 1 95 ? 5.844 35.719 0.452 1 93.19 95 LEU B C 1
ATOM 2750 O O . LEU B 1 95 ? 5.309 36.344 -0.475 1 93.19 95 LEU B O 1
ATOM 2754 N N . PHE B 1 96 ? 7.113 35.531 0.57 1 92.25 96 PHE B N 1
ATOM 2755 C CA . PHE B 1 96 ? 8.047 36.031 -0.427 1 92.25 96 PHE B CA 1
ATOM 2756 C C . PHE B 1 96 ? 7.789 37.5 -0.724 1 92.25 96 PHE B C 1
ATOM 2758 O O . PHE B 1 96 ? 7.727 37.906 -1.888 1 92.25 96 PHE B O 1
ATOM 2765 N N . GLY B 1 97 ? 7.535 38.219 0.269 1 90.12 97 GLY B N 1
ATOM 2766 C CA . GLY B 1 97 ? 7.336 39.656 0.154 1 90.12 97 GLY B CA 1
ATOM 2767 C C . GLY B 1 97 ? 5.922 40.031 -0.235 1 90.12 97 GLY B C 1
ATOM 2768 O O . GLY B 1 97 ? 5.543 41.219 -0.171 1 90.12 97 GLY B O 1
ATOM 2769 N N . ALA B 1 98 ? 5.195 39.094 -0.671 1 93.81 98 ALA B N 1
ATOM 2770 C CA . ALA B 1 98 ? 3.811 39.375 -1.056 1 93.81 98 ALA B CA 1
ATOM 2771 C C . ALA B 1 98 ? 2.875 39.25 0.144 1 93.81 98 ALA B C 1
ATOM 2773 O O . ALA B 1 98 ? 2.869 38.219 0.832 1 93.81 98 ALA B O 1
ATOM 2774 N N . ARG B 1 99 ? 2.123 40.25 0.302 1 94.19 99 ARG B N 1
ATOM 2775 C CA . ARG B 1 99 ? 1.122 40.188 1.362 1 94.19 99 ARG B CA 1
ATOM 2776 C C . ARG B 1 99 ? -0.016 39.25 0.998 1 94.19 99 ARG B C 1
ATOM 2778 O O . ARG B 1 99 ? -0.437 39.188 -0.159 1 94.19 99 ARG B O 1
ATOM 2785 N N . LEU B 1 100 ? -0.49 38.5 1.961 1 95.94 100 LEU B N 1
ATOM 2786 C CA . LEU B 1 100 ? -1.713 37.719 1.818 1 95.94 100 LEU B CA 1
ATOM 2787 C C . LEU B 1 100 ? -2.896 38.438 2.457 1 95.94 100 LEU B C 1
ATOM 2789 O O . LEU B 1 100 ? -2.979 38.562 3.684 1 95.94 100 LEU B O 1
ATOM 2793 N N . ASP B 1 101 ? -3.775 38.906 1.666 1 95.5 101 ASP B N 1
ATOM 2794 C CA . ASP B 1 101 ? -4.93 39.656 2.16 1 95.5 101 ASP B CA 1
ATOM 2795 C C . ASP B 1 101 ? -6.031 38.719 2.633 1 95.5 101 ASP B C 1
ATOM 2797 O O . ASP B 1 101 ? -6.691 38.062 1.818 1 95.5 101 ASP B O 1
ATOM 2801 N N . PRO B 1 102 ? -6.254 38.656 3.885 1 96.12 102 PRO B N 1
ATOM 2802 C CA . PRO B 1 102 ? -7.199 37.688 4.398 1 96.12 102 PRO B CA 1
ATOM 2803 C C . PRO B 1 102 ? -8.648 38 4.023 1 96.12 102 PRO B C 1
ATOM 2805 O O . PRO B 1 102 ? -9.07 39.156 4.094 1 96.12 102 PRO B O 1
ATOM 2808 N N . GLU B 1 103 ? -9.297 37 3.543 1 96.5 103 GLU B N 1
ATOM 2809 C CA . GLU B 1 103 ? -10.734 37.094 3.297 1 96.5 103 GLU B CA 1
ATOM 2810 C C . GLU B 1 103 ? -11.531 36.438 4.422 1 96.5 103 GLU B C 1
ATOM 2812 O O . GLU B 1 103 ? -12.625 36.875 4.762 1 96.5 103 GLU B O 1
ATOM 2817 N N . ALA B 1 104 ? -11.008 35.406 4.93 1 97.19 104 ALA B N 1
ATOM 2818 C CA . ALA B 1 104 ? -11.641 34.688 6.031 1 97.19 104 ALA B CA 1
ATOM 2819 C C . ALA B 1 104 ? -10.602 33.969 6.879 1 97.19 104 ALA B C 1
ATOM 2821 O O . ALA B 1 104 ? -9.641 33.406 6.344 1 97.19 104 ALA B O 1
ATOM 2822 N N . VAL B 1 105 ? -10.711 34.094 8.156 1 97.75 105 VAL B N 1
ATOM 2823 C CA . VAL B 1 105 ? -9.914 33.312 9.109 1 97.75 105 VAL B CA 1
ATOM 2824 C C . VAL B 1 105 ? -10.828 32.469 9.984 1 97.75 105 VAL B C 1
ATOM 2826 O O . VAL B 1 105 ? -11.656 33 10.727 1 97.75 105 VAL B O 1
ATOM 2829 N N . GLU B 1 106 ? -10.672 31.203 9.836 1 97 106 GLU B N 1
ATOM 2830 C CA . GLU B 1 106 ? -11.508 30.266 10.594 1 97 106 GLU B CA 1
ATOM 2831 C C . GLU B 1 106 ? -10.68 29.453 11.586 1 97 106 GLU B C 1
ATOM 2833 O O . GLU B 1 106 ? -9.656 28.891 11.219 1 97 106 GLU B O 1
ATOM 2838 N N . MET B 1 107 ? -11.07 29.531 12.797 1 96.38 107 MET B N 1
ATOM 2839 C CA . MET B 1 107 ? -10.477 28.688 13.82 1 96.38 107 MET B CA 1
ATOM 2840 C C . MET B 1 107 ? -11.516 27.719 14.383 1 96.38 107 MET B C 1
ATOM 2842 O O . MET B 1 107 ? -12.586 28.141 14.82 1 96.38 107 MET B O 1
ATOM 2846 N N . ARG B 1 108 ? -11.219 26.469 14.336 1 94.44 108 ARG B N 1
ATOM 2847 C CA . ARG B 1 108 ? -12.188 25.5 14.836 1 94.44 108 ARG B CA 1
ATOM 2848 C C . ARG B 1 108 ? -11.523 24.484 15.766 1 94.44 108 ARG B C 1
ATOM 2850 O O . ARG B 1 108 ? -10.328 24.219 15.648 1 94.44 108 ARG B O 1
ATOM 2857 N N . ASP B 1 109 ? -12.391 23.984 16.641 1 94.44 109 ASP B N 1
ATOM 2858 C CA . ASP B 1 109 ? -12 22.844 17.453 1 94.44 109 ASP B CA 1
ATOM 2859 C C . ASP B 1 109 ? -11.969 21.562 16.625 1 94.44 109 ASP B C 1
ATOM 2861 O O . ASP B 1 109 ? -12.977 21.188 16.016 1 94.44 109 ASP B O 1
ATOM 2865 N N . ALA B 1 110 ? -10.867 20.906 16.672 1 92.44 110 ALA B N 1
ATOM 2866 C CA . ALA B 1 110 ? -10.695 19.719 15.828 1 92.44 110 ALA B CA 1
ATOM 2867 C C . ALA B 1 110 ? -11.656 18.609 16.234 1 92.44 110 ALA B C 1
ATOM 2869 O O . ALA B 1 110 ? -12.008 17.75 15.414 1 92.44 110 ALA B O 1
ATOM 2870 N N . HIS B 1 111 ? -12.07 18.594 17.484 1 89.88 111 HIS B N 1
ATOM 2871 C CA . HIS B 1 111 ? -12.898 17.5 17.984 1 89.88 111 HIS B CA 1
ATOM 2872 C C . HIS B 1 111 ? -14.375 17.891 18 1 89.88 111 HIS B C 1
ATOM 2874 O O . HIS B 1 111 ? -15.211 17.141 18.516 1 89.88 111 HIS B O 1
ATOM 2880 N N . HIS B 1 112 ? -14.586 18.938 17.375 1 85.44 112 HIS B N 1
ATOM 2881 C CA . HIS B 1 112 ? -15.984 19.344 17.328 1 85.44 112 HIS B CA 1
ATOM 2882 C C . HIS B 1 112 ? -16.812 18.422 16.438 1 85.44 112 HIS B C 1
ATOM 2884 O O . HIS B 1 112 ? -16.391 18.094 15.328 1 85.44 112 HIS B O 1
ATOM 2890 N N . ASP B 1 113 ? -17.906 17.844 16.906 1 90.31 113 ASP B N 1
ATOM 2891 C CA . ASP B 1 113 ? -18.875 17.062 16.156 1 90.31 113 ASP B CA 1
ATOM 2892 C C . ASP B 1 113 ? -18.219 15.844 15.516 1 90.31 113 ASP B C 1
ATOM 2894 O O . ASP B 1 113 ? -18.188 15.719 14.289 1 90.31 113 ASP B O 1
ATOM 2898 N N . LEU B 1 114 ? -17.812 15.016 16.281 1 95.12 114 LEU B N 1
ATOM 2899 C CA . LEU B 1 114 ? -17.156 13.805 15.812 1 95.12 114 LEU B CA 1
ATOM 2900 C C . LEU B 1 114 ? -18.156 12.891 15.109 1 95.12 114 LEU B C 1
ATOM 2902 O O . LEU B 1 114 ? -19.188 12.531 15.68 1 95.12 114 LEU B O 1
ATOM 2906 N N . PRO B 1 115 ? -17.828 12.508 13.891 1 96.06 115 PRO B N 1
ATOM 2907 C CA . PRO B 1 115 ? -18.672 11.516 13.227 1 96.06 115 PRO B CA 1
ATOM 2908 C C . PRO B 1 115 ? -18.719 10.18 13.977 1 96.06 115 PRO B C 1
ATOM 2910 O O . PRO B 1 115 ? -17.891 9.945 14.859 1 96.06 115 PRO B O 1
ATOM 2913 N N . GLN B 1 116 ? -19.719 9.375 13.625 1 95.94 116 GLN B N 1
ATOM 2914 C CA . GLN B 1 116 ? -19.828 8.047 14.219 1 95.94 116 GLN B CA 1
ATOM 2915 C C . GLN B 1 116 ? -19.859 6.965 13.141 1 95.94 116 GLN B C 1
ATOM 2917 O O . GLN B 1 116 ? -20.156 5.805 13.43 1 95.94 116 GLN B O 1
ATOM 2922 N N . GLU B 1 117 ? -19.5 7.352 11.922 1 97.25 117 GLU B N 1
ATOM 2923 C CA . GLU B 1 117 ? -19.516 6.402 10.812 1 97.25 117 GLU B CA 1
ATOM 2924 C C . GLU B 1 117 ? -18.406 5.375 10.953 1 97.25 117 GLU B C 1
ATOM 2926 O O . GLU B 1 117 ? -17.312 5.695 11.43 1 97.25 117 GLU B O 1
ATOM 2931 N N . GLN B 1 118 ? -18.672 4.18 10.453 1 97.5 118 GLN B N 1
ATOM 2932 C CA . GLN B 1 118 ? -17.703 3.1 10.484 1 97.5 118 GLN B CA 1
ATOM 2933 C C . GLN B 1 118 ? -16.812 3.125 9.242 1 97.5 118 GLN B C 1
ATOM 2935 O O . GLN B 1 118 ? -15.719 2.559 9.242 1 97.5 118 GLN B O 1
ATOM 2940 N N . CYS B 1 119 ? -17.328 3.697 8.141 1 98.31 119 CYS B N 1
ATOM 2941 C CA . CYS B 1 119 ? -16.547 3.824 6.906 1 98.31 119 CYS B CA 1
ATOM 2942 C C . CYS B 1 119 ? -16.062 5.254 6.719 1 98.31 119 CYS B C 1
ATOM 2944 O O . CYS B 1 119 ? -16.75 6.207 7.07 1 98.31 119 CYS B O 1
ATOM 2946 N N . PHE B 1 120 ? -14.859 5.359 6.191 1 98.56 120 PHE B N 1
ATOM 2947 C CA . PHE B 1 120 ? -14.312 6.695 5.977 1 98.56 120 PHE B CA 1
ATOM 2948 C C . PHE B 1 120 ? -13.273 6.688 4.867 1 98.56 120 PHE B C 1
ATOM 2950 O O . PHE B 1 120 ? -12.719 5.637 4.535 1 98.56 120 PHE B O 1
ATOM 2957 N N . LYS B 1 121 ? -13.117 7.785 4.273 1 98.69 121 LYS B N 1
ATOM 2958 C CA . LYS B 1 121 ? -12.109 8.031 3.244 1 98.69 121 LYS B CA 1
ATOM 2959 C C . LYS B 1 121 ? -11.031 8.984 3.746 1 98.69 121 LYS B C 1
ATOM 2961 O O . LYS B 1 121 ? -11.336 9.977 4.414 1 98.69 121 LYS B O 1
ATOM 2966 N N . LEU B 1 122 ? -9.82 8.672 3.564 1 98.69 122 LEU B N 1
ATOM 2967 C CA . LEU B 1 122 ? -8.719 9.602 3.764 1 98.69 122 LEU B CA 1
ATOM 2968 C C . LEU B 1 122 ? -8.102 10.008 2.43 1 98.69 122 LEU B C 1
ATOM 2970 O O . LEU B 1 122 ? -7.754 9.156 1.613 1 98.69 122 LEU B O 1
ATOM 2974 N N . GLU B 1 123 ? -8.023 11.234 2.205 1 98.12 123 GLU B N 1
ATOM 2975 C CA . GLU B 1 123 ? -7.297 11.805 1.075 1 98.12 123 GLU B CA 1
ATOM 2976 C C . GLU B 1 123 ? -5.961 12.391 1.52 1 98.12 123 GLU B C 1
ATOM 2978 O O . GLU B 1 123 ? -5.914 13.227 2.42 1 98.12 123 GLU B O 1
ATOM 2983 N N . PHE B 1 124 ? -4.969 11.938 0.917 1 97.81 124 PHE B N 1
ATOM 2984 C CA . PHE B 1 124 ? -3.633 12.414 1.26 1 97.81 124 PHE B CA 1
ATOM 2985 C C . PHE B 1 124 ? -3.217 13.562 0.348 1 97.81 124 PHE B C 1
ATOM 2987 O O . PHE B 1 124 ? -2.879 13.344 -0.818 1 97.81 124 PHE B O 1
ATOM 2994 N N . LEU B 1 125 ? -3.123 14.727 0.897 1 97.44 125 LEU B N 1
ATOM 2995 C CA . LEU B 1 125 ? -2.928 15.961 0.14 1 97.44 125 LEU B CA 1
ATOM 2996 C C . LEU B 1 125 ? -1.445 16.203 -0.115 1 97.44 125 LEU B C 1
ATOM 2998 O O . LEU B 1 125 ? -1.087 17.016 -0.969 1 97.44 125 LEU B O 1
ATOM 3002 N N . SER B 1 126 ? -0.606 15.609 0.629 1 97.88 126 SER B N 1
ATOM 3003 C CA . SER B 1 126 ? 0.847 15.641 0.492 1 97.88 126 SER B CA 1
ATOM 3004 C C . SER B 1 126 ? 1.455 14.266 0.754 1 97.88 126 SER B C 1
ATOM 3006 O O . SER B 1 126 ? 0.786 13.375 1.283 1 97.88 126 SER B O 1
ATOM 3008 N N . PRO B 1 127 ? 2.691 14.047 0.361 1 97.19 127 PRO B N 1
ATOM 3009 C CA . PRO B 1 127 ? 3.291 12.711 0.446 1 97.19 127 PRO B CA 1
ATOM 3010 C C . PRO B 1 127 ? 3.266 12.141 1.862 1 97.19 127 PRO B C 1
ATOM 3012 O O . PRO B 1 127 ? 3.711 12.805 2.805 1 97.19 127 PRO B O 1
ATOM 3015 N N . LEU B 1 128 ? 2.762 10.938 1.963 1 98.06 128 LEU B N 1
ATOM 3016 C CA . LEU B 1 128 ? 2.74 10.18 3.207 1 98.06 128 LEU B CA 1
ATOM 3017 C C . LEU B 1 128 ? 3.906 9.195 3.262 1 98.06 128 LEU B C 1
ATOM 3019 O O . LEU B 1 128 ? 4.145 8.453 2.309 1 98.06 128 LEU B O 1
ATOM 3023 N N . ARG B 1 129 ? 4.602 9.172 4.328 1 97.75 129 ARG B N 1
ATOM 3024 C CA . ARG B 1 129 ? 5.703 8.219 4.48 1 97.75 129 ARG B CA 1
ATOM 3025 C C . ARG B 1 129 ? 5.926 7.871 5.945 1 97.75 129 ARG B C 1
ATOM 3027 O O . ARG B 1 129 ? 5.738 8.711 6.828 1 97.75 129 ARG B O 1
ATOM 3034 N N . PHE B 1 130 ? 6.305 6.664 6.207 1 97.44 130 PHE B N 1
ATOM 3035 C CA . PHE B 1 130 ? 6.648 6.188 7.539 1 97.44 130 PHE B CA 1
ATOM 3036 C C . PHE B 1 130 ? 8.086 5.676 7.578 1 97.44 130 PHE B C 1
ATOM 3038 O O . PHE B 1 130 ? 8.461 4.812 6.789 1 97.44 130 PHE B O 1
ATOM 3045 N N . ALA B 1 131 ? 8.828 6.219 8.461 1 94.44 131 ALA B N 1
ATOM 3046 C CA . ALA B 1 131 ? 10.195 5.711 8.602 1 94.44 131 ALA B CA 1
ATOM 3047 C C . ALA B 1 131 ? 10.195 4.285 9.141 1 94.44 131 ALA B C 1
ATOM 3049 O O . ALA B 1 131 ? 9.414 3.955 10.039 1 94.44 131 ALA B O 1
ATOM 3050 N N . THR B 1 132 ? 11.016 3.42 8.578 1 91.88 132 THR B N 1
ATOM 3051 C CA . THR B 1 132 ? 11.156 2.043 9.039 1 91.88 132 THR B CA 1
ATOM 3052 C C . THR B 1 132 ? 12.438 1.866 9.844 1 91.88 132 THR B C 1
ATOM 3054 O O . THR B 1 132 ? 13.539 1.956 9.297 1 91.88 132 THR B O 1
ATOM 3057 N N . PRO B 1 133 ? 12.25 1.638 11.078 1 90.81 133 PRO B N 1
ATOM 3058 C CA . PRO B 1 133 ? 13.469 1.427 11.867 1 90.81 133 PRO B CA 1
ATOM 3059 C C . PRO B 1 133 ? 14.234 0.176 11.445 1 90.81 133 PRO B C 1
ATOM 3061 O O . PRO B 1 133 ? 13.641 -0.896 11.297 1 90.81 133 PRO B O 1
ATOM 3064 N N . PRO B 1 134 ? 15.508 0.302 11.336 1 88.62 134 PRO B N 1
ATOM 3065 C CA . PRO B 1 134 ? 16.281 -0.849 10.867 1 88.62 134 PRO B CA 1
ATOM 3066 C C . PRO B 1 134 ? 16.609 -1.836 11.992 1 88.62 134 PRO B C 1
ATOM 3068 O O . PRO B 1 134 ? 16.656 -1.453 13.164 1 88.62 134 PRO B O 1
ATOM 3071 N N . LEU B 1 135 ? 16.766 -3.07 11.633 1 90.75 135 LEU B N 1
ATOM 3072 C CA . LEU B 1 135 ? 17.266 -4.086 12.555 1 90.75 135 LEU B CA 1
ATOM 3073 C C . LEU B 1 135 ? 18.797 -4.148 12.516 1 90.75 135 LEU B C 1
ATOM 3075 O O . LEU B 1 135 ? 19.422 -4.609 13.477 1 90.75 135 LEU B O 1
ATOM 3079 N N . TYR B 1 136 ? 19.391 -3.768 11.375 1 88.88 136 TYR B N 1
ATOM 3080 C CA . TYR B 1 136 ? 20.828 -3.707 11.156 1 88.88 136 TYR B CA 1
ATOM 3081 C C . TYR B 1 136 ? 21.25 -2.334 10.648 1 88.88 136 TYR B C 1
ATOM 3083 O O . TYR B 1 136 ? 20.406 -1.537 10.227 1 88.88 136 TYR B O 1
ATOM 3091 N N . ARG B 1 137 ? 22.469 -2.111 10.75 1 87.88 137 ARG B N 1
ATOM 3092 C CA . ARG B 1 137 ? 22.984 -0.826 10.297 1 87.88 137 ARG B CA 1
ATOM 3093 C C . ARG B 1 137 ? 22.703 -0.62 8.812 1 87.88 137 ARG B C 1
ATOM 3095 O O . ARG B 1 137 ? 22.844 -1.548 8.008 1 87.88 137 ARG B O 1
ATOM 3102 N N . ARG B 1 138 ? 22.172 0.582 8.508 1 86.25 138 ARG B N 1
ATOM 3103 C CA . ARG B 1 138 ? 21.984 0.93 7.105 1 86.25 138 ARG B CA 1
ATOM 3104 C C . ARG B 1 138 ? 22.406 2.375 6.84 1 86.25 138 ARG B C 1
ATOM 3106 O O . ARG B 1 138 ? 22.297 3.229 7.727 1 86.25 138 ARG B O 1
ATOM 3113 N N . SER B 1 139 ? 22.812 2.672 5.656 1 81.81 139 SER B N 1
ATOM 3114 C CA . SER B 1 139 ? 23.359 3.973 5.273 1 81.81 139 SER B CA 1
ATOM 3115 C C . SER B 1 139 ? 22.25 4.965 4.957 1 81.81 139 SER B C 1
ATOM 3117 O O . SER B 1 139 ? 22.422 6.176 5.086 1 81.81 139 SER B O 1
ATOM 3119 N N . LYS B 1 140 ? 21.109 4.461 4.516 1 83.56 140 LYS B N 1
ATOM 3120 C CA . LYS B 1 140 ? 20.016 5.332 4.109 1 83.56 140 LYS B CA 1
ATOM 3121 C C . LYS B 1 140 ? 18.703 4.902 4.762 1 83.56 140 LYS B C 1
ATOM 3123 O O . LYS B 1 140 ? 18.453 3.709 4.926 1 83.56 140 LYS B O 1
ATOM 3128 N N . PRO B 1 141 ? 18 5.891 5.105 1 88.69 141 PRO B N 1
ATOM 3129 C CA . PRO B 1 141 ? 16.703 5.531 5.672 1 88.69 141 PRO B CA 1
ATOM 3130 C C . PRO B 1 141 ? 15.758 4.922 4.641 1 88.69 141 PRO B C 1
ATOM 3132 O O . PRO B 1 141 ? 15.82 5.266 3.457 1 88.69 141 PRO B O 1
ATOM 3135 N N . ILE B 1 142 ? 15.008 3.984 5.07 1 92.38 142 ILE B N 1
ATOM 3136 C CA . ILE B 1 142 ? 13.969 3.377 4.25 1 92.38 142 ILE B CA 1
ATOM 3137 C C . ILE B 1 142 ? 12.594 3.762 4.789 1 92.38 142 ILE B C 1
ATOM 3139 O O . ILE B 1 142 ? 12.383 3.793 6.004 1 92.38 142 ILE B O 1
ATOM 3143 N N . TYR B 1 143 ? 11.711 4.098 3.826 1 95.12 143 TYR B N 1
ATOM 3144 C CA . TYR B 1 143 ? 10.367 4.52 4.203 1 95.12 143 TYR B CA 1
ATOM 3145 C C . TYR B 1 143 ? 9.32 3.586 3.619 1 95.12 143 TYR B C 1
ATOM 3147 O O . TYR B 1 143 ? 9.531 2.98 2.566 1 95.12 143 TYR B O 1
ATOM 3155 N N . GLU B 1 144 ? 8.281 3.449 4.344 1 95.88 144 GLU B N 1
ATOM 3156 C CA . GLU B 1 144 ? 7.074 2.797 3.852 1 95.88 144 GLU B CA 1
ATOM 3157 C C . GLU B 1 144 ? 6.039 3.822 3.398 1 95.88 144 GLU B C 1
ATOM 3159 O O . GLU B 1 144 ? 5.855 4.855 4.047 1 95.88 144 GLU B O 1
ATOM 3164 N N . PHE B 1 145 ? 5.316 3.506 2.311 1 96.56 145 PHE B N 1
ATOM 3165 C CA . PHE B 1 145 ? 4.445 4.496 1.693 1 96.56 145 PHE B CA 1
ATOM 3166 C C . PHE B 1 145 ? 2.986 4.07 1.79 1 96.56 145 PHE B C 1
ATOM 3168 O O . PHE B 1 145 ? 2.086 4.832 1.436 1 96.56 145 PHE B O 1
ATOM 3175 N N . PHE B 1 146 ? 2.689 2.957 2.33 1 96.56 146 PHE B N 1
ATOM 3176 C CA . PHE B 1 146 ? 1.332 2.428 2.291 1 96.56 146 PHE B CA 1
ATOM 3177 C C . PHE B 1 146 ? 0.494 3.004 3.428 1 96.56 146 PHE B C 1
ATOM 3179 O O . PHE B 1 146 ? 0.936 3.033 4.578 1 96.56 146 PHE B O 1
ATOM 3186 N N . PRO B 1 147 ? -0.688 3.395 3.102 1 97.25 147 PRO B N 1
ATOM 3187 C CA . PRO B 1 147 ? -1.583 3.916 4.137 1 97.25 147 PRO B CA 1
ATOM 3188 C C . PRO B 1 147 ? -2.279 2.809 4.926 1 97.25 147 PRO B C 1
ATOM 3190 O O . PRO B 1 147 ? -3.51 2.777 4.996 1 97.25 147 PRO B O 1
ATOM 3193 N N . ARG B 1 148 ? -1.555 2.047 5.609 1 97.06 148 ARG B N 1
ATOM 3194 C CA . ARG B 1 148 ? -2.092 0.992 6.465 1 97.06 148 ARG B CA 1
ATOM 3195 C C . ARG B 1 148 ? -2.787 1.579 7.688 1 97.06 148 ARG B C 1
ATOM 3197 O O . ARG B 1 148 ? -2.271 2.508 8.32 1 97.06 148 ARG B O 1
ATOM 3204 N N . PRO B 1 149 ? -3.869 0.95 8.031 1 97.62 149 PRO B N 1
ATOM 3205 C CA . PRO B 1 149 ? -4.562 1.495 9.203 1 97.62 149 PRO B CA 1
ATOM 3206 C C . PRO B 1 149 ? -3.67 1.575 10.438 1 97.62 149 PRO B C 1
ATOM 3208 O O . PRO B 1 149 ? -3.564 2.635 11.062 1 97.62 149 PRO B O 1
ATOM 3211 N N . LEU B 1 150 ? -3.014 0.511 10.719 1 97.06 150 LEU B N 1
ATOM 3212 C CA . LEU B 1 150 ? -2.236 0.5 11.953 1 97.06 150 LEU B CA 1
ATOM 3213 C C . LEU B 1 150 ? -1.112 1.529 11.898 1 97.06 150 LEU B C 1
ATOM 3215 O O . LEU B 1 150 ? -0.817 2.188 12.898 1 97.06 150 LEU B O 1
ATOM 3219 N N . SER B 1 151 ? -0.442 1.673 10.734 1 97.75 151 SER B N 1
ATOM 3220 C CA . SER B 1 151 ? 0.629 2.654 10.602 1 97.75 151 SER B CA 1
ATOM 3221 C C . SER B 1 151 ? 0.108 4.074 10.805 1 97.75 151 SER B C 1
ATOM 3223 O O . SER B 1 151 ? 0.74 4.883 11.484 1 97.75 151 SER B O 1
ATOM 3225 N N . LEU B 1 152 ? -1.026 4.348 10.242 1 98.69 152 LEU B N 1
ATOM 3226 C CA . LEU B 1 152 ? -1.632 5.672 10.344 1 98.69 152 LEU B CA 1
ATOM 3227 C C . LEU B 1 152 ? -1.991 5.996 11.789 1 98.69 152 LEU B C 1
ATOM 3229 O O . LEU B 1 152 ? -1.585 7.031 12.32 1 98.69 152 LEU B O 1
ATOM 3233 N N . PHE B 1 153 ? -2.686 5.086 12.422 1 98.81 153 PHE B N 1
ATOM 3234 C CA . PHE B 1 153 ? -3.189 5.34 13.766 1 98.81 153 PHE B CA 1
ATOM 3235 C C . PHE B 1 153 ? -2.057 5.312 14.781 1 98.81 153 PHE B C 1
ATOM 3237 O O . PHE B 1 153 ? -2.072 6.066 15.758 1 98.81 153 PHE B O 1
ATOM 3244 N N . LYS B 1 154 ? -1.146 4.445 14.562 1 98.44 154 LYS B N 1
ATOM 3245 C CA . LYS B 1 154 ? 0.024 4.418 15.438 1 98.44 154 LYS B CA 1
ATOM 3246 C C . LYS B 1 154 ? 0.784 5.742 15.375 1 98.44 154 LYS B C 1
ATOM 3248 O O . LYS B 1 154 ? 1.191 6.273 16.406 1 98.44 154 LYS B O 1
ATOM 3253 N N . SER B 1 155 ? 1.02 6.223 14.164 1 98.06 155 SER B N 1
ATOM 3254 C CA . SER B 1 155 ? 1.688 7.508 13.977 1 98.06 155 SER B CA 1
ATOM 3255 C C . SER B 1 155 ? 0.952 8.625 14.711 1 98.06 155 SER B C 1
ATOM 3257 O O . SER B 1 155 ? 1.566 9.406 15.445 1 98.06 155 SER B O 1
ATOM 3259 N N . ALA B 1 156 ? -0.353 8.68 14.539 1 98.25 156 ALA B N 1
ATOM 3260 C CA . ALA B 1 156 ? -1.17 9.719 15.148 1 98.25 156 ALA B CA 1
ATOM 3261 C C . ALA B 1 156 ? -1.145 9.617 16.672 1 98.25 156 ALA B C 1
ATOM 3263 O O . ALA B 1 156 ? -0.973 10.617 17.359 1 98.25 156 ALA B O 1
ATOM 3264 N N . VAL B 1 157 ? -1.288 8.422 17.203 1 98.38 157 VAL B N 1
ATOM 3265 C CA . VAL B 1 157 ? -1.327 8.195 18.641 1 98.38 157 VAL B CA 1
ATOM 3266 C C . VAL B 1 157 ? 0.023 8.555 19.266 1 98.38 157 VAL B C 1
ATOM 3268 O O . VAL B 1 157 ? 0.082 9.219 20.297 1 98.38 157 VAL B O 1
ATOM 3271 N N . LYS B 1 158 ? 1.08 8.102 18.609 1 97.5 158 LYS B N 1
ATOM 3272 C CA . LYS B 1 158 ? 2.42 8.398 19.109 1 97.5 158 LYS B CA 1
ATOM 3273 C C . LYS B 1 158 ? 2.65 9.898 19.203 1 97.5 158 LYS B C 1
ATOM 3275 O O . LYS B 1 158 ? 3.088 10.406 20.234 1 97.5 158 LYS B O 1
ATOM 3280 N N . HIS B 1 159 ? 2.357 10.57 18.172 1 96.38 159 HIS B N 1
ATOM 3281 C CA . HIS B 1 159 ? 2.551 12.016 18.125 1 96.38 159 HIS B CA 1
ATOM 3282 C C . HIS B 1 159 ? 1.619 12.719 19.109 1 96.38 159 HIS B C 1
ATOM 3284 O O . HIS B 1 159 ? 2.039 13.633 19.828 1 96.38 159 HIS B O 1
ATOM 3290 N N . GLY B 1 160 ? 0.359 12.32 19.125 1 96.94 160 GLY B N 1
ATOM 3291 C CA . GLY B 1 160 ? -0.607 12.898 20.047 1 96.94 160 GLY B CA 1
ATOM 3292 C C . GLY B 1 160 ? -0.215 12.742 21.5 1 96.94 160 GLY B C 1
ATOM 3293 O O . GLY B 1 160 ? -0.38 13.664 22.297 1 96.94 160 GLY B O 1
ATOM 3294 N N . ARG B 1 161 ? 0.294 11.648 21.844 1 97.06 161 ARG B N 1
ATOM 3295 C CA . ARG B 1 161 ? 0.75 11.414 23.203 1 97.06 161 ARG B CA 1
ATOM 3296 C C . ARG B 1 161 ? 1.948 12.297 23.531 1 97.06 161 ARG B C 1
ATOM 3298 O O . ARG B 1 161 ? 2.023 12.859 24.641 1 97.06 161 ARG B O 1
ATOM 3305 N N . ALA B 1 162 ? 2.867 12.398 22.609 1 95.81 162 ALA B N 1
ATOM 3306 C CA . ALA B 1 162 ? 4.047 13.234 22.797 1 95.81 162 ALA B CA 1
ATOM 3307 C C . ALA B 1 162 ? 3.65 14.68 23.078 1 95.81 162 ALA B C 1
ATOM 3309 O O . ALA B 1 162 ? 4.328 15.383 23.828 1 95.81 162 ALA B O 1
ATOM 3310 N N . LEU B 1 163 ? 2.551 15.125 22.516 1 95.31 163 LEU B N 1
ATOM 3311 C CA . LEU B 1 163 ? 2.102 16.516 22.656 1 95.31 163 LEU B CA 1
ATOM 3312 C C . LEU B 1 163 ? 1.069 16.641 23.781 1 95.31 163 LEU B C 1
ATOM 3314 O O . LEU B 1 163 ? 0.576 17.734 24.047 1 95.31 163 LEU B O 1
ATOM 3318 N N . GLY B 1 164 ? 0.682 15.523 24.312 1 94.81 164 GLY B N 1
ATOM 3319 C CA . GLY B 1 164 ? -0.27 15.531 25.422 1 94.81 164 GLY B CA 1
ATOM 3320 C C . GLY B 1 164 ? -1.703 15.734 24.969 1 94.81 164 GLY B C 1
ATOM 3321 O O . GLY B 1 164 ? -2.561 16.125 25.766 1 94.81 164 GLY B O 1
ATOM 3322 N N . VAL B 1 165 ? -2.01 15.43 23.719 1 94.81 165 VAL B N 1
ATOM 3323 C CA . VAL B 1 165 ? -3.338 15.719 23.203 1 94.81 165 VAL B CA 1
ATOM 3324 C C . VAL B 1 165 ? -4.207 14.469 23.266 1 94.81 165 VAL B C 1
ATOM 3326 O O . VAL B 1 165 ? -5.434 14.547 23.141 1 94.81 165 VAL B O 1
ATOM 3329 N N . THR B 1 166 ? -3.627 13.32 23.469 1 96.75 166 THR B N 1
ATOM 3330 C CA . THR B 1 166 ? -4.395 12.086 23.609 1 96.75 166 THR B CA 1
ATOM 3331 C C . THR B 1 166 ? -3.734 11.148 24.609 1 96.75 166 THR B C 1
ATOM 3333 O O . THR B 1 166 ? -2.529 11.242 24.859 1 96.75 166 THR B O 1
ATOM 3336 N N . LYS B 1 167 ? -4.52 10.258 25.172 1 97.38 167 LYS B N 1
ATOM 3337 C CA . LYS B 1 167 ? -4.02 9.234 26.094 1 97.38 167 LYS B CA 1
ATOM 3338 C C . LYS B 1 167 ? -4.16 7.84 25.484 1 97.38 167 LYS B C 1
ATOM 3340 O O . LYS B 1 167 ? -3.805 6.848 26.125 1 97.38 167 LYS B O 1
ATOM 3345 N N . LEU B 1 168 ? -4.676 7.789 24.312 1 98.12 168 LEU B N 1
ATOM 3346 C CA . LEU B 1 168 ? -4.863 6.496 23.656 1 98.12 168 LEU B CA 1
ATOM 3347 C C . LEU B 1 168 ? -3.527 5.781 23.484 1 98.12 168 LEU B C 1
ATOM 3349 O O . LEU B 1 168 ? -2.488 6.422 23.312 1 98.12 168 LEU B O 1
ATOM 3353 N N . GLY B 1 169 ? -3.582 4.438 23.516 1 97.5 169 GLY B N 1
ATOM 3354 C CA . GLY B 1 169 ? -2.35 3.668 23.438 1 97.5 169 GLY B CA 1
ATOM 3355 C C . GLY B 1 169 ? -2.553 2.281 22.859 1 97.5 169 GLY B C 1
ATOM 3356 O O . GLY B 1 169 ? -3.303 2.107 21.891 1 97.5 169 GLY B O 1
ATOM 3357 N N . ALA B 1 170 ? -1.903 1.325 23.5 1 97.44 170 ALA B N 1
ATOM 3358 C CA . ALA B 1 170 ? -1.789 -0.028 22.953 1 97.44 170 ALA B CA 1
ATOM 3359 C C . ALA B 1 170 ? -3.158 -0.691 22.844 1 97.44 170 ALA B C 1
ATOM 3361 O O . ALA B 1 170 ? -3.463 -1.336 21.844 1 97.44 170 ALA B O 1
ATOM 3362 N N . PRO B 1 171 ? -4.062 -0.546 23.859 1 97.31 171 PRO B N 1
ATOM 3363 C CA . PRO B 1 171 ? -5.371 -1.19 23.734 1 97.31 171 PRO B CA 1
ATOM 3364 C C . PRO B 1 171 ? -6.156 -0.694 22.516 1 97.31 171 PRO B C 1
ATOM 3366 O O . PRO B 1 171 ? -6.785 -1.491 21.812 1 97.31 171 PRO B O 1
ATOM 3369 N N . PHE B 1 172 ? -6.07 0.586 22.297 1 98.25 172 PHE B N 1
ATOM 3370 C CA . PHE B 1 172 ? -6.754 1.156 21.141 1 98.25 172 PHE B CA 1
ATOM 3371 C C . PHE B 1 172 ? -6.117 0.674 19.844 1 98.25 172 PHE B C 1
ATOM 3373 O O . PHE B 1 172 ? -6.824 0.308 18.906 1 98.25 172 PHE B O 1
ATOM 3380 N N . LEU B 1 173 ? -4.832 0.67 19.781 1 98.38 173 LEU B N 1
ATOM 3381 C CA . LEU B 1 173 ? -4.117 0.261 18.578 1 98.38 173 LEU B CA 1
ATOM 3382 C C . LEU B 1 173 ? -4.375 -1.21 18.266 1 98.38 173 LEU B C 1
ATOM 3384 O O . LEU B 1 173 ? -4.445 -1.6 17.109 1 98.38 173 LEU B O 1
ATOM 3388 N N . ARG B 1 174 ? -4.484 -2.051 19.281 1 97.38 174 ARG B N 1
ATOM 3389 C CA . ARG B 1 174 ? -4.852 -3.447 19.078 1 97.38 174 ARG B CA 1
ATOM 3390 C C . ARG B 1 174 ? -6.242 -3.564 18.469 1 97.38 174 ARG B C 1
ATOM 3392 O O . ARG B 1 174 ? -6.484 -4.43 17.625 1 97.38 174 ARG B O 1
ATOM 3399 N N . TRP B 1 175 ? -7.113 -2.713 18.984 1 97.06 175 TRP B N 1
ATOM 3400 C CA . TRP B 1 175 ? -8.453 -2.682 18.422 1 97.06 175 TRP B CA 1
ATOM 3401 C C . TRP B 1 175 ? -8.414 -2.287 16.953 1 97.06 175 TRP B C 1
ATOM 3403 O O . TRP B 1 175 ? -9.086 -2.9 16.109 1 97.06 175 TRP B O 1
ATOM 3413 N N . VAL B 1 176 ? -7.637 -1.273 16.594 1 97.88 176 VAL B N 1
ATOM 3414 C CA . VAL B 1 176 ? -7.484 -0.823 15.219 1 97.88 176 VAL B CA 1
ATOM 3415 C C . VAL B 1 176 ? -6.957 -1.967 14.359 1 97.88 176 VAL B C 1
ATOM 3417 O O . VAL B 1 176 ? -7.5 -2.246 13.289 1 97.88 176 VAL B O 1
ATOM 3420 N N . TYR B 1 177 ? -5.953 -2.604 14.844 1 96.81 177 TYR B N 1
ATOM 3421 C CA . TYR B 1 177 ? -5.34 -3.717 14.125 1 96.81 177 TYR B CA 1
ATOM 3422 C C . TYR B 1 177 ? -6.363 -4.805 13.828 1 96.81 177 TYR B C 1
ATOM 3424 O O . TYR B 1 177 ? -6.359 -5.387 12.742 1 96.81 177 TYR B O 1
ATOM 3432 N N . THR B 1 178 ? -7.195 -5.035 14.781 1 96.12 178 THR B N 1
ATOM 3433 C CA . THR B 1 178 ? -8.109 -6.172 14.695 1 96.12 178 THR B CA 1
ATOM 3434 C C . THR B 1 178 ? -9.328 -5.816 13.852 1 96.12 178 THR B C 1
ATOM 3436 O O . THR B 1 178 ? -9.836 -6.656 13.102 1 96.12 178 THR B O 1
ATOM 3439 N N . TYR B 1 179 ? -9.758 -4.52 13.914 1 96.06 179 TYR B N 1
ATOM 3440 C CA . TYR B 1 179 ? -11.125 -4.285 13.453 1 96.06 179 TYR B CA 1
ATOM 3441 C C . TYR B 1 179 ? -11.148 -3.256 12.328 1 96.06 179 TYR B C 1
ATOM 3443 O O . TYR B 1 179 ? -12.195 -3.035 11.703 1 96.06 179 TYR B O 1
ATOM 3451 N N . VAL B 1 180 ? -10.07 -2.553 12.07 1 97.12 180 VAL B N 1
ATOM 3452 C CA . VAL B 1 180 ? -10.07 -1.546 11.016 1 97.12 180 VAL B CA 1
ATOM 3453 C C . VAL B 1 180 ? -9.344 -2.086 9.781 1 97.12 180 VAL B C 1
ATOM 3455 O O . VAL B 1 180 ? -8.188 -2.504 9.875 1 97.12 180 VAL B O 1
ATOM 3458 N N . ALA B 1 181 ? -10.016 -2.057 8.68 1 96.5 181 ALA B N 1
ATOM 3459 C CA . ALA B 1 181 ? -9.469 -2.639 7.457 1 96.5 181 ALA B CA 1
ATOM 3460 C C . ALA B 1 181 ? -9.438 -1.615 6.328 1 96.5 181 ALA B C 1
ATOM 3462 O O . ALA B 1 181 ? -10.32 -0.763 6.23 1 96.5 181 ALA B O 1
ATOM 3463 N N . LEU B 1 182 ? -8.406 -1.682 5.527 1 96.94 182 LEU B N 1
ATOM 3464 C CA . LEU B 1 182 ? -8.391 -1.007 4.234 1 96.94 182 LEU B CA 1
ATOM 3465 C C . LEU B 1 182 ? -9.281 -1.732 3.232 1 96.94 182 LEU B C 1
ATOM 3467 O O . LEU B 1 182 ? -9.172 -2.949 3.066 1 96.94 182 LEU B O 1
ATOM 3471 N N . THR B 1 183 ? -10.148 -1.016 2.562 1 94.81 183 THR B N 1
ATOM 3472 C CA . THR B 1 183 ? -11.039 -1.671 1.615 1 94.81 183 T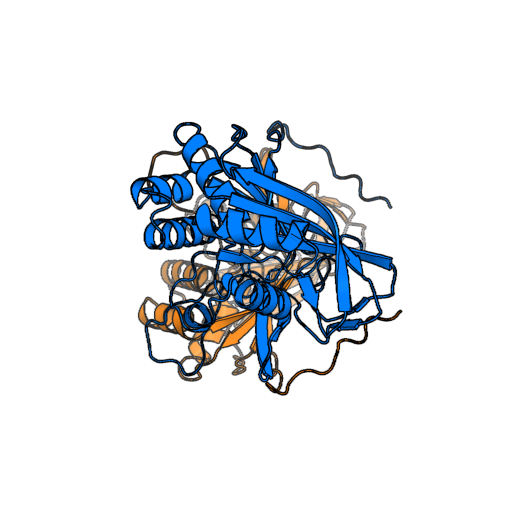HR B CA 1
ATOM 3473 C C . THR B 1 183 ? -10.648 -1.338 0.179 1 94.81 183 THR B C 1
ATOM 3475 O O . THR B 1 183 ? -10.938 -2.102 -0.743 1 94.81 183 THR B O 1
ATOM 3478 N N . ASP B 1 184 ? -10.109 -0.188 -0.008 1 94.5 184 ASP B N 1
ATOM 3479 C CA . ASP B 1 184 ? -9.648 0.231 -1.327 1 94.5 184 ASP B CA 1
ATOM 3480 C C . ASP B 1 184 ? -8.688 1.416 -1.223 1 94.5 184 ASP B C 1
ATOM 3482 O O . ASP B 1 184 ? -8.602 2.061 -0.175 1 94.5 184 ASP B O 1
ATOM 3486 N N . PHE B 1 185 ? -7.977 1.614 -2.273 1 96.25 185 PHE B N 1
ATOM 3487 C CA . PHE B 1 185 ? -7.133 2.799 -2.355 1 96.25 185 PHE B CA 1
ATOM 3488 C C . PHE B 1 185 ? -6.773 3.111 -3.805 1 96.25 185 PHE B C 1
ATOM 3490 O O . PHE B 1 185 ? -7.047 2.312 -4.703 1 96.25 185 PHE B O 1
ATOM 3497 N N . GLY B 1 186 ? -6.211 4.277 -4.012 1 94.12 186 GLY B N 1
ATOM 3498 C CA . GLY B 1 186 ? -5.812 4.68 -5.352 1 94.12 186 GLY B CA 1
ATOM 3499 C C . GLY B 1 186 ? -4.961 5.934 -5.371 1 94.12 186 GLY B C 1
ATOM 3500 O O . GLY B 1 186 ? -4.742 6.559 -4.332 1 94.12 186 GLY B O 1
ATOM 3501 N N . CYS B 1 187 ? -4.383 6.109 -6.516 1 92.19 187 CYS B N 1
ATOM 3502 C CA . CYS B 1 187 ? -3.586 7.309 -6.758 1 92.19 187 CYS B CA 1
ATOM 3503 C C . CYS B 1 187 ? -3.977 7.965 -8.078 1 92.19 187 CYS B C 1
ATOM 3505 O O . CYS B 1 187 ? -4.605 7.336 -8.93 1 92.19 187 CYS B O 1
ATOM 3507 N N . HIS B 1 188 ? -3.895 9.219 -8.211 1 77.69 188 HIS B N 1
ATOM 3508 C CA . HIS B 1 188 ? -4.32 9.953 -9.398 1 77.69 188 HIS B CA 1
ATOM 3509 C C . HIS B 1 188 ? -3.307 9.812 -10.523 1 77.69 188 HIS B C 1
ATOM 3511 O O . HIS B 1 188 ? -3.682 9.711 -11.695 1 77.69 188 HIS B O 1
ATOM 3517 N N . SER B 1 189 ? -2.055 9.977 -10.211 1 77.19 189 SER B N 1
ATOM 3518 C CA . SER B 1 189 ? -0.998 9.812 -11.203 1 77.19 189 SER B CA 1
ATOM 3519 C C . SER B 1 189 ? 0.061 8.828 -10.727 1 77.19 189 SER B C 1
ATOM 3521 O O . SER B 1 189 ? 0.014 7.645 -11.07 1 77.19 189 SER B O 1
ATOM 3523 N N . ARG B 1 190 ? 0.786 9.312 -9.906 1 84.38 190 ARG B N 1
ATOM 3524 C CA . ARG B 1 190 ? 1.796 8.469 -9.289 1 84.38 190 ARG B CA 1
ATOM 3525 C C . ARG B 1 190 ? 1.451 8.18 -7.832 1 84.38 190 ARG B C 1
ATOM 3527 O O . ARG B 1 190 ? 1.016 9.078 -7.102 1 84.38 190 ARG B O 1
ATOM 3534 N N . CYS B 1 191 ? 1.59 6.949 -7.527 1 92 191 CYS B N 1
ATOM 3535 C CA . CYS B 1 191 ? 1.258 6.59 -6.152 1 92 191 CYS B CA 1
ATOM 3536 C C . CYS B 1 191 ? 2.328 7.082 -5.188 1 92 191 CYS B C 1
ATOM 3538 O O . CYS B 1 191 ? 2.016 7.527 -4.082 1 92 191 CYS B O 1
ATOM 3540 N N . VAL B 1 192 ? 3.545 7.012 -5.688 1 95.75 192 VAL B N 1
ATOM 3541 C CA . VAL B 1 192 ? 4.637 7.562 -4.895 1 95.75 192 VAL B CA 1
ATOM 3542 C C . VAL B 1 192 ? 5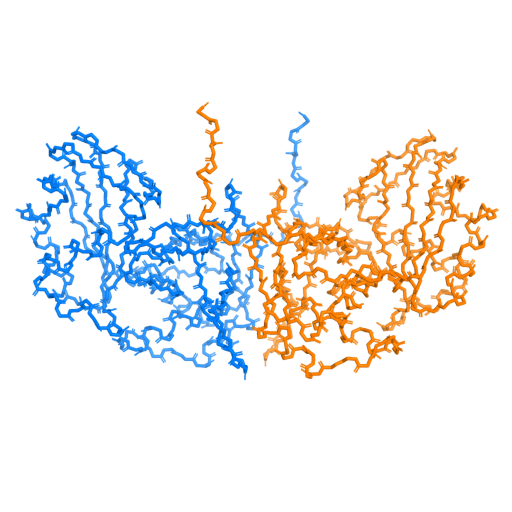.148 8.852 -5.539 1 95.75 192 VAL B C 1
ATOM 3544 O O . VAL B 1 192 ? 5.746 8.82 -6.613 1 95.75 192 VAL B O 1
ATOM 3547 N N . ALA B 1 193 ? 4.941 9.914 -4.848 1 95.19 193 ALA B N 1
ATOM 3548 C CA . ALA B 1 193 ? 5.359 11.219 -5.352 1 95.19 193 ALA B CA 1
ATOM 3549 C C . ALA B 1 193 ? 6.668 11.664 -4.703 1 95.19 193 ALA B C 1
ATOM 3551 O O . ALA B 1 193 ? 6.941 11.328 -3.549 1 95.19 193 ALA B O 1
ATOM 3552 N N . THR B 1 194 ? 7.422 12.367 -5.426 1 94.44 194 THR B N 1
ATOM 3553 C CA . THR B 1 194 ? 8.656 12.969 -4.941 1 94.44 194 THR B CA 1
ATOM 3554 C C . THR B 1 194 ? 8.531 14.492 -4.887 1 94.44 194 THR B C 1
ATOM 3556 O O . THR B 1 194 ? 8.117 15.117 -5.859 1 94.44 194 THR B O 1
ATOM 3559 N N . VAL B 1 195 ? 8.859 15.008 -3.758 1 95.19 195 VAL B N 1
ATOM 3560 C CA . VAL B 1 195 ? 8.844 16.469 -3.648 1 95.19 195 VAL B CA 1
ATOM 3561 C C . VAL B 1 195 ? 10.234 16.969 -3.238 1 95.19 195 VAL B C 1
ATOM 3563 O O . VAL B 1 195 ? 10.969 16.266 -2.539 1 95.19 195 VAL B O 1
ATOM 3566 N N . LYS B 1 196 ? 10.523 18.156 -3.625 1 93.75 196 LYS B N 1
ATOM 3567 C CA . LYS B 1 196 ? 11.797 18.781 -3.283 1 93.75 196 LYS B CA 1
ATOM 3568 C C . LYS B 1 196 ? 11.68 19.578 -1.989 1 93.75 196 LYS B C 1
ATOM 3570 O O . LYS B 1 196 ? 10.734 20.359 -1.813 1 93.75 196 LYS B O 1
ATOM 3575 N N . LEU B 1 197 ? 12.594 19.281 -1.133 1 87.56 197 LEU B N 1
ATOM 3576 C CA . LEU B 1 197 ? 12.633 20 0.132 1 87.56 197 LEU B CA 1
ATOM 3577 C C . LEU B 1 197 ? 13.68 21.109 0.089 1 87.56 197 LEU B C 1
ATOM 3579 O O . LEU B 1 197 ? 14.609 21.062 -0.726 1 87.56 197 LEU B O 1
ATOM 3583 N N . PRO B 1 198 ? 13.391 22.078 0.97 1 75.19 198 PRO B N 1
ATOM 3584 C CA . PRO B 1 198 ? 14.422 23.125 1.014 1 75.19 198 PRO B CA 1
ATOM 3585 C C . PRO B 1 198 ? 15.781 22.594 1.443 1 75.19 198 PRO B C 1
ATOM 3587 O O . PRO B 1 198 ? 15.859 21.672 2.266 1 75.19 198 PRO B O 1
ATOM 3590 N N . GLY B 1 199 ? 16.922 23.094 0.883 1 73.88 199 GLY B N 1
ATOM 3591 C CA . GLY B 1 199 ? 18.281 22.672 1.208 1 73.88 199 GLY B CA 1
ATOM 3592 C C . GLY B 1 199 ? 18.766 21.531 0.338 1 73.88 199 GLY B C 1
ATOM 3593 O O . GLY B 1 199 ? 19.844 20.984 0.57 1 73.88 199 GLY B O 1
ATOM 3594 N N . GLY B 1 200 ? 17.859 21.125 -0.625 1 76.5 200 GLY B N 1
ATOM 3595 C CA . GLY B 1 200 ? 18.312 20.188 -1.629 1 76.5 200 GLY B CA 1
ATOM 3596 C C . GLY B 1 200 ? 17.828 18.766 -1.374 1 76.5 200 GLY B C 1
ATOM 3597 O O . GLY B 1 200 ? 18.062 17.875 -2.188 1 76.5 200 GLY B O 1
ATOM 3598 N N . GLY B 1 201 ? 17.156 18.516 -0.309 1 86.25 201 GLY B N 1
ATOM 3599 C CA . GLY B 1 201 ? 16.672 17.172 -0.052 1 86.25 201 GLY B CA 1
ATOM 3600 C C . GLY B 1 201 ? 15.352 16.859 -0.722 1 86.25 201 GLY B C 1
ATOM 3601 O O . GLY B 1 201 ? 14.742 17.734 -1.334 1 86.25 201 GLY B O 1
ATOM 3602 N N . ILE B 1 202 ? 15.047 15.539 -0.862 1 91.56 202 ILE B N 1
ATOM 3603 C CA . ILE B 1 202 ? 13.773 15.117 -1.428 1 91.56 202 ILE B CA 1
ATOM 3604 C C . ILE B 1 202 ? 13.008 14.281 -0.408 1 91.56 202 ILE B C 1
ATOM 3606 O O . ILE B 1 202 ? 13.602 13.711 0.508 1 91.56 202 ILE B O 1
ATOM 3610 N N . ALA B 1 203 ? 11.75 14.328 -0.542 1 94.5 203 ALA B N 1
ATOM 3611 C CA . ALA B 1 203 ? 10.867 13.438 0.208 1 94.5 203 ALA B CA 1
ATOM 3612 C C . ALA B 1 203 ? 9.93 12.68 -0.727 1 94.5 203 ALA B C 1
ATOM 3614 O O . ALA B 1 203 ? 9.336 13.273 -1.632 1 94.5 203 ALA B O 1
ATOM 3615 N N . ARG B 1 204 ? 9.945 11.43 -0.546 1 95.25 204 ARG B N 1
ATOM 3616 C CA . ARG B 1 204 ? 9.039 10.57 -1.297 1 95.25 204 ARG B CA 1
ATOM 3617 C C . ARG B 1 204 ? 7.938 10.016 -0.396 1 95.25 204 ARG B C 1
ATOM 3619 O O . ARG B 1 204 ? 8.188 9.695 0.768 1 95.25 204 ARG B O 1
ATOM 3626 N N . GLY B 1 205 ? 6.758 9.938 -1 1 96.75 205 GLY B N 1
ATOM 3627 C CA . GLY B 1 205 ? 5.66 9.375 -0.23 1 96.75 205 GLY B CA 1
ATOM 3628 C C . GLY B 1 205 ? 4.414 9.133 -1.056 1 96.75 205 GLY B C 1
ATOM 3629 O O . GLY B 1 205 ? 4.375 9.461 -2.242 1 96.75 205 GLY B O 1
ATOM 3630 N N . PHE B 1 206 ? 3.465 8.555 -0.487 1 97.5 206 PHE B N 1
ATOM 3631 C CA . PHE B 1 206 ? 2.205 8.203 -1.133 1 97.5 206 PHE B CA 1
ATOM 3632 C C . PHE B 1 206 ? 1.328 9.438 -1.312 1 97.5 206 PHE B C 1
ATOM 3634 O O . PHE B 1 206 ? 1.178 10.242 -0.385 1 97.5 206 PHE B O 1
ATOM 3641 N N . LEU B 1 207 ? 0.788 9.609 -2.475 1 96.62 207 LEU B N 1
ATOM 3642 C CA . LEU B 1 207 ? -0.19 10.633 -2.822 1 96.62 207 LEU B CA 1
ATOM 3643 C C . LEU B 1 207 ? -1.432 10.008 -3.449 1 96.62 207 LEU B C 1
ATOM 3645 O O . LEU B 1 207 ? -1.353 9.398 -4.52 1 96.62 207 LEU B O 1
ATOM 3649 N N . GLY B 1 208 ? -2.531 10.094 -2.771 1 95.94 208 GLY B N 1
ATOM 3650 C CA . GLY B 1 208 ? -3.758 9.477 -3.246 1 95.94 208 GLY B CA 1
ATOM 3651 C C . GLY B 1 208 ? -4.848 9.43 -2.193 1 95.94 208 GLY B C 1
ATOM 3652 O O . GLY B 1 208 ? -5.008 10.367 -1.412 1 95.94 208 GLY B O 1
ATOM 3653 N N . TRP B 1 209 ? -5.664 8.398 -2.303 1 97 209 TRP B N 1
ATOM 3654 C CA . TRP B 1 209 ? -6.781 8.234 -1.38 1 97 209 TRP B CA 1
ATOM 3655 C C . TRP B 1 209 ? -6.902 6.777 -0.928 1 97 209 TRP B C 1
ATOM 3657 O O . TRP B 1 209 ? -6.367 5.875 -1.572 1 97 209 TRP B O 1
ATOM 3667 N N . ALA B 1 210 ? -7.531 6.586 0.171 1 97.62 210 ALA B N 1
ATOM 3668 C CA . ALA B 1 210 ? -7.773 5.246 0.705 1 97.62 210 ALA B CA 1
ATOM 3669 C C . ALA B 1 210 ? -9.133 5.176 1.403 1 97.62 210 ALA B C 1
ATOM 3671 O O . ALA B 1 210 ? -9.586 6.16 1.991 1 97.62 210 ALA B O 1
ATOM 3672 N N . LEU B 1 211 ? -9.742 4.02 1.303 1 97.75 211 LEU B N 1
ATOM 3673 C CA . LEU B 1 211 ? -11.016 3.734 1.949 1 97.75 211 LEU B CA 1
ATOM 3674 C C . LEU B 1 211 ? -10.844 2.705 3.062 1 97.75 211 LEU B C 1
ATOM 3676 O O . LEU B 1 211 ? -10.102 1.735 2.906 1 97.75 211 LEU B O 1
ATOM 3680 N N . TYR B 1 212 ? -11.531 2.98 4.152 1 98 212 TYR B N 1
ATOM 3681 C CA . TYR B 1 212 ? -11.414 2.109 5.316 1 98 212 TYR B CA 1
ATOM 3682 C C . TYR B 1 212 ? -12.781 1.751 5.871 1 98 212 TYR B C 1
ATOM 3684 O O . TYR B 1 212 ? -13.758 2.477 5.652 1 98 212 TYR B O 1
ATOM 3692 N N . ARG B 1 213 ? -12.805 0.678 6.594 1 96.94 213 ARG B N 1
ATOM 3693 C CA . ARG B 1 213 ? -13.992 0.252 7.316 1 96.94 213 ARG B CA 1
ATOM 3694 C C . ARG B 1 213 ? -13.633 -0.303 8.695 1 96.94 213 ARG B C 1
ATOM 3696 O O . ARG B 1 213 ? -12.742 -1.141 8.812 1 96.94 213 ARG B O 1
ATOM 3703 N N . ALA B 1 214 ? -14.281 0.151 9.68 1 96.56 214 ALA B N 1
ATOM 3704 C CA . ALA B 1 214 ? -14.18 -0.417 11.023 1 96.56 214 ALA B CA 1
ATOM 3705 C C . ALA B 1 214 ? -15.266 -1.465 11.258 1 96.56 214 ALA B C 1
ATOM 3707 O O . ALA B 1 214 ? -16.453 -1.164 11.164 1 96.56 214 ALA B O 1
ATOM 3708 N N . TYR B 1 215 ? -14.93 -2.682 11.547 1 91.81 215 TYR B N 1
ATOM 3709 C CA . TYR B 1 215 ? -15.875 -3.758 11.812 1 91.81 215 TYR B CA 1
ATOM 3710 C C . TYR B 1 215 ? -16.266 -3.805 13.281 1 91.81 215 TYR B C 1
ATOM 3712 O O . TYR B 1 215 ? -17.172 -4.543 13.672 1 91.81 215 TYR B O 1
ATOM 3720 N N . GLY B 1 216 ? -15.789 -2.99 14.086 1 86.5 216 GLY B N 1
ATOM 3721 C CA . GLY B 1 216 ? -16.156 -2.844 15.484 1 86.5 216 GLY B CA 1
ATOM 3722 C C . GLY B 1 216 ? -16.734 -1.478 15.805 1 86.5 216 GLY B C 1
ATOM 3723 O O . GLY B 1 216 ? -16.281 -0.465 15.266 1 86.5 216 GLY B O 1
ATOM 3724 N N . LYS B 1 217 ? -17.672 -1.485 16.781 1 89.19 217 LYS B N 1
ATOM 3725 C CA . LYS B 1 217 ? -18.328 -0.225 17.109 1 89.19 217 LYS B CA 1
ATOM 3726 C C . LYS B 1 217 ? -17.859 0.307 18.453 1 89.19 217 LYS B C 1
ATOM 3728 O O . LYS B 1 217 ? -18.078 1.474 18.781 1 89.19 217 LYS B O 1
ATOM 3733 N N . ARG B 1 218 ? -17.203 -0.436 19.172 1 92.25 218 ARG B N 1
ATOM 3734 C CA . ARG B 1 218 ? -16.938 -0.127 20.562 1 92.25 218 ARG B CA 1
ATOM 3735 C C . ARG B 1 218 ? -16.031 1.099 20.688 1 92.25 218 ARG B C 1
ATOM 3737 O O . ARG B 1 218 ? -16.141 1.86 21.656 1 92.25 218 ARG B O 1
ATOM 3744 N N . ARG B 1 219 ? -15.164 1.315 19.719 1 96.44 219 ARG B N 1
ATOM 3745 C CA . ARG B 1 219 ? -14.172 2.379 19.859 1 96.44 219 ARG B CA 1
ATOM 3746 C C . ARG B 1 219 ? -14.258 3.363 18.7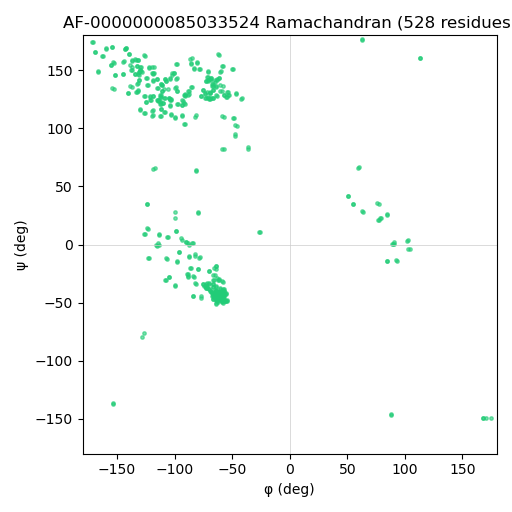03 1 96.44 219 ARG B C 1
ATOM 3748 O O . ARG B 1 219 ? -13.242 3.896 18.25 1 96.44 219 ARG B O 1
ATOM 3755 N N . ILE B 1 220 ? -15.414 3.602 18.219 1 97.62 220 ILE B N 1
ATOM 3756 C CA . ILE B 1 220 ? -15.617 4.461 17.047 1 97.62 220 ILE B CA 1
ATOM 3757 C C . ILE B 1 220 ? -15.312 5.91 17.422 1 97.62 220 ILE B C 1
ATOM 3759 O O . ILE B 1 220 ? -14.734 6.652 16.625 1 97.62 220 ILE B O 1
ATOM 3763 N N . THR B 1 221 ? -15.688 6.285 18.625 1 97.5 221 THR B N 1
ATOM 3764 C CA . THR B 1 221 ? -15.383 7.641 19.062 1 97.5 221 THR B CA 1
ATOM 3765 C C . THR B 1 221 ? -13.875 7.867 19.109 1 97.5 221 THR B C 1
ATOM 3767 O O . THR B 1 221 ? -13.383 8.891 18.641 1 97.5 221 THR B O 1
ATOM 3770 N N . ASP B 1 222 ? -13.141 6.891 19.703 1 98.12 222 ASP B N 1
ATOM 3771 C CA . ASP B 1 222 ? -11.68 6.965 19.75 1 98.12 222 ASP B CA 1
ATOM 3772 C C . ASP B 1 222 ? -11.094 7 18.344 1 98.12 222 ASP B C 1
ATOM 3774 O O . ASP B 1 222 ? -10.109 7.695 18.078 1 98.12 222 ASP B O 1
ATOM 3778 N N . LEU B 1 223 ? -11.742 6.219 17.469 1 98.56 223 LEU B N 1
ATOM 3779 C CA . LEU B 1 223 ? -11.328 6.191 16.078 1 98.56 223 LEU B CA 1
A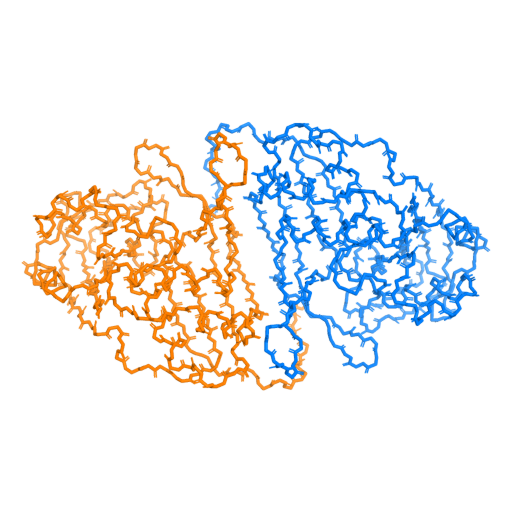TOM 3780 C C . LEU B 1 223 ? -11.414 7.582 15.453 1 98.56 223 LEU B C 1
ATOM 3782 O O . LEU B 1 223 ? -10.43 8.07 14.891 1 98.56 223 LEU B O 1
ATOM 3786 N N . TRP B 1 224 ? -12.438 8.234 15.602 1 98.44 224 TRP B N 1
ATOM 3787 C CA . TRP B 1 224 ? -12.641 9.531 14.953 1 98.44 224 TRP B CA 1
ATOM 3788 C C . TRP B 1 224 ? -11.836 10.617 15.648 1 98.44 224 TRP B C 1
ATOM 3790 O O . TRP B 1 224 ? -11.367 11.562 15.008 1 98.44 224 TRP B O 1
ATOM 3800 N N . LYS B 1 225 ? -11.672 10.531 16.969 1 98.12 225 LYS B N 1
ATOM 3801 C CA . LYS B 1 225 ? -10.758 11.453 17.641 1 98.12 225 LYS B CA 1
ATOM 3802 C C . LYS B 1 225 ? -9.367 11.383 17.016 1 98.12 225 LYS B C 1
ATOM 3804 O O . LYS B 1 225 ? -8.719 12.414 16.828 1 98.12 225 LYS B O 1
ATOM 3809 N N . THR B 1 226 ? -8.969 10.195 16.75 1 98.62 226 THR B N 1
ATOM 3810 C CA . THR B 1 226 ? -7.633 10.008 16.188 1 98.62 226 THR B CA 1
ATOM 3811 C C . THR B 1 226 ? -7.578 10.461 14.742 1 98.62 226 THR B C 1
ATOM 3813 O O . THR B 1 226 ? -6.566 11.016 14.297 1 98.62 226 THR B O 1
ATOM 3816 N N . ILE B 1 227 ? -8.664 10.227 13.969 1 98.62 227 ILE B N 1
ATOM 3817 C CA . ILE B 1 227 ? -8.734 10.711 12.594 1 98.62 227 ILE B CA 1
ATOM 3818 C C . ILE B 1 227 ? -8.633 12.234 12.578 1 98.62 227 ILE B C 1
ATOM 3820 O O . ILE B 1 227 ? -7.945 12.805 11.734 1 98.62 227 ILE B O 1
ATOM 3824 N N . ARG B 1 228 ? -9.305 12.875 13.531 1 97.94 228 ARG B N 1
ATOM 3825 C CA . ARG B 1 228 ? -9.211 14.328 13.625 1 97.94 228 ARG B CA 1
ATOM 3826 C C . ARG B 1 228 ? -7.809 14.766 14.016 1 97.94 228 ARG B C 1
ATOM 3828 O O . ARG B 1 228 ? -7.336 15.82 13.578 1 97.94 228 ARG B O 1
ATOM 3835 N N . LEU B 1 229 ? -7.215 14 14.844 1 97.81 229 LEU B N 1
ATOM 3836 C CA . LEU B 1 229 ? -5.812 14.25 15.156 1 97.81 229 LEU B CA 1
ATOM 3837 C C . LEU B 1 229 ? -4.953 14.195 13.898 1 97.81 229 LEU B C 1
ATOM 3839 O O . LEU B 1 229 ? -4.09 15.055 13.695 1 97.81 229 LEU B O 1
ATOM 3843 N N . MET B 1 230 ? -5.172 13.211 12.992 1 98.5 230 MET B N 1
ATOM 3844 C CA . MET B 1 230 ? -4.469 13.102 11.719 1 98.5 230 MET B CA 1
ATOM 3845 C C . MET B 1 230 ? -4.684 14.352 10.867 1 98.5 230 MET B C 1
ATOM 3847 O O . MET B 1 230 ? -3.732 14.883 10.297 1 98.5 230 MET B O 1
ATOM 3851 N N . GLU B 1 231 ? -5.859 14.781 10.836 1 97.69 231 GLU B N 1
ATOM 3852 C CA . GLU B 1 231 ? -6.199 15.945 10.031 1 97.69 231 GLU B CA 1
ATOM 3853 C C . GLU B 1 231 ? -5.539 17.219 10.578 1 97.69 231 GLU B C 1
ATOM 3855 O O . GLU B 1 231 ? -5.199 18.125 9.82 1 97.69 231 GLU B O 1
ATOM 3860 N N . THR B 1 232 ? -5.426 17.234 11.844 1 97.75 232 THR B N 1
ATOM 3861 C CA . THR B 1 232 ? -4.93 18.438 12.492 1 97.75 232 THR B CA 1
ATOM 3862 C C . THR B 1 232 ? -3.402 18.469 12.484 1 97.75 232 THR B C 1
ATOM 3864 O O . THR B 1 232 ? -2.801 19.484 12.133 1 97.75 232 THR B O 1
ATOM 3867 N N . LEU B 1 233 ? -2.781 17.328 12.812 1 97.88 233 LEU B N 1
ATOM 3868 C CA . LEU B 1 233 ? -1.341 17.328 13.055 1 97.88 233 LEU B CA 1
ATOM 3869 C C . LEU B 1 233 ? -0.614 16.516 11.992 1 97.88 233 LEU B C 1
ATOM 3871 O O . LEU B 1 233 ? 0.586 16.266 12.109 1 97.88 233 LEU B O 1
ATOM 3875 N N . ASN B 1 234 ? -1.305 16.109 10.961 1 98.44 234 ASN B N 1
ATOM 3876 C CA . ASN B 1 234 ? -0.738 15.312 9.875 1 98.44 234 ASN B CA 1
ATOM 3877 C C . ASN B 1 234 ? -0.238 13.961 10.375 1 98.44 234 ASN B C 1
ATOM 3879 O O . ASN B 1 234 ? -0.397 13.633 11.555 1 98.44 234 ASN B O 1
ATOM 3883 N N . VAL B 1 235 ? 0.229 13.141 9.43 1 98.25 235 VAL B N 1
ATOM 3884 C CA . VAL B 1 235 ? 0.568 11.766 9.797 1 98.25 235 VAL B CA 1
ATOM 3885 C C . VAL B 1 235 ? 1.88 11.359 9.125 1 98.25 235 VAL B C 1
ATOM 3887 O O . VAL B 1 235 ? 2.215 11.867 8.047 1 98.25 235 VAL B O 1
ATOM 3890 N N . GLY B 1 236 ? 2.615 10.453 9.812 1 97.44 236 GLY B N 1
ATOM 3891 C CA . GLY B 1 236 ? 3.873 9.953 9.281 1 97.44 236 GLY B CA 1
ATOM 3892 C C . GLY B 1 236 ? 5.066 10.812 9.664 1 97.44 236 GLY B C 1
ATOM 3893 O O . GLY B 1 236 ? 5.137 11.32 10.781 1 97.44 236 GLY B O 1
ATOM 3894 N N . THR B 1 237 ? 6.066 10.914 8.742 1 94.88 237 THR B N 1
ATOM 3895 C CA . THR B 1 237 ? 7.277 11.695 8.977 1 94.88 237 THR B CA 1
ATOM 3896 C C . THR B 1 237 ? 7.211 13.031 8.25 1 94.88 237 THR B C 1
ATOM 3898 O O . THR B 1 237 ? 6.652 13.117 7.152 1 94.88 237 THR B O 1
ATOM 3901 N N . GLY B 1 238 ? 7.84 14.039 8.859 1 93.75 238 GLY B N 1
ATOM 3902 C CA . GLY B 1 238 ? 7.902 15.352 8.234 1 93.75 238 GLY B CA 1
ATOM 3903 C C . GLY B 1 238 ? 6.594 16.109 8.32 1 93.75 238 GLY B C 1
ATOM 3904 O O . GLY B 1 238 ? 6.23 16.844 7.387 1 93.75 238 GLY B O 1
ATOM 3905 N N . ARG B 1 239 ? 5.871 15.969 9.406 1 94.88 239 ARG B N 1
ATOM 3906 C CA . ARG B 1 239 ? 4.531 16.531 9.57 1 94.88 239 ARG B CA 1
ATOM 3907 C C . ARG B 1 239 ? 4.578 18.047 9.672 1 94.88 239 ARG B C 1
ATOM 3909 O O . ARG B 1 239 ? 3.732 18.734 9.094 1 94.88 239 ARG B O 1
ATOM 3916 N N . SER B 1 240 ? 5.562 18.578 10.375 1 93 240 SER B N 1
ATOM 3917 C CA . SER B 1 240 ? 5.633 20.016 10.586 1 93 240 SER B CA 1
ATOM 3918 C C . SER B 1 240 ? 5.977 20.75 9.297 1 93 240 SER B C 1
ATOM 3920 O O . SER B 1 240 ? 5.676 21.938 9.156 1 93 240 SER B O 1
ATOM 3922 N N . MET B 1 241 ? 6.582 20.016 8.398 1 93.88 241 MET B N 1
ATOM 3923 C CA . MET B 1 241 ? 6.945 20.641 7.129 1 93.88 241 MET B CA 1
ATOM 3924 C C . MET B 1 241 ? 5.859 20.406 6.082 1 93.88 241 MET B C 1
ATOM 3926 O O . MET B 1 241 ? 6.039 20.75 4.914 1 93.88 241 MET B O 1
ATOM 3930 N N . GLY B 1 242 ? 4.824 19.828 6.512 1 97.31 242 GLY B N 1
ATOM 3931 C CA . GLY B 1 242 ? 3.656 19.766 5.648 1 97.31 242 GLY B CA 1
ATOM 3932 C C . GLY B 1 242 ? 3.477 18.422 4.973 1 97.31 242 GLY B C 1
ATOM 3933 O O . GLY B 1 242 ? 2.607 18.266 4.109 1 97.31 242 GLY B O 1
ATOM 3934 N N . LEU B 1 243 ? 4.309 17.453 5.262 1 97.75 243 LEU B N 1
ATOM 3935 C CA . LEU B 1 243 ? 4.102 16.109 4.734 1 97.75 243 LEU B CA 1
ATOM 3936 C C . LEU B 1 243 ? 3.018 15.383 5.52 1 97.75 243 LEU B C 1
ATOM 3938 O O . LEU B 1 243 ? 2.742 15.727 6.672 1 97.75 243 LEU B O 1
ATOM 3942 N N . GLY B 1 244 ? 2.326 14.469 4.867 1 98.44 244 GLY B N 1
ATOM 3943 C CA . GLY B 1 244 ? 1.354 13.625 5.539 1 98.44 244 GLY B CA 1
ATOM 3944 C C . GLY B 1 244 ? 0.047 14.336 5.836 1 98.44 244 GLY B C 1
ATOM 3945 O O . GLY B 1 244 ? -0.665 13.977 6.773 1 98.44 244 GLY B O 1
ATOM 3946 N N . ALA B 1 245 ? -0.229 15.43 5.102 1 98.69 245 ALA B N 1
ATOM 3947 C CA . ALA B 1 245 ? -1.508 16.125 5.242 1 98.69 245 ALA B CA 1
ATOM 3948 C C . ALA B 1 245 ? -2.658 15.25 4.738 1 98.69 245 ALA B C 1
ATOM 3950 O O . ALA B 1 245 ? -2.586 14.695 3.643 1 98.69 245 ALA B O 1
ATOM 3951 N N . VAL B 1 246 ? -3.717 15.203 5.566 1 98.12 246 VAL B N 1
ATOM 3952 C CA . VAL B 1 246 ? -4.809 14.297 5.223 1 98.12 246 VAL B CA 1
ATOM 3953 C C . VAL B 1 246 ? -6.148 15.016 5.379 1 98.12 246 VAL B C 1
ATOM 3955 O O . VAL B 1 246 ? -6.289 15.898 6.227 1 98.12 246 VAL B O 1
ATOM 3958 N N . LYS B 1 247 ? -7.066 14.703 4.598 1 98.12 247 LYS B N 1
ATOM 3959 C CA . LYS B 1 247 ? -8.469 15.086 4.711 1 98.12 247 LYS B CA 1
ATOM 3960 C C . LYS B 1 247 ? -9.367 13.859 4.859 1 98.12 247 LYS B C 1
ATOM 3962 O O . LYS B 1 247 ? -9.281 12.93 4.062 1 98.12 247 LYS B O 1
ATOM 3967 N N . ALA B 1 248 ? -10.18 13.891 5.879 1 98.06 248 ALA B N 1
ATOM 3968 C CA . ALA B 1 248 ? -11.031 12.742 6.172 1 98.06 248 ALA B CA 1
ATOM 3969 C C . ALA B 1 248 ? -12.492 13.039 5.836 1 98.06 248 ALA B C 1
ATOM 3971 O O . ALA B 1 248 ? -12.977 14.141 6.078 1 98.06 248 ALA B O 1
ATOM 3972 N N . THR B 1 249 ? -13.164 12.039 5.277 1 98.44 249 THR B N 1
ATOM 3973 C CA . THR B 1 249 ? -14.586 12.125 4.969 1 98.44 249 THR B CA 1
ATOM 3974 C C . THR B 1 249 ? -15.328 10.906 5.512 1 98.44 249 THR B C 1
ATOM 3976 O O . THR B 1 249 ? -15.047 9.773 5.113 1 98.44 249 THR B O 1
ATOM 3979 N N . PRO B 1 250 ? -16.234 11.156 6.449 1 98.12 250 PRO B N 1
ATOM 3980 C CA . PRO B 1 250 ? -17.078 10.031 6.848 1 98.12 250 PRO B CA 1
ATOM 3981 C C . PRO B 1 250 ? -17.953 9.516 5.707 1 98.12 250 PRO B C 1
ATOM 3983 O O . PRO B 1 250 ? -18.438 10.305 4.891 1 98.12 250 PRO B O 1
ATOM 3986 N N . LEU B 1 251 ? -18.109 8.25 5.656 1 98 251 LEU B N 1
ATOM 3987 C CA . LEU B 1 251 ? -18.906 7.637 4.602 1 98 251 LEU B CA 1
ATOM 3988 C C . LEU B 1 251 ? -19.922 6.664 5.191 1 98 251 LEU B C 1
ATOM 3990 O O . LEU B 1 251 ? -19.688 6.086 6.254 1 98 251 LEU B O 1
ATOM 3994 N N . LYS B 1 252 ? -21.047 6.473 4.465 1 95.12 252 LYS B N 1
ATOM 3995 C CA . LYS B 1 252 ? -21.938 5.348 4.754 1 95.12 252 LYS B CA 1
ATOM 3996 C C . LYS B 1 252 ? -21.375 4.047 4.199 1 95.12 252 LYS B C 1
ATOM 3998 O O . LYS B 1 252 ? -20.953 3.988 3.037 1 95.12 252 LYS B O 1
ATOM 4003 N N . CYS B 1 253 ? -21.281 3.059 5.043 1 92.56 253 CYS B N 1
ATOM 4004 C CA . CYS B 1 253 ? -20.734 1.792 4.57 1 92.56 253 CYS B CA 1
ATOM 4005 C C . CYS B 1 253 ? -21.625 1.188 3.482 1 92.56 253 CYS B C 1
ATOM 4007 O O . CYS B 1 253 ? -22.844 1.2 3.594 1 92.56 253 CYS B O 1
ATOM 4009 N N . PRO B 1 254 ? -20.891 0.874 2.379 1 80.44 254 PRO B N 1
ATOM 4010 C CA . PRO B 1 254 ? -21.703 0.239 1.341 1 80.44 254 PRO B CA 1
ATOM 4011 C C . PRO B 1 254 ? -22.453 -0.996 1.846 1 80.44 254 PRO B C 1
ATOM 4013 O O . PRO B 1 254 ? -21.953 -1.694 2.736 1 80.44 254 PRO B O 1
ATOM 4016 N N . ASN B 1 255 ? -23.688 -1.045 1.654 1 64.69 255 ASN B N 1
ATOM 4017 C CA . ASN B 1 255 ? -24.453 -2.236 1.986 1 64.69 255 ASN B CA 1
ATOM 4018 C C . ASN B 1 255 ? -23.797 -3.502 1.451 1 64.69 255 ASN B C 1
ATOM 4020 O O . ASN B 1 255 ? -23.25 -3.502 0.345 1 64.69 255 ASN B O 1
ATOM 4024 N N . GLN B 1 256 ? -22.984 -4.203 2.174 1 53.09 256 GLN B N 1
ATOM 4025 C CA . GLN B 1 256 ? -22.359 -5.441 1.717 1 53.09 256 GLN B CA 1
ATOM 4026 C C . GLN B 1 256 ? -23.203 -6.117 0.64 1 53.09 256 GLN B C 1
ATOM 4028 O O . GLN B 1 256 ? -23.469 -7.32 0.71 1 53.09 256 GLN B O 1
ATOM 4033 N N . GLN B 1 257 ? -24.234 -5.527 0.055 1 43.84 257 GLN B N 1
ATOM 4034 C CA . GLN B 1 257 ? -24.812 -6.375 -0.981 1 43.84 257 GLN B CA 1
ATOM 4035 C C . GLN B 1 257 ? -23.828 -6.598 -2.125 1 43.84 257 GLN B C 1
ATOM 4037 O O . GLN B 1 257 ? -22.953 -5.754 -2.381 1 43.84 257 GLN B O 1
ATOM 4042 N N . PRO B 1 258 ? -23.625 -7.816 -2.82 1 39.62 258 PRO B N 1
ATOM 4043 C CA . PRO B 1 258 ? -22.844 -8.086 -4.035 1 39.62 258 PRO B CA 1
ATOM 4044 C C . PRO B 1 258 ? -22.922 -6.945 -5.043 1 39.62 258 PRO B C 1
ATOM 4046 O O . PRO B 1 258 ? -24 -6.531 -5.445 1 39.62 258 PRO B O 1
ATOM 4049 N N . THR B 1 259 ? -22.141 -5.949 -4.93 1 37.28 259 THR B N 1
ATOM 4050 C CA . THR B 1 259 ? -22.156 -4.812 -5.848 1 37.28 259 THR B CA 1
ATOM 4051 C C . THR B 1 259 ? -22.297 -5.289 -7.293 1 37.28 259 THR B C 1
ATOM 4053 O O . THR B 1 259 ? -21.688 -6.277 -7.691 1 37.28 259 THR B O 1
ATOM 4056 N N . GLU B 1 260 ? -23.312 -4.746 -7.965 1 32.94 260 GLU B N 1
ATOM 4057 C CA . GLU B 1 260 ? -23.469 -4.844 -9.414 1 32.94 260 GLU B CA 1
ATOM 4058 C C . GLU B 1 260 ? -22.188 -4.457 -10.141 1 32.94 260 GLU B C 1
ATOM 4060 O O . GLU B 1 260 ? -21.375 -3.699 -9.609 1 32.94 260 GLU B O 1
ATOM 4065 N N . LYS B 1 261 ? -21.875 -5.039 -11.438 1 32.41 261 LYS B N 1
ATOM 4066 C CA . LYS B 1 261 ? -20.828 -4.977 -12.453 1 32.41 261 LYS B CA 1
ATOM 4067 C C . LYS B 1 261 ? -20.438 -3.531 -12.75 1 32.41 261 LYS B C 1
ATOM 4069 O O . LYS B 1 261 ? -21.281 -2.719 -13.125 1 32.41 261 LYS B O 1
ATOM 4074 N N . PRO B 1 262 ? -19.344 -2.996 -12.25 1 32.25 262 PRO B N 1
ATOM 4075 C CA . PRO B 1 262 ? -19.094 -1.664 -12.797 1 32.25 262 PRO B CA 1
ATOM 4076 C C . PRO B 1 262 ? -19.172 -1.627 -14.32 1 32.25 262 PRO B C 1
ATOM 4078 O O . PRO B 1 262 ? -18.656 -2.529 -14.992 1 32.25 262 PRO B O 1
ATOM 4081 N N . THR B 1 263 ? -20.172 -1.038 -14.859 1 27.84 263 THR B N 1
ATOM 4082 C CA . THR B 1 263 ? -20.328 -0.807 -16.297 1 27.84 263 THR B CA 1
ATOM 4083 C C . THR B 1 263 ? -19.141 -0.005 -16.844 1 27.84 263 THR B C 1
ATOM 4085 O O . THR B 1 263 ? -18.969 1.165 -16.484 1 27.84 263 THR B O 1
ATOM 4088 N N . TYR B 1 264 ? -17.969 -0.658 -17.156 1 23.39 264 TYR B N 1
ATOM 4089 C CA . TYR B 1 264 ? -16.984 0.041 -17.984 1 23.39 264 TYR B CA 1
ATOM 4090 C C . TYR B 1 264 ? -17.578 0.437 -19.328 1 23.39 264 TYR B C 1
ATOM 4092 O O . TYR B 1 264 ? -18.312 -0.342 -19.938 1 23.39 264 TYR B O 1
ATOM 4100 N N . PRO B 1 265 ? -17.781 1.71 -19.562 1 25.66 265 PRO B N 1
ATOM 4101 C CA . PRO B 1 265 ? -18.156 1.965 -20.953 1 25.66 265 PRO B CA 1
ATOM 4102 C C . PRO B 1 265 ? -17.266 1.241 -21.953 1 25.66 265 PRO B C 1
ATOM 4104 O O . PRO B 1 265 ? -16.047 1.152 -21.75 1 25.66 265 PRO B O 1
ATOM 4107 N N . ILE B 1 266 ? -17.828 0.483 -22.969 1 21.31 266 ILE B N 1
ATOM 4108 C CA . ILE B 1 266 ? -17.234 -0.009 -24.203 1 21.31 266 ILE B CA 1
ATOM 4109 C C . ILE B 1 266 ? -16.547 1.142 -24.938 1 21.31 266 ILE B C 1
ATOM 4111 O O . ILE B 1 266 ? -17.109 2.229 -25.078 1 21.31 266 ILE B O 1
#

Organism: Pyrobaculum neutrophilum (strain DSM 2338 / JCM 9278 / NBRC 100436 / V24Sta) (NCBI:txid444157)

Secondary structure (DSSP, 8-state):
-EEEEEEEEESS-EEE-S-THHHHHHHHHHHHT-GGGGG-SS-SEEEPPPEETTEE-SS-EEE-TT-EEEEEEEES-HHHHHHHHHHHHTT--EETTEEEEEEEEEEEETTTT----SEEEEEEEEEE-EE---SS--SS--EE----HHHHHHHHHHHHHHTTS----HHHHHHHHHHEEEEEEE-SS-SEEEEEPTTS-EEEEEEEEEEEEES--TTHHHHHHHHHHHHHH--SS-TTTTTT-EEEEEEPPP--S---------/-EEEEEEEEESS-EEE-S-THHHHHHHHHHHHT-GGGGG-SS-SEEEPPPEETTEE-SS-EEEPTT-EEEEEEEES-HHHHHHHHHHHHTT--EETTEEEEEEEEEEEETTTT----SEEEEEEEEEE-EE---SS--SS--EE----HHHHHHHHHHHHHHTTS----HHHHHHHHHHEEEEEEE-SS-SEEEEEPTTS-EEEEEEEEEEEEES--TTHHHHHHHHHHHHHH--SS-TTTTTT-EEEEEEPPP--S---------

InterPro domains:
  IPR010156 CRISPR-associated endoribonuclease Cas6 [TIGR01877] (37-247)
  IPR019267 CRISPR-associated protein Cas6, C-terminal [PF10040] (122-246)

Sequence (532 aa):
MRIVAVRARAGSAFAVSGFSGTVVESLVLKTLGRPDLHDARVKPFSVWPLLHRGRPVLWGAAVAPGDPVEVRVGFADDDMASQFAAAAAGGGLQLFGARLDPEAVEMRDAHHDLPQEQCFKLEFLSPLRFATPPLYRRSKPIYEFFPRPLSLFKSAVKHGRALGVTKLGAPFLRWVYTYVALTDFGCHSRCVATVKLPGGGIARGFLGWALYRAYGKRRITDLWKTIRLMETLNVGTGRSMGLGAVKATPLKCPNQQPTEKPTYPIMRIVAVRARAGSAFAVSGFSGTVVESLVLKTLGRPDLHDARVKPFSVWPLLHRGRPVLWGAAVAPGDPVEVRVGFADDDMASQFAAAAAGGGLQLFGARLDPEAVEMRDAHHDLPQEQCFKLEFLSPLRFATPPLYRRSKPIYEFFPRPLSLFKSAVKHGRALGVTKLGAPFLRWVYTYVALTDFGCHSRCVATVKLPGGGIARGFLGWALYRAYGKRRITDLWKTIRLMETLNVGTGRSMGLGAVKATPLKCPNQQPTEKPTYPI